Protein AF-A0A532TIC9-F1 (afdb_monomer_lite)

Secondary structure (DSSP, 8-state):
-HHHHHHHHHHHHHHHHTT-TTEEEEE-SSHHHHHHHHHHHTTT---EEEE--S---HHHHHHHHHHHHHHT--EEEE--SS-HHHHHHHH----TTT-HHHIIIIIHHHHHHHHHTT--EEE----GGG-GGGTT--SEEE-TTT--EEE-TTTT--HHHHHHHHHHTT----GGGGGT-SS---TT-TT--HHHHHHHHHH-HHHHHHHHHHHHHHHHT-TTS--S-HHHHHHTTGGGT-------PPPSEEEE-SS-EEEE-SSHHHHHHHHTTGGGT-S--EEETTEEEESS---HHHHHHHHHHHHT--S--TTGGG-TTEEEETTEEEE-TTT-----GGG-SSSTTTT-HHHHH-S-SS-TTTTTS----TTS------TTEEEEEEEES--HHHHHHHHTTTSEEEEETTEEEEEETTEEEEEEEETTEEEEEEEEETTTHHHHHHHHHHHH-

Structure (mmCIF, N/CA/C/O backbone):
data_AF-A0A532TIC9-F1
#
_entry.id   AF-A0A532TIC9-F1
#
loop_
_atom_site.group_PDB
_atom_site.id
_atom_site.type_symbol
_atom_site.label_atom_id
_atom_site.label_alt_id
_atom_site.label_comp_id
_atom_site.label_asym_id
_atom_site.label_entity_id
_atom_site.label_seq_id
_atom_site.pdbx_PDB_ins_code
_atom_site.Cartn_x
_atom_site.Cartn_y
_atom_site.Cartn_z
_atom_site.occupancy
_atom_site.B_iso_or_equiv
_atom_site.auth_seq_id
_atom_site.auth_comp_id
_atom_site.auth_asym_id
_atom_site.auth_atom_id
_atom_site.pdbx_PDB_model_num
ATOM 1 N N . MET A 1 1 ? -11.434 8.745 34.999 1.00 56.50 1 MET A N 1
ATOM 2 C CA . MET A 1 1 ? -11.435 7.677 33.967 1.00 56.50 1 MET A CA 1
ATOM 3 C C . MET A 1 1 ? -12.619 7.753 33.007 1.00 56.50 1 MET A C 1
ATOM 5 O O . MET A 1 1 ? -12.373 8.054 31.851 1.00 56.50 1 MET A O 1
ATOM 9 N N . LYS A 1 2 ? -13.882 7.508 33.410 1.00 62.19 2 LYS A N 1
ATOM 10 C CA . LYS A 1 2 ? -15.013 7.495 32.447 1.00 62.19 2 LYS A CA 1
ATOM 11 C C . LYS A 1 2 ? -15.279 8.866 31.791 1.00 62.19 2 LYS A C 1
ATOM 13 O O . LYS A 1 2 ? -15.348 8.946 30.572 1.00 62.19 2 LYS A O 1
ATOM 18 N N . LYS A 1 3 ? -15.293 9.948 32.586 1.00 63.81 3 LYS A N 1
ATOM 19 C CA . LYS A 1 3 ? -15.423 11.336 32.085 1.00 63.81 3 LYS A CA 1
ATOM 20 C C . LYS A 1 3 ? -14.276 11.761 31.156 1.00 63.81 3 LYS A C 1
ATOM 22 O O . LYS A 1 3 ? -14.517 12.416 30.150 1.00 63.81 3 LYS A O 1
ATOM 27 N N . ASP A 1 4 ? -13.041 11.358 31.462 1.00 73.81 4 ASP A N 1
ATOM 28 C CA . ASP A 1 4 ? -11.871 11.683 30.627 1.00 73.81 4 ASP A CA 1
ATOM 29 C C . ASP A 1 4 ? -11.946 10.994 29.258 1.00 73.81 4 ASP A C 1
ATOM 31 O O . ASP A 1 4 ? -11.515 11.543 28.245 1.00 73.81 4 ASP A O 1
ATOM 35 N N . PHE A 1 5 ? -12.528 9.794 29.225 1.00 78.75 5 PHE A N 1
ATOM 36 C CA . PHE A 1 5 ? -12.678 9.003 28.014 1.00 78.75 5 PHE A CA 1
ATOM 37 C C . PHE A 1 5 ? -13.752 9.564 27.072 1.00 78.75 5 PHE A C 1
ATOM 39 O O . PHE A 1 5 ? -13.493 9.739 25.882 1.00 78.75 5 PHE A O 1
ATOM 46 N N . GLU A 1 6 ? -14.916 9.931 27.614 1.00 83.50 6 GLU A N 1
ATOM 47 C CA . GLU A 1 6 ? -15.990 10.613 26.874 1.00 83.50 6 GLU A CA 1
ATOM 48 C C . GLU A 1 6 ? -15.508 11.959 26.304 1.00 83.50 6 GLU A C 1
ATOM 50 O O . GLU A 1 6 ? -15.757 12.282 25.141 1.00 83.50 6 GLU A O 1
ATOM 55 N N . LEU A 1 7 ? -14.723 12.717 27.080 1.00 88.00 7 LEU A N 1
ATOM 56 C CA . LEU A 1 7 ? -14.107 13.958 26.607 1.00 88.00 7 LEU A CA 1
ATOM 57 C C . LEU A 1 7 ? -13.137 13.715 25.438 1.00 88.00 7 LEU A C 1
ATOM 59 O O . LEU A 1 7 ? -13.090 14.506 24.488 1.00 88.00 7 LEU A O 1
ATOM 63 N N . LYS A 1 8 ? -12.360 12.628 25.484 1.00 89.88 8 LYS A N 1
ATOM 64 C CA . LYS A 1 8 ? -11.395 12.277 24.435 1.00 89.88 8 LYS A CA 1
ATOM 65 C C . LYS A 1 8 ? -12.089 11.856 23.140 1.00 89.88 8 LYS A C 1
ATOM 67 O O . LYS A 1 8 ? -11.712 12.337 22.070 1.00 89.88 8 LYS A O 1
ATOM 72 N N . GLU A 1 9 ? -13.143 11.048 23.238 1.00 94.19 9 GLU A N 1
ATOM 73 C CA . GLU A 1 9 ? -14.033 10.731 22.116 1.00 94.19 9 GLU A CA 1
ATOM 74 C C . GLU A 1 9 ? -14.623 12.006 21.501 1.00 94.19 9 GLU A C 1
ATOM 76 O O . GLU A 1 9 ? -14.458 12.248 20.301 1.00 94.19 9 GLU A O 1
ATOM 81 N N . GLN A 1 10 ? -15.223 12.872 22.323 1.00 94.56 10 GLN A N 1
ATOM 82 C CA . GLN A 1 10 ? -15.835 14.111 21.846 1.00 94.56 10 GLN A CA 1
ATOM 83 C C . GLN A 1 10 ? -14.809 15.038 21.182 1.00 94.56 10 GLN A C 1
ATOM 85 O O . GLN A 1 10 ? -15.103 15.684 20.173 1.00 94.56 10 GLN A O 1
ATOM 90 N N . THR A 1 11 ? -13.577 15.074 21.696 1.00 95.19 11 THR A N 1
ATOM 91 C CA . THR A 1 11 ? -12.466 15.825 21.097 1.00 95.19 11 THR A CA 1
ATOM 92 C C . THR A 1 11 ? -12.129 15.301 19.699 1.00 95.19 11 THR A C 1
ATOM 94 O O . THR A 1 11 ? -11.960 16.094 18.767 1.00 95.19 11 THR A O 1
ATOM 97 N N . SER A 1 12 ? -12.060 13.980 19.520 1.00 96.38 12 SER A N 1
ATOM 98 C CA . SER A 1 12 ? -11.814 13.353 18.218 1.00 96.38 12 SER A CA 1
ATOM 99 C C . SER A 1 12 ? -12.966 13.587 17.230 1.00 96.38 12 SER A C 1
ATOM 101 O O . SER A 1 12 ? -12.704 13.931 16.075 1.00 96.38 12 SER A O 1
ATOM 103 N N . ILE A 1 13 ? -14.222 13.505 17.681 1.00 96.56 13 ILE A N 1
ATOM 104 C CA . ILE A 1 13 ? -15.423 13.804 16.878 1.00 96.56 13 ILE A CA 1
ATOM 105 C C . ILE A 1 13 ? -15.432 15.273 16.435 1.00 96.56 13 ILE A C 1
ATOM 107 O O . ILE A 1 13 ? -15.568 15.576 15.248 1.00 96.56 13 ILE A O 1
ATOM 111 N N . ASN A 1 14 ? -15.226 16.208 17.367 1.00 96.56 14 ASN A N 1
ATOM 112 C CA . ASN A 1 14 ? -15.182 17.643 17.071 1.00 96.56 14 ASN A CA 1
ATOM 113 C C . ASN A 1 14 ? -14.042 17.993 16.108 1.00 96.56 14 ASN A C 1
ATOM 115 O O . ASN A 1 14 ? -14.177 18.887 15.270 1.00 96.56 14 ASN A O 1
ATOM 119 N N . PHE A 1 15 ? -12.915 17.287 16.205 1.00 96.81 15 PHE A N 1
ATOM 120 C CA . PHE A 1 15 ? -11.818 17.424 15.258 1.00 96.81 15 PHE A CA 1
ATOM 121 C C . PHE A 1 15 ? -12.206 16.931 13.856 1.00 96.81 15 PHE A C 1
ATOM 123 O O . PHE A 1 15 ? -11.962 17.649 12.887 1.00 96.81 15 PHE A O 1
ATOM 130 N N . LEU A 1 16 ? -12.843 15.761 13.736 1.00 97.12 16 LEU A N 1
ATOM 131 C CA . LEU A 1 16 ? -13.270 15.187 12.453 1.00 97.12 16 LEU A CA 1
ATOM 132 C C . LEU A 1 16 ? -14.335 16.024 11.739 1.00 97.12 16 LEU A C 1
ATOM 134 O O . LEU A 1 16 ? -14.236 16.199 10.525 1.00 97.12 16 LEU A O 1
ATOM 138 N N . LYS A 1 17 ? -15.280 16.630 12.472 1.00 96.25 17 LYS A N 1
ATOM 139 C CA . LYS A 1 17 ? -16.303 17.531 11.901 1.00 96.25 17 LYS A CA 1
ATOM 140 C C . LYS A 1 17 ? -15.707 18.675 11.071 1.00 96.25 17 LYS A C 1
ATOM 142 O O . LYS A 1 17 ? -16.318 19.111 10.103 1.00 96.25 17 LYS A O 1
ATOM 147 N N . LYS A 1 18 ? -14.487 19.129 11.389 1.00 95.56 18 LYS A N 1
ATOM 148 C CA . LYS A 1 18 ? -13.774 20.172 10.622 1.00 95.56 18 LYS A CA 1
ATOM 149 C C . LYS A 1 18 ? -13.298 19.699 9.240 1.00 95.56 18 LYS A C 1
ATOM 151 O O . LYS A 1 18 ? -12.918 20.528 8.416 1.00 95.56 18 LYS A O 1
ATOM 156 N N . TYR A 1 19 ? -13.277 18.388 8.992 1.00 94.31 19 TYR A N 1
ATOM 157 C CA . TYR A 1 19 ? -12.688 17.760 7.806 1.00 94.31 19 TYR A CA 1
ATOM 158 C C . TYR A 1 19 ? -13.605 16.728 7.135 1.00 94.31 19 TYR A C 1
ATOM 160 O O . TYR A 1 19 ? -13.096 15.920 6.366 1.00 94.31 19 TYR A O 1
ATOM 168 N N . ASN A 1 20 ? -14.913 16.731 7.406 1.00 89.81 20 ASN A N 1
ATOM 169 C CA . ASN A 1 20 ? -15.842 15.699 6.927 1.00 89.81 20 ASN A CA 1
ATOM 170 C C . ASN A 1 20 ? -16.163 15.769 5.421 1.00 89.81 20 ASN A C 1
ATOM 172 O O . ASN A 1 20 ? -16.455 14.749 4.803 1.00 89.81 20 ASN A O 1
ATOM 176 N N . LYS A 1 21 ? -16.068 16.948 4.796 1.00 93.25 21 LYS A N 1
ATOM 177 C CA . LYS A 1 21 ? -16.356 17.123 3.363 1.00 93.25 21 LYS A CA 1
ATOM 178 C C . LYS A 1 21 ? -15.367 16.352 2.482 1.00 93.25 21 LYS A C 1
ATOM 180 O O . LYS A 1 21 ? -14.166 16.616 2.536 1.00 93.25 21 LYS A O 1
ATOM 185 N N . ASN A 1 22 ? -15.887 15.476 1.614 1.00 94.81 22 ASN A N 1
ATOM 186 C CA . ASN A 1 22 ? -15.114 14.629 0.692 1.00 94.81 22 ASN A CA 1
ATOM 187 C C . ASN A 1 22 ? -13.985 13.848 1.394 1.00 94.81 22 ASN A C 1
ATOM 189 O O . ASN A 1 22 ? -12.891 13.680 0.841 1.00 94.81 22 ASN A O 1
ATOM 193 N N . ALA A 1 23 ? -14.237 13.426 2.633 1.00 97.31 23 ALA A N 1
ATOM 194 C CA . ALA A 1 23 ? -13.339 12.590 3.408 1.00 97.31 23 ALA A CA 1
ATOM 195 C C . ALA A 1 23 ? -13.624 11.112 3.159 1.00 97.31 23 ALA A C 1
ATOM 197 O O . ALA A 1 23 ? -14.756 10.723 2.895 1.00 97.31 23 ALA A O 1
ATOM 198 N N . CYS A 1 24 ? -12.592 10.284 3.285 1.00 98.12 24 CYS A N 1
ATOM 199 C CA . CYS A 1 24 ? -12.736 8.837 3.239 1.00 98.12 24 CYS A CA 1
ATOM 200 C C . CYS A 1 24 ? -11.915 8.183 4.350 1.00 98.12 24 CYS A C 1
ATOM 202 O O . CYS A 1 24 ? -10.797 8.612 4.645 1.00 98.12 24 CYS A O 1
ATOM 204 N N . VAL A 1 25 ? -12.449 7.140 4.975 1.00 98.38 25 VAL A N 1
ATOM 205 C CA . VAL A 1 25 ? -11.728 6.359 5.982 1.00 98.38 25 VAL A CA 1
ATOM 206 C C . VAL A 1 25 ? -10.863 5.304 5.298 1.00 98.38 25 VAL A C 1
ATOM 208 O O . VAL A 1 25 ? -11.363 4.452 4.571 1.00 98.38 25 VAL A O 1
ATOM 211 N N . CYS A 1 26 ? -9.558 5.317 5.574 1.00 97.50 26 CYS A N 1
ATOM 212 C CA . CYS A 1 26 ? -8.657 4.228 5.199 1.00 97.50 26 CYS A CA 1
ATOM 213 C C . CYS A 1 26 ? -8.771 3.092 6.220 1.00 97.50 26 CYS A C 1
ATOM 215 O O . CYS A 1 26 ? -8.044 3.073 7.223 1.00 97.50 26 CYS A O 1
ATOM 217 N N . PHE A 1 27 ? -9.661 2.139 5.964 1.00 97.88 27 PHE A N 1
ATOM 218 C CA . PHE A 1 27 ? -9.871 0.999 6.842 1.00 97.88 27 PHE A CA 1
ATOM 219 C C . PHE A 1 27 ? -8.917 -0.141 6.475 1.00 97.88 27 PHE A C 1
ATOM 221 O O . PHE A 1 27 ? -8.823 -0.540 5.320 1.00 97.88 27 PHE A O 1
ATOM 228 N N . SER A 1 28 ? -8.150 -0.653 7.445 1.00 95.50 28 SER A N 1
ATOM 229 C CA . SER A 1 28 ? -7.168 -1.725 7.202 1.00 95.50 28 SER A CA 1
ATOM 230 C C . SER A 1 28 ? -7.577 -3.070 7.795 1.00 95.50 28 SER A C 1
ATOM 232 O O . SER A 1 28 ? -6.773 -3.998 7.789 1.00 95.50 28 SER A O 1
ATOM 234 N N . GLY A 1 29 ? -8.758 -3.151 8.409 1.00 95.44 29 GLY A N 1
ATOM 235 C CA . GLY A 1 29 ? -9.183 -4.315 9.181 1.00 95.44 29 GLY A CA 1
ATOM 236 C C . GLY A 1 29 ? -8.503 -4.452 10.554 1.00 95.44 29 GLY A C 1
ATOM 237 O O . GLY A 1 29 ? -8.604 -5.504 11.179 1.00 95.44 29 GLY A O 1
ATOM 238 N N . GLY A 1 30 ? -7.788 -3.424 11.029 1.00 96.75 30 GLY A N 1
ATOM 239 C CA . GLY A 1 30 ? -7.145 -3.406 12.348 1.00 96.75 30 GLY A CA 1
ATOM 240 C C . GLY A 1 30 ? -7.944 -2.617 13.390 1.00 96.75 30 GLY A C 1
ATOM 241 O O . GLY A 1 30 ? -8.778 -1.782 13.038 1.00 96.75 30 GLY A O 1
ATOM 242 N N . LYS A 1 31 ? -7.634 -2.827 14.675 1.00 97.19 31 LYS A N 1
ATOM 243 C CA . LYS A 1 31 ? -8.287 -2.167 15.821 1.00 97.19 31 LYS A CA 1
ATOM 244 C C . LYS A 1 31 ? -8.231 -0.636 15.757 1.00 97.19 31 LYS A C 1
ATOM 246 O O . LYS A 1 31 ? -9.218 0.032 16.022 1.00 97.19 31 LYS A O 1
ATOM 251 N N . ASP A 1 32 ? -7.096 -0.070 15.348 1.00 96.94 32 ASP A N 1
ATOM 252 C CA . ASP A 1 32 ? -6.913 1.385 15.335 1.00 96.94 32 ASP A CA 1
ATOM 253 C C . ASP A 1 32 ? -7.714 2.021 14.190 1.00 96.94 32 ASP A C 1
ATOM 255 O O . ASP A 1 32 ? -8.340 3.065 14.354 1.00 96.94 32 ASP A O 1
ATOM 259 N N . SER A 1 33 ? -7.750 1.360 13.026 1.00 97.50 33 SER A N 1
ATOM 260 C CA . SER A 1 33 ? -8.594 1.791 11.910 1.00 97.50 33 SER A CA 1
ATOM 261 C C . SER A 1 33 ? -10.086 1.591 12.180 1.00 97.50 33 SER A C 1
ATOM 263 O O . SER A 1 33 ? -10.878 2.338 11.626 1.00 97.50 33 SER A O 1
ATOM 265 N N . LEU A 1 34 ? -10.461 0.622 13.024 1.00 98.38 34 LEU A N 1
ATOM 266 C CA . LEU A 1 34 ? -11.846 0.408 13.454 1.00 98.38 34 LEU A CA 1
ATOM 267 C C . LEU A 1 34 ? -12.334 1.561 14.333 1.00 98.38 34 LEU A C 1
ATOM 269 O O . LEU A 1 34 ? -13.390 2.114 14.066 1.00 98.38 34 LEU A O 1
ATOM 273 N N . VAL A 1 35 ? -11.546 1.984 15.327 1.00 98.00 35 VAL A N 1
ATOM 274 C CA . VAL A 1 35 ? -11.910 3.152 16.150 1.00 98.00 35 VAL A CA 1
ATOM 275 C C . VAL A 1 35 ? -11.985 4.421 15.299 1.00 98.00 35 VAL A C 1
ATOM 277 O O . VAL A 1 35 ? -12.907 5.215 15.444 1.00 98.00 35 VAL A O 1
ATOM 280 N N . ALA A 1 36 ? -11.043 4.612 14.370 1.00 98.12 36 ALA A N 1
ATOM 281 C CA . ALA A 1 36 ? -11.098 5.748 13.453 1.00 98.12 36 ALA A CA 1
ATOM 282 C C . ALA A 1 36 ? -12.335 5.717 12.536 1.00 98.12 36 ALA A C 1
ATOM 284 O O . ALA A 1 36 ? -12.859 6.782 12.223 1.00 98.12 36 ALA A O 1
ATOM 285 N N . LEU A 1 37 ? -12.781 4.527 12.121 1.00 98.44 37 LEU A N 1
ATOM 286 C CA . LEU A 1 37 ? -14.009 4.330 11.352 1.00 98.44 37 LEU A CA 1
ATOM 287 C C . LEU A 1 37 ? -15.245 4.696 12.178 1.00 98.44 37 LEU A C 1
ATOM 289 O O . LEU A 1 37 ? -16.029 5.528 11.735 1.00 98.44 37 LEU A O 1
ATOM 293 N N . ASP A 1 38 ? -15.370 4.153 13.388 1.00 98.38 38 ASP A N 1
ATOM 294 C CA . ASP A 1 38 ? -16.507 4.420 14.276 1.00 98.38 38 ASP A CA 1
ATOM 295 C C . ASP A 1 38 ? -16.687 5.923 14.547 1.00 98.38 38 ASP A C 1
ATOM 297 O O . ASP A 1 38 ? -17.761 6.495 14.350 1.00 98.38 38 ASP A O 1
ATOM 301 N N . LEU A 1 39 ? -15.585 6.599 14.893 1.00 97.88 39 LEU A N 1
ATOM 302 C CA . LEU A 1 39 ? -15.566 8.046 15.114 1.00 97.88 39 LEU A CA 1
ATOM 303 C C . LEU A 1 39 ? -15.926 8.838 13.849 1.00 97.88 39 LEU A C 1
ATOM 305 O O . LEU A 1 39 ? -16.524 9.907 13.947 1.00 97.88 39 LEU A O 1
ATOM 309 N N . ALA A 1 40 ? -15.540 8.353 12.668 1.00 98.00 40 ALA A N 1
ATOM 310 C CA . ALA A 1 40 ? -15.816 9.012 11.395 1.00 98.00 40 ALA A CA 1
ATOM 311 C C . ALA A 1 40 ? -17.293 8.885 10.995 1.00 98.00 40 ALA A C 1
ATOM 313 O O . ALA A 1 40 ? -17.903 9.895 10.629 1.00 98.00 40 ALA A O 1
ATOM 314 N N . ILE A 1 41 ? -17.891 7.703 11.167 1.00 97.19 41 ILE A N 1
ATOM 315 C CA . ILE A 1 41 ? -19.318 7.454 10.911 1.00 97.19 41 ILE A CA 1
ATOM 316 C C . ILE A 1 41 ? -20.185 8.371 11.779 1.00 97.19 41 ILE A C 1
ATOM 318 O O . ILE A 1 41 ? -21.076 9.043 11.263 1.00 97.19 41 ILE A O 1
ATOM 322 N N . LYS A 1 42 ? -19.834 8.542 13.063 1.00 95.88 42 LYS A N 1
ATOM 323 C CA . LYS A 1 42 ? -20.486 9.496 13.988 1.00 95.88 42 LYS A CA 1
ATOM 324 C C . LYS A 1 42 ? -20.438 10.965 13.526 1.00 95.88 42 LYS A C 1
ATOM 326 O O . LYS A 1 42 ? -21.113 11.819 14.099 1.00 95.88 42 LYS A O 1
ATOM 331 N N . THR A 1 43 ? -19.640 11.289 12.506 1.00 96.38 43 THR A N 1
ATOM 332 C CA . THR A 1 43 ? -19.549 12.631 11.899 1.00 96.38 43 THR A CA 1
ATOM 333 C C . THR A 1 43 ? -20.146 12.735 10.494 1.00 96.38 43 THR A C 1
ATOM 335 O O . THR A 1 43 ? -20.032 13.796 9.874 1.00 96.38 43 THR A O 1
ATOM 338 N N . GLY A 1 44 ? -20.776 11.663 10.002 1.00 94.62 44 GLY A N 1
ATOM 339 C CA . GLY A 1 44 ? -21.329 11.576 8.650 1.00 94.62 44 GLY A CA 1
ATOM 340 C C . GLY A 1 44 ? -20.291 11.256 7.570 1.00 94.62 44 GLY A C 1
ATOM 341 O O . GLY A 1 44 ? -20.504 11.591 6.412 1.00 94.62 44 GLY A O 1
ATOM 342 N N . ILE A 1 45 ? -19.144 10.672 7.937 1.00 95.94 45 ILE A N 1
ATOM 343 C CA . ILE A 1 45 ? -18.158 10.159 6.976 1.00 95.94 45 ILE A CA 1
ATOM 344 C C . ILE A 1 45 ? -18.381 8.649 6.846 1.00 95.94 45 ILE A C 1
ATOM 346 O O . ILE A 1 45 ? -17.901 7.876 7.674 1.00 95.94 45 ILE A O 1
ATOM 350 N N . ASP A 1 46 ? -19.088 8.243 5.799 1.00 92.31 46 ASP A N 1
ATOM 351 C CA . ASP A 1 46 ? -19.453 6.855 5.482 1.00 92.31 46 ASP A CA 1
ATOM 352 C C . ASP A 1 46 ? -18.648 6.265 4.307 1.00 92.31 46 ASP A C 1
ATOM 354 O O . ASP A 1 46 ? -18.621 5.054 4.106 1.00 92.31 46 ASP A O 1
ATOM 358 N N . SER A 1 47 ? -17.925 7.098 3.548 1.00 97.12 47 SER A N 1
ATOM 359 C CA . SER A 1 47 ? -17.016 6.635 2.498 1.00 97.12 47 SER A CA 1
ATOM 360 C C . SER A 1 47 ? -15.824 5.901 3.114 1.00 97.12 47 SER A C 1
ATOM 362 O O . SER A 1 47 ? -14.925 6.521 3.693 1.00 97.12 47 SER A O 1
ATOM 364 N N . VAL A 1 48 ? -15.732 4.591 2.897 1.00 98.38 48 VAL A N 1
ATOM 365 C CA . VAL A 1 48 ? -14.633 3.756 3.400 1.00 98.38 48 VAL A CA 1
ATOM 366 C C . VAL A 1 48 ? -13.895 3.081 2.255 1.00 98.38 48 VAL A C 1
ATOM 368 O O . VAL A 1 48 ? -14.504 2.595 1.307 1.00 98.38 48 VAL A O 1
ATOM 371 N N . VAL A 1 49 ? -12.566 3.044 2.351 1.00 98.44 49 VAL A N 1
ATOM 372 C CA . VAL A 1 49 ? -11.700 2.364 1.388 1.00 98.44 49 VAL A CA 1
ATOM 373 C C . VAL A 1 49 ? -10.825 1.328 2.084 1.00 98.44 49 VAL A C 1
ATOM 375 O O . VAL A 1 49 ? -10.198 1.606 3.112 1.00 98.44 49 VAL A O 1
ATOM 378 N N . PHE A 1 50 ? -10.740 0.143 1.484 1.00 97.94 50 PHE A N 1
ATOM 379 C CA . PHE A 1 50 ? -9.840 -0.934 1.877 1.00 97.94 50 PHE A CA 1
ATOM 380 C C . PHE A 1 50 ? -8.802 -1.173 0.779 1.00 97.94 50 PHE A C 1
ATOM 382 O O . PHE A 1 50 ? -9.131 -1.289 -0.396 1.00 97.94 50 PHE A O 1
ATOM 389 N N . CYS A 1 51 ? -7.521 -1.236 1.147 1.00 96.50 51 CYS A N 1
ATOM 390 C CA . CYS A 1 51 ? -6.461 -1.594 0.201 1.00 96.50 51 CYS A CA 1
ATOM 391 C C . CYS A 1 51 ? -6.254 -3.106 0.203 1.00 96.50 51 CYS A C 1
ATOM 393 O O . CYS A 1 51 ? -5.531 -3.609 1.067 1.00 96.50 51 CYS A O 1
ATOM 395 N N . ASP A 1 52 ? -6.815 -3.807 -0.777 1.00 94.62 52 ASP A N 1
ATOM 396 C CA . ASP A 1 52 ? -6.532 -5.223 -0.968 1.00 94.62 52 ASP A CA 1
ATOM 397 C C . ASP A 1 52 ? -5.135 -5.397 -1.573 1.00 94.62 52 ASP A C 1
ATOM 399 O O . ASP A 1 52 ? -4.869 -5.098 -2.743 1.00 94.62 52 ASP A O 1
ATOM 403 N N . THR A 1 53 ? -4.212 -5.881 -0.743 1.00 92.06 53 THR A N 1
ATOM 404 C CA . THR A 1 53 ? -2.824 -6.104 -1.142 1.00 92.06 53 THR A CA 1
ATOM 405 C C . THR A 1 53 ? -2.579 -7.446 -1.828 1.00 92.06 53 THR A C 1
ATOM 407 O O . THR A 1 53 ? -1.421 -7.774 -2.082 1.00 92.06 53 THR A O 1
ATOM 410 N N . THR A 1 54 ? -3.636 -8.225 -2.092 1.00 92.50 54 THR A N 1
ATOM 411 C CA . THR A 1 54 ? -3.606 -9.617 -2.575 1.00 92.50 54 THR A CA 1
ATOM 412 C C . THR A 1 54 ? -2.845 -10.568 -1.641 1.00 92.50 54 THR A C 1
ATOM 414 O O . THR A 1 54 ? -2.365 -11.626 -2.050 1.00 92.50 54 THR A O 1
ATOM 417 N N . MET A 1 55 ? -2.648 -10.157 -0.388 1.00 94.38 55 MET A N 1
ATOM 418 C CA . MET A 1 55 ? -1.884 -10.865 0.643 1.00 94.38 55 MET A CA 1
ATOM 419 C C . MET A 1 55 ? -2.555 -10.755 2.013 1.00 94.38 55 MET A C 1
ATOM 421 O O . MET A 1 55 ? -1.898 -10.865 3.054 1.00 94.38 55 MET A O 1
ATOM 425 N N . GLU A 1 56 ? -3.840 -10.448 2.040 1.00 93.19 56 GLU A N 1
ATOM 426 C CA . GLU A 1 56 ? -4.572 -10.365 3.290 1.00 93.19 56 GLU A CA 1
ATOM 427 C C . GLU A 1 56 ? -4.899 -11.775 3.790 1.00 93.19 56 GLU A C 1
ATOM 429 O O . GLU A 1 56 ? -4.859 -12.763 3.050 1.00 93.19 56 GLU A O 1
ATOM 434 N N . PHE A 1 57 ? -5.135 -11.887 5.090 1.00 93.56 57 PHE A N 1
ATOM 435 C CA . PHE A 1 57 ? -5.705 -13.100 5.662 1.00 93.56 57 PHE A CA 1
ATOM 436 C C . PHE A 1 57 ? -7.165 -13.218 5.224 1.00 93.56 57 PHE A C 1
ATOM 438 O O . PHE A 1 57 ? -7.846 -12.193 5.135 1.00 93.56 57 PHE A O 1
ATOM 445 N N . GLN A 1 58 ? -7.652 -14.439 4.992 1.00 92.12 58 GLN A N 1
ATOM 446 C CA . GLN A 1 58 ? -9.060 -14.642 4.632 1.00 92.12 58 GLN A CA 1
ATOM 447 C C . GLN A 1 58 ? -9.963 -14.151 5.768 1.00 92.12 58 GLN A C 1
ATOM 449 O O . GLN A 1 58 ? -10.929 -13.438 5.542 1.00 92.12 58 GLN A O 1
ATOM 454 N N . GLU A 1 59 ? -9.521 -14.382 7.000 1.00 94.50 59 GLU A N 1
ATOM 455 C CA . GLU A 1 59 ? -10.109 -13.892 8.240 1.00 94.50 59 GLU A CA 1
ATOM 456 C C . GLU A 1 59 ? -10.275 -12.368 8.257 1.00 94.50 59 GLU A C 1
ATOM 458 O O . GLU A 1 59 ? -11.238 -11.852 8.824 1.00 94.50 59 GLU A O 1
ATOM 463 N N . THR A 1 60 ? -9.335 -11.636 7.649 1.00 96.06 60 THR A N 1
ATOM 464 C CA . THR A 1 60 ? -9.436 -10.181 7.507 1.00 96.06 60 THR A CA 1
ATOM 465 C C . THR A 1 60 ? -10.465 -9.818 6.449 1.00 96.06 60 THR A C 1
ATOM 467 O O . THR A 1 60 ? -11.255 -8.921 6.707 1.00 96.06 60 THR A O 1
ATOM 470 N N . ILE A 1 61 ? -10.495 -10.503 5.303 1.00 93.69 61 ILE A N 1
ATOM 471 C CA . ILE A 1 61 ? -11.487 -10.256 4.245 1.00 93.69 61 ILE A CA 1
ATOM 472 C C . ILE A 1 61 ? -12.910 -10.508 4.760 1.00 93.69 61 ILE A C 1
ATOM 474 O O . ILE A 1 61 ? -13.778 -9.651 4.609 1.00 93.69 61 ILE A O 1
ATOM 478 N N . ASP A 1 62 ? -13.131 -11.621 5.456 1.00 94.19 62 ASP A N 1
ATOM 479 C CA . ASP A 1 62 ? -14.428 -11.951 6.056 1.00 94.19 62 ASP A CA 1
ATOM 480 C C . ASP A 1 62 ? -14.792 -10.972 7.182 1.00 94.19 62 ASP A C 1
ATOM 482 O O . ASP A 1 62 ? -15.954 -10.633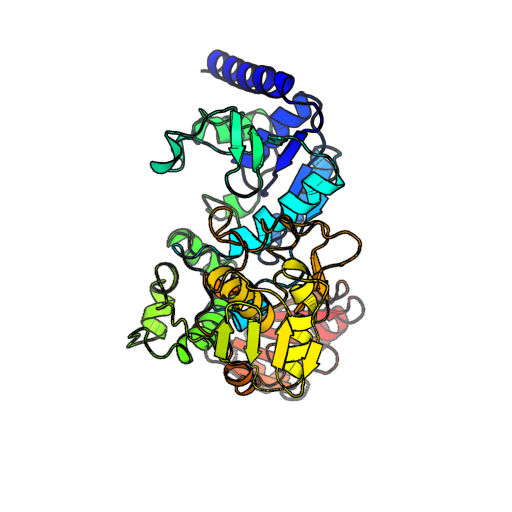 7.395 1.00 94.19 62 ASP A O 1
ATOM 486 N N . TYR A 1 63 ? -13.792 -10.469 7.910 1.00 97.50 63 TYR A N 1
ATOM 487 C CA . TYR A 1 63 ? -13.992 -9.408 8.890 1.00 97.50 63 TYR A CA 1
ATOM 488 C C . TYR A 1 63 ? -14.403 -8.073 8.255 1.00 97.50 63 TYR A C 1
ATOM 490 O O . TYR A 1 63 ? -15.255 -7.404 8.829 1.00 97.50 63 TYR A O 1
ATOM 498 N N . ILE A 1 64 ? -13.859 -7.692 7.091 1.00 96.81 64 ILE A N 1
ATOM 499 C CA . ILE A 1 64 ? -14.300 -6.477 6.385 1.00 96.81 64 ILE A CA 1
ATOM 500 C C . ILE A 1 64 ? -15.799 -6.556 6.069 1.00 96.81 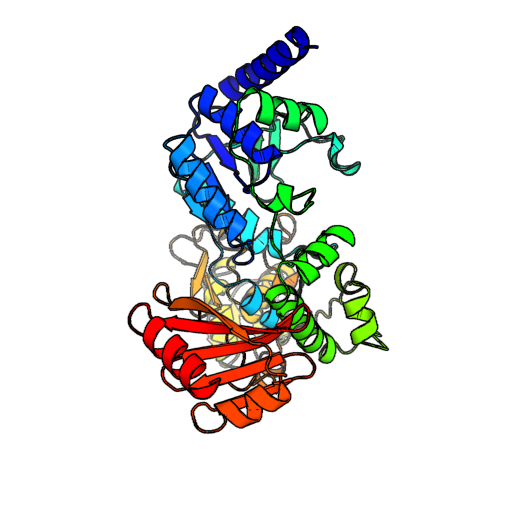64 ILE A C 1
ATOM 502 O O . ILE A 1 64 ? -16.512 -5.608 6.379 1.00 96.81 64 ILE A O 1
ATOM 506 N N . ARG A 1 65 ? -16.286 -7.698 5.564 1.00 95.81 65 ARG A N 1
ATOM 507 C CA . ARG A 1 65 ? -17.716 -7.901 5.257 1.00 95.81 65 ARG A CA 1
ATOM 508 C C . ARG A 1 65 ? -18.609 -7.742 6.486 1.00 95.81 65 ARG A C 1
ATOM 510 O O . ARG A 1 65 ? -19.613 -7.048 6.447 1.00 95.81 65 ARG A O 1
ATOM 517 N N . ARG A 1 66 ? -18.193 -8.301 7.625 1.00 96.94 66 ARG A N 1
ATOM 518 C CA . ARG A 1 66 ? -18.926 -8.123 8.891 1.00 96.94 66 ARG A CA 1
ATOM 519 C C . ARG A 1 66 ? -18.960 -6.672 9.367 1.00 96.94 66 ARG A C 1
ATOM 521 O O . ARG A 1 66 ? -19.884 -6.287 10.068 1.00 96.94 66 ARG A O 1
ATOM 528 N N . VAL A 1 67 ? -17.941 -5.877 9.041 1.00 97.88 67 VAL A N 1
ATOM 529 C CA . VAL A 1 67 ? -17.916 -4.444 9.364 1.00 97.88 67 VAL A CA 1
ATOM 530 C C . VAL A 1 67 ? -18.845 -3.660 8.433 1.00 97.88 67 VAL A C 1
ATOM 532 O O . VAL A 1 67 ? -19.502 -2.743 8.912 1.00 97.88 67 VAL A O 1
ATOM 535 N N . GLU A 1 68 ? -18.935 -4.033 7.151 1.00 97.00 68 GLU A N 1
ATOM 536 C CA . GLU A 1 68 ? -19.940 -3.492 6.219 1.00 97.00 68 GLU A CA 1
ATOM 537 C C . GLU A 1 68 ? -21.358 -3.721 6.751 1.00 97.00 68 GLU A C 1
ATOM 539 O O . GLU A 1 68 ? -22.116 -2.766 6.887 1.00 97.00 68 GLU A O 1
ATOM 544 N N . GLU A 1 69 ? -21.672 -4.957 7.152 1.00 97.31 69 GLU A N 1
ATOM 545 C CA . GLU A 1 69 ? -22.969 -5.327 7.736 1.00 97.31 69 GLU A CA 1
ATOM 546 C C . GLU A 1 69 ? -23.247 -4.602 9.061 1.00 97.31 69 GLU A C 1
ATOM 548 O O . GLU A 1 69 ? -24.353 -4.126 9.289 1.00 97.31 69 GLU A O 1
ATOM 553 N N . PHE A 1 70 ? -22.248 -4.500 9.945 1.00 97.69 70 PHE A N 1
ATOM 554 C CA . PHE A 1 70 ? -22.418 -3.884 11.265 1.00 97.69 70 PHE A CA 1
ATOM 555 C C . PHE A 1 70 ? -22.750 -2.388 11.190 1.00 97.69 70 PHE A C 1
ATOM 557 O O . PHE A 1 70 ? -23.507 -1.890 12.020 1.00 97.69 70 PHE A O 1
ATOM 564 N N . TYR A 1 71 ? -22.158 -1.670 10.234 1.00 97.06 71 TYR A N 1
ATOM 565 C CA . TYR A 1 71 ? -22.343 -0.225 10.085 1.00 97.06 71 TYR A CA 1
ATOM 566 C C . TYR A 1 71 ? -23.333 0.164 8.979 1.00 97.06 71 TYR A C 1
ATOM 568 O O . TYR A 1 71 ? -23.584 1.355 8.825 1.00 97.06 71 TYR A O 1
ATOM 576 N N . ASP A 1 72 ? -23.865 -0.804 8.227 1.00 96.94 72 ASP A N 1
ATOM 577 C CA . ASP A 1 72 ? -24.663 -0.584 7.012 1.00 96.94 72 ASP A CA 1
ATOM 578 C C . ASP A 1 72 ? -23.961 0.361 6.016 1.00 96.94 72 ASP A C 1
ATOM 580 O O . ASP A 1 72 ? -24.485 1.381 5.570 1.00 96.94 72 ASP A O 1
ATOM 584 N N . ILE A 1 73 ? -22.700 0.043 5.708 1.00 96.75 73 ILE A N 1
ATOM 585 C CA . ILE A 1 73 ? -21.856 0.814 4.786 1.00 96.75 73 ILE A CA 1
ATOM 586 C C . ILE A 1 73 ? -21.255 -0.082 3.711 1.00 96.75 73 ILE A C 1
ATOM 588 O O . ILE A 1 73 ? -21.069 -1.281 3.901 1.00 96.75 73 ILE A O 1
ATOM 592 N N . LYS A 1 74 ? -20.827 0.534 2.607 1.00 96.75 74 LYS A N 1
ATOM 593 C CA . LYS A 1 74 ? -20.000 -0.122 1.593 1.00 96.75 74 LYS A CA 1
ATOM 594 C C . LYS A 1 74 ? -18.524 0.227 1.783 1.00 96.75 74 LYS A C 1
ATOM 596 O O . LYS A 1 74 ? -18.147 1.400 1.777 1.00 96.75 74 LYS A O 1
ATOM 601 N N . VAL A 1 75 ? -17.670 -0.788 1.865 1.00 98.00 75 VAL A N 1
ATOM 602 C CA . VAL A 1 75 ? -16.213 -0.646 1.876 1.00 98.00 75 VAL A CA 1
ATOM 603 C C . VAL A 1 75 ? -15.683 -0.853 0.456 1.00 98.00 75 VAL A C 1
ATOM 605 O O . VAL A 1 75 ? -15.627 -1.961 -0.071 1.00 98.00 75 VAL A O 1
ATOM 608 N N . GLU A 1 76 ? -15.242 0.229 -0.186 1.00 98.19 76 GLU A N 1
ATOM 609 C CA . GLU A 1 76 ? -14.684 0.159 -1.538 1.00 98.19 76 GLU A CA 1
ATOM 610 C C . GLU A 1 76 ? -13.288 -0.486 -1.492 1.00 98.19 76 GLU A C 1
ATOM 612 O O . GLU A 1 76 ? -12.337 0.067 -0.930 1.00 98.19 76 GLU A O 1
ATOM 617 N N . SER A 1 77 ? -13.145 -1.665 -2.098 1.00 96.50 77 SER A N 1
ATOM 618 C CA . SER A 1 77 ? -11.854 -2.348 -2.206 1.00 96.50 77 SER A CA 1
ATOM 619 C C . SER A 1 77 ? -11.055 -1.832 -3.403 1.00 96.50 77 SER A C 1
ATOM 621 O O . SER A 1 77 ? -11.549 -1.785 -4.529 1.00 96.50 77 SER A O 1
ATOM 623 N N . VAL A 1 78 ? -9.796 -1.459 -3.169 1.00 95.44 78 VAL A N 1
ATOM 624 C CA . VAL A 1 78 ? -8.863 -0.998 -4.204 1.00 95.44 78 VAL A CA 1
ATOM 625 C C . VAL A 1 78 ? -7.613 -1.866 -4.208 1.00 95.44 78 VAL A C 1
ATOM 627 O O . VAL A 1 78 ? -7.041 -2.158 -3.158 1.00 95.44 78 VAL A O 1
ATOM 630 N N . THR A 1 79 ? -7.148 -2.251 -5.396 1.00 92.81 79 THR A N 1
ATOM 631 C CA . THR A 1 79 ? -5.985 -3.132 -5.553 1.00 92.81 79 THR A CA 1
ATOM 632 C C . THR A 1 79 ? -5.064 -2.682 -6.689 1.00 92.81 79 THR A C 1
ATOM 634 O O . THR A 1 79 ? -5.370 -1.756 -7.443 1.00 92.81 79 THR A O 1
ATOM 637 N N . ALA A 1 80 ? -3.885 -3.293 -6.772 1.00 89.25 80 ALA A N 1
ATOM 638 C CA . ALA A 1 80 ? -2.938 -3.076 -7.860 1.00 89.25 80 ALA A CA 1
ATOM 639 C C . ALA A 1 80 ? -3.257 -4.014 -9.043 1.00 89.25 80 ALA A C 1
ATOM 641 O O . ALA A 1 80 ? -3.814 -5.085 -8.829 1.00 89.25 80 ALA A O 1
ATOM 642 N N . PRO A 1 81 ? -2.853 -3.676 -10.282 1.00 84.75 81 PRO A N 1
ATOM 643 C CA . PRO A 1 81 ? -3.194 -4.473 -11.468 1.00 84.75 81 PRO A CA 1
ATOM 644 C C . PRO A 1 81 ? -2.518 -5.852 -11.529 1.00 84.75 81 PRO A C 1
ATOM 646 O O . PRO A 1 81 ? -2.893 -6.672 -12.356 1.00 84.75 81 PRO A O 1
ATOM 649 N N . VAL A 1 82 ? -1.503 -6.098 -10.695 1.00 85.62 82 VAL A N 1
ATOM 650 C CA . VAL A 1 82 ? -0.705 -7.331 -10.700 1.00 85.62 82 VAL A CA 1
ATOM 651 C C . VAL A 1 82 ? -0.668 -7.902 -9.283 1.00 85.62 82 VAL A C 1
ATOM 653 O O . VAL A 1 82 ? -0.298 -7.157 -8.365 1.00 85.62 82 VAL A O 1
ATOM 656 N N . PRO A 1 83 ? -0.981 -9.194 -9.069 1.00 89.12 83 PRO A N 1
ATOM 657 C CA . PRO A 1 83 ? -0.875 -9.836 -7.762 1.00 89.12 83 PRO A CA 1
ATOM 658 C C . PRO A 1 83 ? 0.529 -9.748 -7.157 1.00 89.12 83 PRO A C 1
ATOM 660 O O . PRO A 1 83 ? 1.545 -9.755 -7.856 1.00 89.12 83 PRO A O 1
ATOM 663 N N . PHE A 1 84 ? 0.604 -9.694 -5.827 1.00 91.00 84 PHE A N 1
ATOM 664 C CA . PHE A 1 84 ? 1.865 -9.532 -5.104 1.00 91.00 84 PHE A CA 1
ATOM 665 C C . PHE A 1 84 ? 2.920 -10.575 -5.459 1.00 91.00 84 PHE A C 1
ATOM 667 O O . PHE A 1 84 ? 4.063 -10.204 -5.732 1.00 91.00 84 PHE A O 1
ATOM 674 N N . PHE A 1 85 ? 2.559 -11.860 -5.452 1.00 86.44 85 PHE A N 1
ATOM 675 C CA . PHE A 1 85 ? 3.532 -12.927 -5.681 1.00 86.44 85 PHE A CA 1
ATOM 676 C C . PHE A 1 85 ? 4.054 -12.936 -7.118 1.00 86.44 85 PHE A C 1
ATOM 678 O O . PHE A 1 85 ? 5.249 -13.130 -7.320 1.00 86.44 85 PHE A O 1
ATOM 685 N N . GLU A 1 86 ? 3.222 -12.587 -8.101 1.00 85.31 86 GLU A N 1
ATOM 686 C CA . GLU A 1 86 ? 3.678 -12.395 -9.479 1.00 85.31 86 GLU A CA 1
ATOM 687 C C . GLU A 1 86 ? 4.729 -11.280 -9.567 1.00 85.31 86 GLU A C 1
ATOM 689 O O . GLU A 1 86 ? 5.796 -11.446 -10.161 1.00 85.31 86 GLU A O 1
ATOM 694 N N . LEU A 1 87 ? 4.482 -10.150 -8.901 1.00 84.81 87 LEU A N 1
ATOM 695 C CA . LEU A 1 87 ? 5.444 -9.057 -8.879 1.00 84.81 87 LEU A CA 1
ATOM 696 C C . LEU A 1 87 ? 6.724 -9.431 -8.118 1.00 84.81 87 LEU A C 1
ATOM 698 O O . LEU A 1 87 ? 7.820 -9.065 -8.538 1.00 84.81 87 LEU A O 1
ATOM 702 N N . VAL A 1 88 ? 6.611 -10.200 -7.036 1.00 85.56 88 VAL A N 1
ATOM 703 C CA . VAL A 1 88 ? 7.754 -10.759 -6.303 1.00 85.56 88 VAL A CA 1
ATOM 704 C C . VAL A 1 88 ? 8.640 -11.620 -7.208 1.00 85.56 88 VAL A C 1
ATOM 706 O O . VAL A 1 88 ? 9.862 -11.515 -7.101 1.00 85.56 88 VAL A O 1
ATOM 709 N N . HIS A 1 89 ? 8.072 -12.410 -8.123 1.00 79.06 89 HIS A N 1
ATOM 710 C CA . HIS A 1 89 ? 8.862 -13.154 -9.109 1.00 79.06 89 HIS A CA 1
ATOM 711 C C . HIS A 1 89 ? 9.611 -12.220 -10.071 1.00 79.06 89 HIS A C 1
ATOM 713 O O . HIS A 1 89 ? 10.755 -12.497 -10.419 1.00 79.06 89 HIS A O 1
ATOM 719 N N . LYS A 1 90 ? 9.018 -11.076 -10.438 1.00 78.44 90 LYS A N 1
ATOM 720 C CA . LYS A 1 90 ? 9.625 -10.103 -11.365 1.00 78.44 90 LYS A CA 1
ATOM 721 C C . LYS A 1 90 ? 10.714 -9.224 -10.718 1.00 78.44 90 LYS A C 1
ATOM 723 O O . LYS A 1 90 ? 11.671 -8.860 -11.394 1.00 78.44 90 LYS A O 1
ATOM 728 N N . ILE A 1 91 ? 10.584 -8.835 -9.440 1.00 79.12 91 ILE A N 1
ATOM 729 C CA . ILE A 1 91 ? 11.495 -7.848 -8.799 1.00 79.12 91 ILE A CA 1
ATOM 730 C C . ILE A 1 91 ? 12.098 -8.275 -7.452 1.00 79.12 91 ILE A C 1
ATOM 732 O O . ILE A 1 91 ? 12.878 -7.526 -6.859 1.00 79.12 91 ILE A O 1
ATOM 736 N N . GLY A 1 92 ? 11.769 -9.469 -6.963 1.00 82.12 92 GLY A N 1
ATOM 737 C CA . GLY A 1 92 ? 12.201 -9.987 -5.667 1.00 82.12 92 GLY A CA 1
ATOM 738 C C . GLY A 1 92 ? 11.337 -9.528 -4.488 1.00 82.12 92 GLY A C 1
ATOM 739 O O . GLY A 1 92 ? 10.572 -8.567 -4.561 1.00 82.12 92 GLY A O 1
ATOM 740 N N . PHE A 1 93 ? 11.487 -10.224 -3.360 1.00 86.94 93 PHE A N 1
ATOM 741 C CA . PHE A 1 93 ? 10.679 -10.014 -2.156 1.00 86.94 93 PHE A CA 1
ATOM 742 C C . PHE A 1 93 ? 10.910 -8.621 -1.513 1.00 86.94 93 PHE A C 1
ATOM 744 O O . PHE A 1 93 ? 12.020 -8.095 -1.536 1.00 86.94 93 PHE A O 1
ATOM 751 N N . PRO A 1 94 ? 9.914 -7.933 -0.928 1.00 89.19 94 PRO A N 1
ATOM 752 C CA . PRO A 1 94 ? 10.180 -6.697 -0.190 1.00 89.19 94 PRO A CA 1
ATOM 753 C C . PRO A 1 94 ? 10.868 -6.977 1.154 1.00 89.19 94 PRO A C 1
ATOM 755 O O . PRO A 1 94 ? 10.605 -7.969 1.816 1.00 89.19 94 PRO A O 1
ATOM 758 N N . SER A 1 95 ? 11.675 -6.034 1.635 1.00 88.06 95 SER A N 1
ATOM 759 C CA . SER A 1 95 ? 12.227 -6.052 2.996 1.00 88.06 95 SER A CA 1
ATOM 760 C C . SER A 1 95 ? 11.790 -4.820 3.785 1.00 88.06 95 SER A C 1
ATOM 762 O O . SER A 1 95 ? 11.179 -3.888 3.236 1.00 88.06 95 SER A O 1
ATOM 764 N N . ARG A 1 96 ? 12.148 -4.769 5.074 1.00 88.69 96 ARG A N 1
ATOM 765 C CA . ARG A 1 96 ? 11.900 -3.602 5.937 1.00 88.69 96 ARG A CA 1
ATOM 766 C C . ARG A 1 96 ? 12.501 -2.307 5.380 1.00 88.69 96 ARG A C 1
ATOM 768 O O . ARG A 1 96 ? 11.953 -1.235 5.640 1.00 88.69 96 ARG A O 1
ATOM 775 N N . SER A 1 97 ? 13.584 -2.395 4.603 1.00 81.56 97 SER A N 1
ATOM 776 C CA . SER A 1 97 ? 14.267 -1.239 4.008 1.00 81.56 97 SER A CA 1
ATOM 777 C C . SER A 1 97 ? 13.709 -0.848 2.633 1.00 81.56 97 SER A C 1
ATOM 779 O O . SER A 1 97 ? 13.618 0.342 2.328 1.00 81.56 97 SER A O 1
ATOM 781 N N . MET A 1 98 ? 13.286 -1.814 1.810 1.00 83.81 98 MET A N 1
ATOM 782 C CA . MET A 1 98 ? 12.801 -1.540 0.450 1.00 83.81 98 MET A CA 1
ATOM 783 C C . MET A 1 98 ? 11.346 -1.064 0.423 1.00 83.81 98 MET A C 1
ATOM 785 O O . MET A 1 98 ? 11.045 -0.039 -0.192 1.00 83.81 98 MET A O 1
ATOM 789 N N . ARG A 1 99 ? 10.448 -1.787 1.111 1.00 87.00 99 ARG A N 1
ATOM 790 C CA . ARG A 1 99 ? 9.011 -1.464 1.255 1.00 87.00 99 ARG A CA 1
ATOM 791 C C . ARG A 1 99 ? 8.301 -1.070 -0.049 1.00 87.00 99 ARG A C 1
ATOM 793 O O . ARG A 1 99 ? 7.383 -0.246 -0.035 1.00 87.00 99 ARG A O 1
ATOM 800 N N . TRP A 1 100 ? 8.717 -1.637 -1.181 1.00 88.62 100 TRP A N 1
ATOM 801 C CA . TRP A 1 100 ? 8.122 -1.319 -2.478 1.00 88.62 100 TRP A CA 1
ATOM 802 C C . TRP A 1 100 ? 6.641 -1.727 -2.532 1.00 88.62 100 TRP A C 1
ATOM 804 O O . TRP A 1 100 ? 5.846 -1.029 -3.157 1.00 88.62 100 TRP A O 1
ATOM 814 N N . CYS A 1 101 ? 6.244 -2.759 -1.781 1.00 92.38 101 CYS A N 1
ATOM 815 C CA . CYS A 1 101 ? 4.864 -3.234 -1.689 1.00 92.38 101 CYS A CA 1
ATOM 816 C C . CYS A 1 101 ? 3.885 -2.155 -1.203 1.00 92.38 101 CYS A C 1
ATOM 818 O O . CYS A 1 101 ? 2.801 -2.028 -1.757 1.00 92.38 101 CYS A O 1
ATOM 820 N N . CYS A 1 102 ? 4.269 -1.295 -0.249 1.00 91.38 102 CYS A N 1
ATOM 821 C CA . CYS A 1 102 ? 3.406 -0.192 0.190 1.00 91.38 102 CYS A CA 1
ATOM 822 C C . CYS A 1 102 ? 3.151 0.822 -0.935 1.00 91.38 102 CYS A C 1
ATOM 824 O O . CYS A 1 102 ? 2.082 1.421 -0.998 1.00 91.38 102 CYS A O 1
ATOM 826 N N . LYS A 1 103 ? 4.127 1.029 -1.829 1.00 89.25 103 LYS A N 1
ATOM 827 C CA . LYS A 1 103 ? 3.971 1.943 -2.966 1.00 89.25 103 LYS A CA 1
ATOM 828 C C . LYS A 1 103 ? 2.984 1.398 -3.993 1.00 89.25 103 LYS A C 1
ATOM 830 O O . LYS A 1 103 ? 2.174 2.163 -4.499 1.00 89.25 103 LYS A O 1
ATOM 835 N N . VAL A 1 104 ? 3.075 0.098 -4.266 1.00 91.62 104 VAL A N 1
ATOM 836 C CA . VAL A 1 104 ? 2.285 -0.596 -5.290 1.00 91.62 104 VAL A CA 1
ATOM 837 C C . VAL A 1 104 ? 0.871 -0.876 -4.813 1.00 91.62 104 VAL A C 1
ATOM 839 O O . VAL A 1 104 ? -0.063 -0.507 -5.499 1.00 91.62 104 VAL A O 1
ATOM 842 N N . TYR A 1 105 ? 0.717 -1.472 -3.632 1.00 93.75 105 TYR A N 1
ATOM 843 C CA . TYR A 1 105 ? -0.556 -2.042 -3.182 1.00 93.75 105 TYR A CA 1
ATOM 844 C C . TYR A 1 105 ? -1.330 -1.157 -2.206 1.00 93.75 105 TYR A C 1
ATOM 846 O O . TYR A 1 105 ? -2.447 -1.489 -1.842 1.00 93.75 105 TYR A O 1
ATOM 854 N N . LYS A 1 106 ? -0.746 -0.045 -1.738 1.00 92.50 106 LYS A N 1
ATOM 855 C CA . LYS A 1 106 ? -1.446 0.899 -0.849 1.00 92.50 106 LYS A CA 1
ATOM 856 C C . LYS A 1 106 ? -1.520 2.278 -1.472 1.00 92.50 106 LYS A C 1
ATOM 858 O O . LYS A 1 106 ? -2.583 2.747 -1.848 1.00 92.50 106 LYS A O 1
ATOM 863 N N . PHE A 1 107 ? -0.373 2.933 -1.626 1.00 91.88 107 PHE A N 1
ATOM 864 C CA . PHE A 1 107 ? -0.358 4.333 -2.041 1.00 91.88 107 PHE A CA 1
ATOM 865 C C . PHE A 1 107 ? -0.838 4.536 -3.477 1.00 91.88 107 PHE A C 1
ATOM 867 O O . PHE A 1 107 ? -1.562 5.491 -3.729 1.00 91.88 107 PHE A O 1
ATOM 874 N N . SER A 1 108 ? -0.461 3.663 -4.414 1.00 91.44 108 SER A N 1
ATOM 875 C CA . SER A 1 108 ? -0.895 3.830 -5.800 1.00 91.44 108 SER A CA 1
ATOM 876 C C . SER A 1 108 ? -2.418 3.670 -5.971 1.00 91.44 108 SER A C 1
ATOM 878 O O . SER A 1 108 ? -3.029 4.612 -6.473 1.00 91.44 108 SER A O 1
ATOM 880 N N . PRO A 1 109 ? -3.053 2.578 -5.494 1.00 93.81 109 PRO A N 1
ATOM 881 C CA . PRO A 1 109 ? -4.506 2.421 -5.526 1.00 93.81 109 PRO A CA 1
ATOM 882 C C . PRO A 1 109 ? -5.248 3.553 -4.808 1.00 93.81 109 PRO A C 1
ATOM 884 O O . PRO A 1 109 ? -6.159 4.139 -5.383 1.00 93.81 109 PRO A O 1
ATOM 887 N N . LEU A 1 110 ? -4.800 3.962 -3.613 1.00 95.00 110 LEU A N 1
ATOM 888 C CA . LEU A 1 110 ? -5.417 5.079 -2.882 1.00 95.00 110 LEU A CA 1
ATOM 889 C C . LEU A 1 110 ? -5.329 6.414 -3.628 1.00 95.00 110 LEU A C 1
ATOM 891 O O . LEU A 1 110 ? -6.244 7.229 -3.550 1.00 95.00 110 LEU A O 1
ATOM 895 N N . ALA A 1 111 ? -4.228 6.682 -4.330 1.00 92.56 111 ALA A N 1
ATOM 896 C CA . ALA A 1 111 ? -4.103 7.907 -5.116 1.00 92.56 111 ALA A CA 1
ATOM 897 C C . ALA A 1 111 ? -5.057 7.918 -6.317 1.00 92.56 111 ALA A C 1
ATOM 899 O O . ALA A 1 111 ? -5.603 8.967 -6.656 1.00 92.56 111 ALA A O 1
ATOM 900 N N . ILE A 1 112 ? -5.240 6.762 -6.962 1.00 92.12 112 ILE A N 1
ATOM 901 C CA . ILE A 1 112 ? -6.169 6.591 -8.084 1.00 92.12 112 ILE A CA 1
ATOM 902 C C . ILE A 1 112 ? -7.604 6.780 -7.585 1.00 92.12 112 ILE A C 1
ATOM 904 O O . ILE A 1 112 ? -8.298 7.666 -8.081 1.00 92.12 112 ILE A O 1
ATOM 908 N N . PHE A 1 113 ? -7.978 6.064 -6.523 1.00 95.44 113 PHE A N 1
ATOM 909 C CA . PHE A 1 113 ? -9.295 6.149 -5.896 1.00 95.44 113 PHE A CA 1
ATOM 910 C C . PHE A 1 113 ? -9.654 7.573 -5.477 1.00 95.44 113 PHE A C 1
ATOM 912 O O . PHE A 1 113 ? -10.704 8.089 -5.852 1.00 95.44 113 PHE A O 1
ATOM 919 N N . ALA A 1 114 ? -8.753 8.262 -4.769 1.00 94.69 114 ALA A N 1
ATOM 920 C CA . ALA A 1 114 ? -9.011 9.633 -4.342 1.00 94.69 114 ALA A CA 1
ATOM 921 C C . ALA A 1 114 ? -9.251 10.583 -5.514 1.00 94.69 114 ALA A C 1
ATOM 923 O O . ALA A 1 114 ? -10.079 11.484 -5.436 1.00 94.69 114 ALA A O 1
ATOM 924 N N . ARG A 1 115 ? -8.524 10.391 -6.613 1.00 92.38 115 ARG A N 1
ATOM 925 C CA . ARG A 1 115 ? -8.655 11.219 -7.807 1.00 92.38 115 ARG A CA 1
ATOM 926 C C . ARG A 1 115 ? -9.975 10.972 -8.534 1.00 92.38 115 ARG A C 1
ATOM 928 O O . ARG A 1 115 ? -10.548 11.928 -9.046 1.00 92.38 115 ARG A O 1
ATOM 935 N N . GLU A 1 116 ? -10.430 9.726 -8.591 1.00 93.44 116 GLU A N 1
ATOM 936 C CA . GLU A 1 116 ? -11.683 9.323 -9.243 1.00 93.44 116 GLU A CA 1
ATOM 937 C C . GLU A 1 116 ? -12.905 9.739 -8.423 1.00 93.44 116 GLU A C 1
ATOM 939 O O . GLU A 1 116 ? -13.833 10.344 -8.954 1.00 93.44 116 GLU A O 1
ATOM 944 N N . LYS A 1 117 ? -12.862 9.508 -7.109 1.00 95.38 117 LYS A N 1
ATOM 945 C CA . LYS A 1 117 ? -13.943 9.832 -6.167 1.00 95.38 117 LYS A CA 1
ATOM 946 C C . LYS A 1 117 ? -13.859 11.256 -5.598 1.00 95.38 117 LYS A C 1
ATOM 948 O O . LYS A 1 117 ? -14.662 11.625 -4.752 1.00 95.38 117 LYS A O 1
ATOM 953 N N . LYS A 1 118 ? -12.892 12.066 -6.053 1.00 95.12 118 LYS A N 1
ATOM 954 C CA . LYS A 1 118 ? -12.639 13.451 -5.596 1.00 95.12 118 LYS A CA 1
ATOM 955 C C . LYS A 1 118 ? -12.420 13.575 -4.074 1.00 95.12 118 LYS A C 1
ATOM 957 O O . LYS A 1 118 ? -12.761 14.595 -3.477 1.00 95.12 118 LYS A O 1
ATOM 962 N N . ILE A 1 119 ? -11.808 12.563 -3.456 1.00 96.31 119 ILE A N 1
ATOM 963 C CA . ILE A 1 119 ? -11.453 12.564 -2.030 1.00 96.31 119 ILE A CA 1
ATOM 964 C C . ILE A 1 119 ? -10.346 13.586 -1.765 1.00 96.31 119 ILE A C 1
ATOM 966 O O . ILE A 1 119 ? -9.303 13.586 -2.426 1.00 96.31 119 ILE A O 1
ATOM 970 N N . VAL A 1 120 ? -10.550 14.436 -0.757 1.00 95.81 120 VAL A N 1
ATOM 971 C CA . VAL A 1 120 ? -9.606 15.504 -0.376 1.00 95.81 120 VAL A CA 1
ATOM 972 C C . VAL A 1 120 ? -8.831 15.190 0.905 1.00 95.81 120 VAL A C 1
ATOM 974 O O . VAL A 1 120 ? -7.768 15.776 1.148 1.00 95.81 120 VAL A O 1
ATOM 977 N N . SER A 1 121 ? -9.337 14.262 1.717 1.00 96.94 121 SER A N 1
ATOM 978 C CA . SER A 1 121 ? -8.737 13.843 2.981 1.00 96.94 121 SER A CA 1
ATOM 979 C C . SER A 1 121 ? -8.970 12.358 3.253 1.00 96.94 121 SER A C 1
ATOM 981 O O . SER A 1 121 ? -10.040 11.812 2.998 1.00 96.94 121 SER A O 1
ATOM 983 N N . TYR A 1 122 ? -7.954 11.714 3.818 1.00 97.75 122 TYR A N 1
ATOM 984 C CA . TYR A 1 122 ? -8.051 10.364 4.350 1.00 97.75 122 TYR A CA 1
ATOM 985 C C . TYR A 1 122 ? -8.024 10.390 5.872 1.00 97.75 122 TYR A C 1
ATOM 987 O O . TYR A 1 122 ? -7.062 10.884 6.465 1.00 97.75 122 TYR A O 1
ATOM 995 N N . VAL A 1 123 ? -9.049 9.821 6.500 1.00 98.00 123 VAL A N 1
ATOM 996 C CA . VAL A 1 123 ? -9.069 9.530 7.934 1.00 98.00 123 VAL A CA 1
ATOM 997 C C . VAL A 1 123 ? -8.297 8.234 8.170 1.00 98.00 123 VAL A C 1
ATOM 999 O O . VAL A 1 123 ? -8.536 7.232 7.496 1.00 98.00 123 VAL A O 1
ATOM 1002 N N . THR A 1 124 ? -7.335 8.239 9.094 1.00 96.56 124 THR A N 1
ATOM 1003 C CA . THR A 1 124 ? -6.499 7.061 9.369 1.00 96.56 124 THR A CA 1
ATOM 1004 C C . THR A 1 124 ? -6.395 6.764 10.859 1.00 96.56 124 THR A C 1
ATOM 1006 O O . THR A 1 124 ? -6.344 7.675 11.683 1.00 96.56 124 THR A O 1
ATOM 1009 N N . GLY A 1 125 ? -6.272 5.481 11.203 1.00 94.38 125 GLY A N 1
ATOM 1010 C CA . GLY A 1 125 ? -6.027 5.016 12.573 1.00 94.38 125 GLY A CA 1
ATOM 1011 C C . GLY A 1 125 ? -4.583 5.199 13.057 1.00 94.38 125 GLY A C 1
ATOM 1012 O O . GLY A 1 125 ? -4.072 4.365 13.797 1.00 94.38 125 GLY A O 1
ATOM 1013 N N . LEU A 1 126 ? -3.861 6.223 12.590 1.00 91.81 126 LEU A N 1
ATOM 1014 C CA . LEU A 1 126 ? -2.476 6.446 13.002 1.00 91.81 126 LEU A CA 1
ATOM 1015 C C . LEU A 1 126 ? -2.418 6.909 14.464 1.00 91.81 126 LEU A C 1
ATOM 1017 O O . LEU A 1 126 ? -2.986 7.946 14.794 1.00 91.81 126 LEU A O 1
ATOM 1021 N N . ARG A 1 127 ? -1.637 6.208 15.296 1.00 90.69 127 ARG A N 1
ATOM 1022 C CA . ARG A 1 127 ? -1.302 6.626 16.669 1.00 90.69 127 ARG A CA 1
ATOM 1023 C C . ARG A 1 127 ? 0.172 7.002 16.827 1.00 90.69 127 ARG A C 1
ATOM 1025 O O . ARG A 1 127 ? 1.044 6.428 16.157 1.00 90.69 127 ARG A O 1
ATOM 1032 N N . GLY A 1 128 ? 0.444 7.957 17.715 1.00 77.12 128 GLY A N 1
ATOM 1033 C CA . GLY A 1 128 ? 1.767 8.512 18.007 1.00 77.12 128 GLY A CA 1
ATOM 1034 C C . GLY A 1 128 ? 2.672 7.546 18.775 1.00 77.12 128 GLY A C 1
ATOM 1035 O O . GLY A 1 128 ? 3.855 7.436 18.457 1.00 77.12 128 GLY A O 1
ATOM 1036 N N . GLU A 1 129 ? 2.106 6.765 19.699 1.00 70.94 129 GLU A N 1
ATOM 1037 C CA . GLU A 1 129 ? 2.841 5.794 20.529 1.00 70.94 129 GLU A CA 1
ATOM 1038 C C . GLU A 1 129 ? 3.392 4.583 19.753 1.00 70.94 129 GLU A C 1
ATOM 1040 O O . GLU A 1 129 ? 4.242 3.854 20.253 1.00 70.94 129 GLU A O 1
ATOM 1045 N N . GLU A 1 130 ? 2.951 4.338 18.514 1.00 60.31 130 GLU A N 1
ATOM 1046 C CA . GLU A 1 130 ? 3.309 3.105 17.793 1.00 60.31 130 GLU A CA 1
ATOM 1047 C C . GLU A 1 130 ? 4.773 3.019 17.351 1.00 60.31 130 GLU A C 1
ATOM 1049 O O . GLU A 1 130 ? 5.255 1.931 17.033 1.00 60.31 130 GLU A O 1
ATOM 1054 N N . HIS A 1 131 ? 5.483 4.145 17.239 1.00 61.09 131 HIS A N 1
ATOM 1055 C CA . HIS A 1 131 ? 6.895 4.138 16.856 1.00 61.09 131 HIS A CA 1
ATOM 1056 C C . HIS A 1 131 ? 7.562 5.470 17.202 1.00 61.09 131 HIS A C 1
ATOM 1058 O O . HIS A 1 131 ? 7.030 6.520 16.867 1.00 61.09 131 HIS A O 1
ATOM 1064 N N . ALA A 1 132 ? 8.804 5.449 17.700 1.00 60.88 132 ALA A N 1
ATOM 1065 C CA . ALA A 1 132 ? 9.591 6.662 17.979 1.00 60.88 132 ALA A CA 1
ATOM 1066 C C . ALA A 1 132 ? 9.653 7.684 16.816 1.00 60.88 132 ALA A C 1
ATOM 1068 O O . ALA A 1 132 ? 9.673 8.890 17.041 1.00 60.88 132 ALA A O 1
ATOM 1069 N N . ARG A 1 133 ? 9.604 7.222 15.555 1.00 59.66 133 ARG A N 1
ATOM 1070 C CA . ARG A 1 133 ? 9.572 8.077 14.351 1.00 59.66 133 ARG A CA 1
ATOM 1071 C C . ARG A 1 133 ? 8.249 8.827 14.155 1.00 59.66 133 ARG A C 1
ATOM 1073 O O . ARG A 1 133 ? 8.138 9.601 13.207 1.00 59.66 133 ARG A O 1
ATOM 1080 N N . ARG A 1 134 ? 7.239 8.559 14.988 1.00 69.00 134 ARG A N 1
ATOM 1081 C CA . ARG A 1 134 ? 5.908 9.155 14.889 1.00 69.00 134 ARG A CA 1
ATOM 1082 C C . ARG A 1 134 ? 5.680 10.365 15.794 1.00 69.00 134 ARG A C 1
ATOM 1084 O O . ARG A 1 134 ? 4.649 11.008 15.649 1.00 69.00 134 ARG A O 1
ATOM 1091 N N . LYS A 1 135 ? 6.665 10.739 16.620 1.00 67.62 135 LYS A N 1
ATOM 1092 C CA . LYS A 1 135 ? 6.609 11.925 17.496 1.00 67.62 135 LYS A CA 1
ATOM 1093 C C . LYS A 1 135 ? 6.287 13.234 16.757 1.00 67.62 135 LYS A C 1
ATOM 1095 O O . LYS A 1 135 ? 5.687 14.122 17.339 1.00 67.62 135 LYS A O 1
ATOM 1100 N N . ASN A 1 136 ? 6.637 13.327 15.471 1.00 77.19 136 ASN A N 1
ATOM 1101 C CA . ASN A 1 136 ? 6.452 14.540 14.667 1.00 77.19 136 ASN A CA 1
ATOM 1102 C C . ASN A 1 136 ? 5.183 14.530 13.796 1.00 77.19 136 ASN A C 1
ATOM 1104 O O . ASN A 1 136 ? 4.991 15.461 13.013 1.00 77.19 136 ASN A O 1
ATOM 1108 N N . TYR A 1 137 ? 4.353 13.479 13.853 1.00 83.44 137 TYR A N 1
ATOM 1109 C CA . TYR A 1 137 ? 3.088 13.487 13.110 1.00 83.44 137 TYR A CA 1
ATOM 1110 C C . TYR A 1 137 ? 2.114 14.460 13.762 1.00 83.44 137 TYR A C 1
ATOM 1112 O O . TYR A 1 137 ? 2.108 14.641 14.977 1.00 83.44 137 TYR A O 1
ATOM 1120 N N . LYS A 1 138 ? 1.271 15.070 12.934 1.00 90.62 138 LYS A N 1
ATOM 1121 C CA . LYS A 1 138 ? 0.223 15.993 13.367 1.00 90.62 138 LYS A CA 1
ATOM 1122 C C . LYS A 1 138 ? -1.148 15.357 13.156 1.00 90.62 138 LYS A C 1
ATOM 1124 O O . LYS A 1 138 ? -1.309 14.485 12.299 1.00 90.62 138 LYS A O 1
ATOM 1129 N N . LYS A 1 139 ? -2.157 15.798 13.919 1.00 92.44 139 LYS A N 1
ATOM 1130 C CA . LYS A 1 139 ? -3.548 15.340 13.730 1.00 92.44 139 LYS A CA 1
ATOM 1131 C C . LYS A 1 139 ? -4.063 15.667 12.320 1.00 92.44 139 LYS A C 1
ATOM 1133 O O . LYS A 1 139 ? -4.814 14.884 11.757 1.00 92.44 139 LYS A O 1
ATOM 1138 N N . ASN A 1 140 ? -3.612 16.778 11.737 1.00 94.94 140 ASN A N 1
ATOM 1139 C CA . ASN A 1 140 ? -3.774 17.114 10.323 1.00 94.94 140 ASN A CA 1
ATOM 1140 C C . ASN A 1 140 ? -2.380 17.187 9.680 1.00 94.94 140 ASN A C 1
ATOM 1142 O O . ASN A 1 140 ? -1.583 18.057 10.033 1.00 94.94 140 ASN A O 1
ATOM 1146 N N . ASP A 1 141 ? -2.086 16.256 8.778 1.00 92.56 141 ASP A N 1
ATOM 1147 C CA . ASP A 1 141 ? -0.808 16.152 8.070 1.00 92.56 141 ASP A CA 1
ATOM 1148 C C . ASP A 1 141 ? -1.044 16.011 6.554 1.00 92.56 141 ASP A C 1
ATOM 1150 O O . ASP A 1 141 ? -2.166 15.808 6.094 1.00 92.56 141 ASP A O 1
ATOM 1154 N N . MET A 1 142 ? 0.010 16.103 5.749 1.00 91.06 142 MET A N 1
ATOM 1155 C CA . MET A 1 142 ? -0.035 15.829 4.315 1.00 91.06 142 MET A CA 1
ATOM 1156 C C . MET A 1 142 ? 0.649 14.495 4.027 1.00 91.06 142 MET A C 1
ATOM 1158 O O . MET A 1 142 ? 1.831 14.304 4.330 1.00 91.06 142 MET A O 1
ATOM 1162 N N . ASN A 1 143 ? -0.053 13.566 3.374 1.00 86.38 143 ASN A N 1
ATOM 1163 C CA . ASN A 1 143 ? 0.554 12.297 3.002 1.00 86.38 143 ASN A CA 1
ATOM 1164 C C . ASN A 1 143 ? 1.695 12.525 1.994 1.00 86.38 143 ASN A C 1
ATOM 1166 O O . ASN A 1 143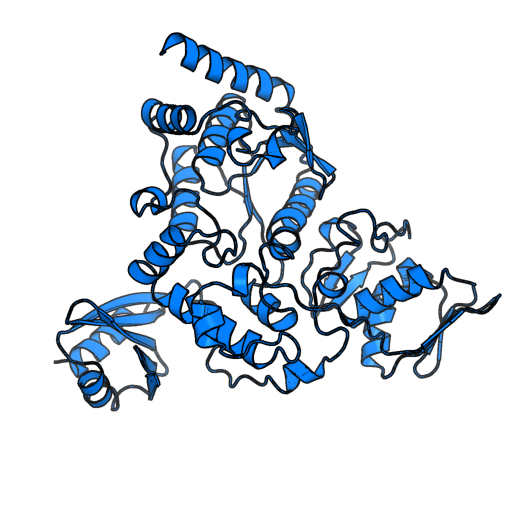 ? 1.484 12.945 0.853 1.00 86.38 143 ASN A O 1
ATOM 1170 N N . LYS A 1 144 ? 2.919 12.186 2.405 1.00 78.31 144 LYS A N 1
ATOM 1171 C CA . LYS A 1 144 ? 4.156 12.411 1.636 1.00 78.31 144 LYS A CA 1
ATOM 1172 C C . LYS A 1 144 ? 4.210 11.658 0.301 1.00 78.31 144 LYS A C 1
ATOM 1174 O O . LYS A 1 144 ? 5.018 12.004 -0.560 1.00 78.31 144 LYS A O 1
ATOM 1179 N N . HIS A 1 145 ? 3.397 10.616 0.132 1.00 78.31 145 HIS A N 1
ATOM 1180 C CA . HIS A 1 145 ? 3.413 9.748 -1.043 1.00 78.31 145 HIS A CA 1
ATOM 1181 C C . HIS A 1 145 ? 2.373 10.145 -2.091 1.00 78.31 145 HIS A C 1
ATOM 1183 O O . HIS A 1 145 ? 2.700 10.122 -3.276 1.00 78.31 145 HIS A O 1
ATOM 1189 N N . ILE A 1 146 ? 1.166 10.526 -1.660 1.00 81.19 146 ILE A N 1
ATOM 1190 C CA . ILE A 1 146 ? 0.015 10.766 -2.553 1.00 81.19 146 ILE A CA 1
ATOM 1191 C C . ILE A 1 146 ? -0.516 12.209 -2.521 1.00 81.19 146 ILE A C 1
ATOM 1193 O O . ILE A 1 146 ? -1.413 12.528 -3.289 1.00 81.19 146 ILE A O 1
ATOM 1197 N N . LYS A 1 147 ? 0.068 13.097 -1.696 1.00 83.38 147 LYS A N 1
ATOM 1198 C CA . LYS A 1 147 ? -0.304 14.524 -1.558 1.00 83.38 147 LYS A CA 1
ATOM 1199 C C . LYS A 1 147 ? -1.792 14.762 -1.254 1.00 83.38 147 LYS A C 1
ATOM 1201 O O . LYS A 1 147 ? -2.398 15.692 -1.778 1.00 83.38 147 LYS A O 1
ATOM 1206 N N . ILE A 1 148 ? -2.355 13.926 -0.391 1.00 90.75 148 ILE A N 1
ATOM 1207 C CA . ILE A 1 148 ? -3.719 14.056 0.135 1.00 90.75 148 ILE A CA 1
ATOM 1208 C C . ILE A 1 148 ? -3.623 14.313 1.638 1.00 90.75 148 ILE A C 1
ATOM 1210 O O . ILE A 1 148 ? -2.700 13.802 2.286 1.00 90.75 148 ILE A O 1
ATOM 1214 N N . LYS A 1 149 ? -4.541 15.118 2.190 1.00 95.62 149 LYS A N 1
ATOM 1215 C CA . LYS A 1 149 ? -4.580 15.391 3.633 1.00 95.62 149 LYS A CA 1
ATOM 1216 C C . LYS A 1 149 ? -4.787 14.084 4.396 1.00 95.62 149 LYS A C 1
ATOM 1218 O O . LYS A 1 149 ? -5.612 13.262 4.015 1.00 95.62 149 LYS A O 1
ATOM 1223 N N . GLN A 1 150 ? -4.038 13.897 5.469 1.00 95.69 150 GLN A N 1
ATOM 1224 C CA . GLN A 1 150 ? -4.131 12.757 6.365 1.00 95.69 150 GLN A CA 1
ATOM 1225 C C . GLN A 1 150 ? -4.633 13.250 7.722 1.00 95.69 150 GLN A C 1
ATOM 1227 O O . GLN A 1 150 ? -3.968 14.047 8.384 1.00 95.69 150 GLN A O 1
ATOM 1232 N N . ILE A 1 151 ? -5.808 12.774 8.116 1.00 97.31 151 ILE A N 1
ATOM 1233 C CA . ILE A 1 151 ? -6.517 13.177 9.326 1.00 97.31 151 ILE A CA 1
ATOM 1234 C C . ILE A 1 151 ? -6.426 12.025 10.329 1.00 97.31 151 ILE A C 1
ATOM 1236 O O . ILE A 1 151 ? -6.867 10.911 10.057 1.00 97.31 151 ILE A O 1
ATOM 1240 N N . ASN A 1 152 ? -5.796 12.276 11.473 1.00 96.44 152 ASN A N 1
ATOM 1241 C CA . ASN A 1 152 ? -5.446 11.272 12.478 1.00 96.44 152 ASN A CA 1
ATOM 1242 C C . ASN A 1 152 ? -6.219 11.567 13.779 1.00 96.44 152 ASN A C 1
ATOM 1244 O O . ASN A 1 152 ? -5.662 12.195 14.684 1.00 96.44 152 ASN A O 1
ATOM 1248 N N . PRO A 1 153 ? -7.506 11.180 13.876 1.00 96.62 153 PRO A N 1
ATOM 1249 C CA . PRO A 1 153 ? -8.365 11.538 15.009 1.00 96.62 153 PRO A CA 1
ATOM 1250 C C . PRO A 1 153 ? -7.926 10.912 16.332 1.00 96.62 153 PRO A C 1
ATOM 1252 O O . PRO A 1 153 ? -8.221 11.468 17.385 1.00 96.62 153 PRO A O 1
ATOM 1255 N N . ILE A 1 154 ? -7.203 9.792 16.271 1.00 95.44 154 ILE A N 1
ATOM 1256 C CA . ILE A 1 154 ? -6.757 9.025 17.437 1.00 95.44 154 ILE A CA 1
ATOM 1257 C C . ILE A 1 154 ? -5.243 9.114 17.671 1.00 95.44 154 ILE A C 1
ATOM 1259 O O . ILE A 1 154 ? -4.642 8.230 18.275 1.00 95.44 154 ILE A O 1
ATOM 1263 N N . LEU A 1 155 ? -4.588 10.160 17.157 1.00 93.88 155 LEU A N 1
ATOM 1264 C CA . LEU A 1 155 ? -3.125 10.271 17.191 1.00 93.88 155 LEU A CA 1
ATOM 1265 C C . LEU A 1 155 ? -2.540 10.192 18.610 1.00 93.88 155 LEU A C 1
ATOM 1267 O O . LEU A 1 155 ? -1.479 9.610 18.811 1.00 93.88 155 LEU A O 1
ATOM 1271 N N . ASP A 1 156 ? -3.237 10.777 19.570 1.00 91.50 156 ASP A N 1
ATOM 1272 C CA . ASP A 1 156 ? -2.915 10.872 20.994 1.00 91.50 156 ASP A CA 1
ATOM 1273 C C . ASP A 1 156 ? -3.547 9.752 21.836 1.00 91.50 156 ASP A C 1
ATOM 1275 O O . ASP A 1 156 ? -3.536 9.825 23.063 1.00 91.50 156 ASP A O 1
ATOM 1279 N N . TRP A 1 157 ? -4.121 8.728 21.197 1.00 93.56 157 TRP A N 1
ATOM 1280 C CA . TRP A 1 157 ? -4.730 7.603 21.898 1.00 93.56 157 TRP A CA 1
ATOM 1281 C C . TRP A 1 157 ? -3.697 6.513 22.201 1.00 93.56 157 TRP A C 1
ATOM 1283 O O . TRP A 1 157 ? -2.894 6.111 21.344 1.00 93.56 157 TRP A O 1
ATOM 1293 N N . SER A 1 158 ? -3.758 5.986 23.417 1.00 92.19 158 SER A N 1
ATOM 1294 C CA . SER A 1 158 ? -2.968 4.850 23.857 1.00 92.19 158 SER A CA 1
ATOM 1295 C C . SER A 1 158 ? -3.562 3.535 23.359 1.00 92.19 158 SER A C 1
ATOM 1297 O O . SER A 1 158 ? -4.710 3.452 22.914 1.00 92.19 158 SER A O 1
ATOM 1299 N N . ASN A 1 159 ? -2.775 2.461 23.416 1.00 92.50 159 ASN A N 1
ATOM 1300 C CA . ASN A 1 159 ? -3.284 1.140 23.038 1.00 92.50 159 ASN A CA 1
ATOM 1301 C C . ASN A 1 159 ? -4.415 0.664 23.970 1.00 92.50 159 ASN A C 1
ATOM 1303 O O . ASN A 1 159 ? -5.322 -0.027 23.513 1.00 92.50 159 ASN A O 1
ATOM 1307 N N . GLN A 1 160 ? -4.353 1.024 25.255 1.00 92.81 160 GLN A N 1
ATOM 1308 C CA . GLN A 1 160 ? -5.376 0.675 26.244 1.00 92.81 160 GLN A CA 1
ATOM 1309 C C . GLN A 1 160 ? -6.683 1.415 25.960 1.00 92.81 160 GLN A C 1
ATOM 1311 O O . GLN A 1 160 ? -7.740 0.796 25.972 1.00 92.81 160 GLN A O 1
ATOM 1316 N N . GLU A 1 161 ? -6.608 2.703 25.618 1.00 94.06 161 GLU A N 1
ATOM 1317 C CA . GLU A 1 161 ? -7.782 3.511 25.274 1.00 94.06 161 GLU A CA 1
ATOM 1318 C C . GLU A 1 161 ? -8.492 2.988 24.022 1.00 94.06 161 GLU A C 1
ATOM 1320 O O . GLU A 1 161 ? -9.715 2.902 24.005 1.00 94.06 161 GLU A O 1
ATOM 1325 N N . VAL A 1 162 ? -7.742 2.567 22.998 1.00 95.50 162 VAL A N 1
ATOM 1326 C CA . VAL A 1 162 ? -8.320 1.945 21.792 1.00 95.50 162 VAL A CA 1
ATOM 1327 C C . VAL A 1 162 ? -9.109 0.684 22.136 1.00 95.50 162 VAL A C 1
ATOM 1329 O O . VAL A 1 162 ? -10.238 0.523 21.682 1.00 95.50 162 VAL A O 1
ATOM 1332 N N . TRP A 1 163 ? -8.540 -0.215 22.940 1.00 95.81 163 TRP A N 1
ATOM 1333 C CA . TRP A 1 163 ? -9.247 -1.434 23.336 1.00 95.81 163 TRP A CA 1
ATOM 1334 C C . TRP A 1 163 ? -10.437 -1.137 24.249 1.00 95.81 163 TRP A C 1
ATOM 1336 O O . TRP A 1 163 ? -11.514 -1.684 24.026 1.00 95.81 163 TRP A O 1
ATOM 1346 N N . ALA A 1 164 ? -10.285 -0.225 25.213 1.00 95.00 164 ALA A N 1
ATOM 1347 C CA . ALA A 1 164 ? -11.386 0.225 26.061 1.00 95.00 164 ALA A CA 1
ATOM 1348 C C . ALA A 1 164 ? -12.547 0.783 25.223 1.00 95.00 164 ALA A C 1
ATOM 1350 O O . ALA A 1 164 ? -13.701 0.452 25.493 1.00 95.00 164 ALA A O 1
ATOM 1351 N N . TYR A 1 165 ? -12.247 1.541 24.162 1.00 96.12 165 TYR A N 1
ATOM 1352 C CA . TYR A 1 165 ? -13.247 2.059 23.226 1.00 96.12 165 TYR A CA 1
ATOM 1353 C C . TYR A 1 165 ? -14.029 0.945 22.552 1.00 96.12 165 TYR A C 1
ATOM 1355 O O . TYR A 1 165 ? -15.258 0.947 22.561 1.00 96.12 165 TYR A O 1
ATOM 1363 N N . ILE A 1 166 ? -13.296 -0.011 21.983 1.00 97.00 166 ILE A N 1
ATOM 1364 C CA . ILE A 1 166 ? -13.842 -1.146 21.245 1.00 97.00 166 ILE A CA 1
ATOM 1365 C C . ILE A 1 166 ? -14.768 -1.965 22.141 1.00 97.00 166 ILE A C 1
ATOM 1367 O O . ILE A 1 166 ? -15.876 -2.294 21.731 1.00 97.00 166 ILE A O 1
ATOM 1371 N N . HIS A 1 167 ? -14.339 -2.265 23.369 1.00 95.94 167 HIS A N 1
ATOM 1372 C CA . HIS A 1 167 ? -15.139 -3.042 24.313 1.00 95.94 167 HIS A CA 1
ATOM 1373 C C . HIS A 1 167 ? -16.373 -2.275 24.798 1.00 95.94 167 HIS A C 1
ATOM 1375 O O . HIS A 1 167 ? -17.464 -2.840 24.820 1.00 95.94 167 HIS A O 1
ATOM 1381 N N . THR A 1 168 ? -16.222 -0.989 25.128 1.00 95.00 168 THR A N 1
ATOM 1382 C CA . THR A 1 168 ? -17.327 -0.144 25.614 1.00 95.00 168 THR A CA 1
ATOM 1383 C C . THR A 1 168 ? -18.408 0.033 24.551 1.00 95.00 168 THR A C 1
ATOM 1385 O O . THR A 1 168 ? -19.591 -0.091 24.853 1.00 95.00 168 THR A O 1
ATOM 1388 N N . ASN A 1 169 ? -18.007 0.253 23.296 1.00 95.31 169 ASN A N 1
ATOM 1389 C CA . ASN A 1 169 ? -18.923 0.433 22.168 1.00 95.31 169 ASN A CA 1
ATOM 1390 C C . ASN A 1 169 ? -19.323 -0.893 21.493 1.00 95.31 169 ASN A C 1
ATOM 1392 O O . ASN A 1 169 ? -20.045 -0.876 20.503 1.00 95.31 169 ASN A O 1
ATOM 1396 N N . LYS A 1 170 ? -18.872 -2.046 22.015 1.00 97.06 170 LYS A N 1
ATOM 1397 C CA . LYS A 1 170 ? -19.157 -3.391 21.476 1.00 97.06 170 LYS A CA 1
ATOM 1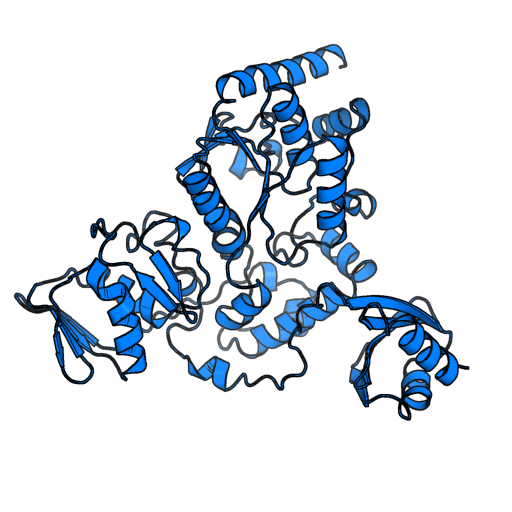398 C C . LYS A 1 170 ? -18.821 -3.537 19.982 1.00 97.06 170 LYS A C 1
ATOM 1400 O O . LYS A 1 170 ? -19.542 -4.199 19.239 1.00 97.06 170 LYS A O 1
ATOM 1405 N N . LEU A 1 171 ? -17.716 -2.934 19.545 1.00 97.69 171 LEU A N 1
ATOM 1406 C CA . LEU A 1 171 ? -17.332 -2.930 18.132 1.00 97.69 171 LEU A CA 1
ATOM 1407 C C . LEU A 1 171 ? -16.844 -4.318 17.678 1.00 97.69 171 LEU A C 1
ATOM 1409 O O . LEU A 1 171 ? -16.126 -4.992 18.432 1.00 97.69 171 LEU A O 1
ATOM 1413 N N . PRO A 1 172 ? -17.163 -4.751 16.443 1.00 97.19 172 PRO A N 1
ATOM 1414 C CA . PRO A 1 172 ? -16.700 -6.030 15.922 1.00 97.19 172 PRO A CA 1
ATOM 1415 C C . PRO A 1 172 ? -15.182 -5.993 15.756 1.00 97.19 172 PRO A C 1
ATOM 1417 O O . PRO A 1 172 ? -14.636 -5.063 15.179 1.00 97.19 172 PRO A O 1
ATOM 1420 N N . THR A 1 173 ? -14.475 -7.016 16.236 1.00 97.50 173 THR A N 1
ATOM 1421 C CA . THR A 1 173 ? -13.005 -7.070 16.169 1.00 97.50 173 THR A CA 1
ATOM 1422 C C . THR A 1 173 ? -12.517 -8.123 15.189 1.00 97.50 173 THR A C 1
ATOM 1424 O O . THR A 1 173 ? -13.135 -9.176 15.003 1.00 97.50 173 THR A O 1
ATOM 1427 N N . ASN A 1 174 ? -11.366 -7.849 14.570 1.00 98.19 174 ASN A N 1
ATOM 1428 C CA . ASN A 1 174 ? -10.730 -8.806 13.675 1.00 98.19 174 ASN A CA 1
ATOM 1429 C C . ASN A 1 174 ? -10.353 -10.082 14.457 1.00 98.19 174 ASN A C 1
ATOM 1431 O O . ASN A 1 174 ? -9.672 -9.987 15.483 1.00 98.19 174 ASN A O 1
ATOM 1435 N N . PRO A 1 175 ? -10.758 -11.277 13.995 1.00 97.31 175 PRO A N 1
ATOM 1436 C CA . PRO A 1 175 ? -10.578 -12.519 14.744 1.00 97.31 175 PRO A CA 1
ATOM 1437 C C . PRO A 1 175 ? -9.101 -12.891 14.920 1.00 97.31 175 PRO A C 1
ATOM 1439 O O . PRO A 1 175 ? -8.769 -13.583 15.877 1.00 97.31 175 PRO A O 1
ATOM 1442 N N . LEU A 1 176 ? -8.196 -12.363 14.091 1.00 97.38 176 LEU A N 1
ATOM 1443 C CA . LEU A 1 176 ? -6.754 -12.554 14.254 1.00 97.38 176 LEU A CA 1
ATOM 1444 C C . LEU A 1 176 ? -6.232 -12.024 15.599 1.00 97.38 176 LEU A C 1
ATOM 1446 O O . LEU A 1 176 ? -5.252 -12.547 16.121 1.00 97.38 176 LEU A O 1
ATOM 1450 N N . TYR A 1 177 ? -6.891 -11.035 16.214 1.00 97.44 177 TYR A N 1
ATOM 1451 C CA . TYR A 1 177 ? -6.520 -10.594 17.564 1.00 97.44 177 TYR A CA 1
ATOM 1452 C C . TYR A 1 177 ? -6.705 -11.704 18.610 1.00 97.44 177 TYR A C 1
ATOM 1454 O O . TYR A 1 177 ? -5.919 -11.776 19.552 1.00 97.44 177 TYR A O 1
ATOM 1462 N N . LYS A 1 178 ? -7.679 -12.609 18.422 1.00 95.25 178 LYS A N 1
ATOM 1463 C CA . LYS A 1 178 ? -7.897 -13.767 19.307 1.00 95.25 178 LYS A CA 1
ATOM 14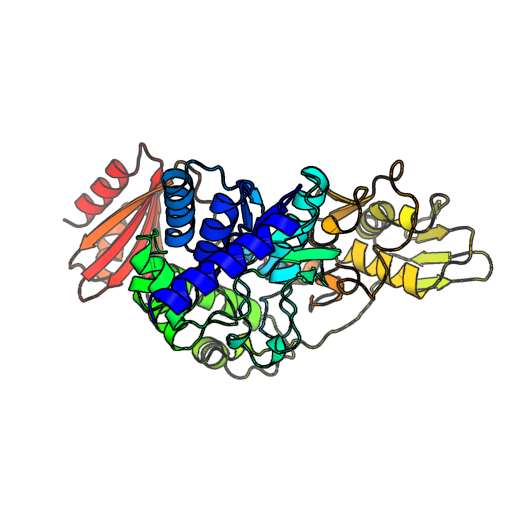64 C C . LYS A 1 178 ? -6.802 -14.827 19.171 1.00 95.25 178 LYS A C 1
ATOM 1466 O O . LYS A 1 178 ? -6.551 -15.547 20.125 1.00 95.25 178 LYS A O 1
ATOM 1471 N N . LEU A 1 179 ? -6.122 -14.876 18.023 1.00 93.94 179 LEU A N 1
ATOM 1472 C CA . LEU A 1 179 ? -4.956 -15.738 17.790 1.00 93.94 179 LEU A CA 1
ATOM 1473 C C . LEU A 1 179 ? -3.650 -15.138 18.344 1.00 93.94 179 LEU A C 1
ATOM 1475 O O . LEU A 1 179 ? -2.584 -15.714 18.173 1.00 93.94 179 LEU A O 1
ATOM 1479 N N . GLY A 1 180 ? -3.702 -13.955 18.969 1.00 94.62 180 GLY A N 1
ATOM 1480 C CA . GLY A 1 180 ? -2.540 -13.316 19.593 1.00 94.62 180 GLY A CA 1
ATOM 1481 C C . GLY A 1 180 ? -1.799 -12.297 18.720 1.00 94.62 180 GLY A C 1
ATOM 1482 O O . GLY A 1 180 ? -0.807 -11.716 19.174 1.00 94.62 180 GLY A O 1
ATOM 1483 N N . PHE A 1 181 ? -2.268 -12.003 17.499 1.00 95.50 181 PHE A N 1
ATOM 1484 C CA . PHE A 1 181 ? -1.675 -10.930 16.693 1.00 95.50 181 PHE A CA 1
ATOM 1485 C C . PHE A 1 181 ? -1.857 -9.574 17.380 1.00 95.50 181 PHE A C 1
ATOM 1487 O O . PHE A 1 181 ? -2.973 -9.133 17.634 1.00 95.50 181 PHE A O 1
ATOM 1494 N N . LYS A 1 182 ? -0.765 -8.832 17.597 1.00 91.38 182 LYS A N 1
ATOM 1495 C CA . LYS A 1 182 ? -0.840 -7.452 18.128 1.00 91.38 182 LYS A CA 1
ATOM 1496 C C . LYS A 1 182 ? -1.157 -6.419 17.047 1.00 91.38 182 LYS A C 1
ATOM 1498 O O . LYS A 1 182 ? -1.671 -5.338 17.338 1.00 91.38 182 LYS A O 1
ATOM 1503 N N . ARG A 1 183 ? -0.822 -6.730 15.792 1.00 90.25 183 ARG A N 1
ATOM 1504 C CA . ARG A 1 183 ? -1.099 -5.898 14.616 1.00 90.25 183 ARG A CA 1
ATOM 1505 C C . ARG A 1 183 ? -1.554 -6.771 13.459 1.00 90.25 183 ARG A C 1
ATOM 1507 O O . ARG A 1 183 ? -0.857 -7.710 13.082 1.00 90.25 183 ARG A O 1
ATOM 1514 N N . VAL A 1 184 ? -2.671 -6.388 12.857 1.00 93.31 184 VAL A N 1
ATOM 1515 C CA . VAL A 1 184 ? -3.215 -7.044 11.670 1.00 93.31 184 VAL A CA 1
ATOM 1516 C C . VAL A 1 184 ? -2.729 -6.340 10.404 1.00 93.31 184 VAL A C 1
ATOM 1518 O O . VAL A 1 184 ? -2.599 -5.117 10.349 1.00 93.31 184 VAL A O 1
ATOM 1521 N N . GLY A 1 185 ? -2.429 -7.135 9.386 1.00 91.06 185 GLY A N 1
ATOM 1522 C CA . GLY A 1 185 ? -2.064 -6.704 8.044 1.00 91.06 185 GLY A CA 1
ATOM 1523 C C . GLY A 1 185 ? -1.623 -7.909 7.221 1.00 91.06 185 GLY A C 1
ATOM 1524 O O . GLY A 1 185 ? -1.738 -9.043 7.691 1.00 91.06 185 GLY A O 1
ATOM 1525 N N . CYS A 1 186 ? -1.051 -7.657 6.044 1.00 95.12 186 CYS A N 1
ATOM 1526 C CA . CYS A 1 186 ? -0.691 -8.721 5.116 1.00 95.12 186 CYS A CA 1
ATOM 1527 C C . CYS A 1 186 ? 0.176 -9.832 5.737 1.00 95.12 186 CYS A C 1
ATOM 1529 O O . CYS A 1 186 ? 1.093 -9.588 6.538 1.00 95.12 186 CYS A O 1
ATOM 1531 N N . TRP A 1 187 ? -0.121 -11.072 5.354 1.00 95.50 187 TRP A N 1
ATOM 1532 C CA . TRP A 1 187 ? 0.448 -12.268 5.964 1.00 95.50 187 TRP A CA 1
ATOM 1533 C C . TRP A 1 187 ? 1.962 -12.462 5.710 1.00 95.50 187 TRP A C 1
ATOM 1535 O O . TRP A 1 187 ? 2.628 -12.945 6.622 1.00 95.50 187 TRP A O 1
ATOM 1545 N N . PRO A 1 188 ? 2.588 -12.007 4.602 1.00 95.38 188 PRO A N 1
ATOM 1546 C CA . PRO A 1 188 ? 4.022 -12.196 4.397 1.00 95.38 188 PRO A CA 1
ATOM 1547 C C . PRO A 1 188 ? 4.825 -10.912 4.706 1.00 95.38 188 PRO A C 1
ATOM 1549 O O . PRO A 1 188 ? 5.873 -10.639 4.116 1.00 95.38 188 PRO A O 1
ATOM 1552 N N . CYS A 1 189 ? 4.310 -10.055 5.595 1.00 95.06 189 CYS A N 1
ATOM 1553 C CA . CYS A 1 189 ? 4.897 -8.746 5.873 1.00 95.06 189 CYS A CA 1
ATOM 1554 C C . CYS A 1 189 ? 6.270 -8.852 6.576 1.00 95.06 189 CYS A C 1
ATOM 1556 O O . CYS A 1 189 ? 6.345 -9.398 7.677 1.00 95.06 189 CYS A O 1
ATOM 1558 N N . PRO A 1 190 ? 7.336 -8.195 6.069 1.00 93.19 190 PRO A N 1
ATOM 1559 C CA . PRO A 1 190 ? 8.662 -8.195 6.707 1.00 93.19 190 PRO A CA 1
ATOM 1560 C C . PRO A 1 190 ? 8.724 -7.534 8.096 1.00 93.19 190 PRO A C 1
ATOM 1562 O O . PRO A 1 190 ? 9.781 -7.505 8.720 1.00 93.19 190 PRO A O 1
ATOM 1565 N N . PHE A 1 191 ? 7.631 -6.910 8.548 1.00 92.38 191 PHE A N 1
ATOM 1566 C CA . PHE A 1 191 ? 7.515 -6.266 9.861 1.00 92.38 191 PHE A CA 1
ATOM 1567 C C . PHE A 1 191 ? 6.823 -7.141 10.910 1.00 92.38 191 PHE A C 1
ATOM 1569 O O . PHE A 1 191 ? 6.587 -6.653 12.020 1.00 92.38 191 PHE A O 1
ATOM 1576 N N . LYS A 1 192 ? 6.467 -8.382 10.568 1.00 94.00 192 LYS A N 1
ATOM 1577 C CA . LYS A 1 192 ? 5.988 -9.364 11.537 1.00 94.00 192 LYS A CA 1
ATOM 1578 C C . LYS A 1 192 ? 7.087 -9.705 12.538 1.00 94.00 192 LYS A C 1
ATOM 1580 O O . LYS A 1 192 ? 8.264 -9.803 12.188 1.00 94.00 192 LYS A O 1
ATOM 1585 N N . THR A 1 193 ? 6.686 -9.793 13.797 1.00 93.06 193 THR A N 1
ATOM 1586 C CA . THR A 1 193 ? 7.534 -10.191 14.921 1.00 93.06 193 THR A CA 1
ATOM 1587 C C . THR A 1 193 ? 7.733 -11.704 14.928 1.00 93.06 193 THR A C 1
ATOM 1589 O O . THR A 1 193 ? 7.027 -12.424 14.229 1.00 93.06 193 THR A O 1
ATOM 1592 N N . LYS A 1 194 ? 8.672 -12.204 15.740 1.00 92.12 194 LYS A N 1
ATOM 1593 C CA . LYS A 1 194 ? 8.855 -13.652 15.927 1.00 92.12 194 LYS A CA 1
ATOM 1594 C C . LYS A 1 194 ? 7.549 -14.329 16.366 1.00 92.12 194 LYS A C 1
ATOM 1596 O O . LYS A 1 194 ? 7.181 -15.345 15.801 1.00 92.12 194 LYS A O 1
ATOM 1601 N N . THR A 1 195 ? 6.816 -13.715 17.295 1.00 94.56 195 THR A N 1
ATOM 1602 C CA . THR A 1 195 ? 5.507 -14.210 17.746 1.00 94.56 195 THR A CA 1
ATOM 1603 C C . THR A 1 195 ? 4.492 -14.264 16.608 1.00 94.56 195 THR A C 1
ATOM 1605 O O . THR A 1 195 ? 3.808 -15.267 16.464 1.00 94.56 195 THR A O 1
ATOM 1608 N N . ASP A 1 196 ? 4.431 -13.230 15.760 1.00 95.88 196 ASP A N 1
ATOM 1609 C CA . ASP A 1 196 ? 3.527 -13.236 14.602 1.00 95.88 196 ASP A CA 1
ATOM 1610 C C . ASP A 1 196 ? 3.858 -14.382 13.628 1.00 95.88 196 ASP A C 1
ATOM 1612 O O . ASP A 1 196 ? 2.951 -14.930 13.013 1.00 95.88 196 ASP A O 1
ATOM 1616 N N . TRP A 1 197 ? 5.139 -14.734 13.461 1.00 94.69 197 TRP A N 1
ATOM 1617 C CA . TRP A 1 197 ? 5.548 -15.857 12.613 1.00 94.69 197 TRP A CA 1
ATOM 1618 C C . TRP A 1 197 ? 5.205 -17.211 13.223 1.00 94.69 197 TRP A C 1
ATOM 1620 O O . TRP A 1 197 ? 4.695 -18.052 12.495 1.00 94.69 197 TRP A O 1
ATOM 1630 N N . ASN A 1 198 ? 5.388 -17.387 14.535 1.00 93.94 198 ASN A N 1
ATOM 1631 C CA . ASN A 1 198 ? 4.972 -18.609 15.227 1.00 93.94 198 ASN A CA 1
ATOM 1632 C C . ASN A 1 198 ? 3.461 -18.852 15.066 1.00 93.94 198 ASN A C 1
ATOM 1634 O O . ASN A 1 198 ? 3.055 -19.949 14.710 1.00 93.94 198 ASN A O 1
ATOM 1638 N N . ILE A 1 199 ? 2.636 -17.808 15.231 1.00 94.44 199 ILE A N 1
ATOM 1639 C CA . ILE A 1 199 ? 1.179 -17.896 15.018 1.00 94.44 199 ILE A CA 1
ATOM 1640 C C . ILE A 1 199 ? 0.864 -18.299 13.567 1.00 94.44 199 ILE A C 1
ATOM 1642 O O . ILE A 1 199 ? -0.070 -19.055 13.319 1.00 94.44 199 ILE A O 1
ATOM 1646 N N . ILE A 1 200 ? 1.625 -17.796 12.587 1.00 94.00 200 ILE A N 1
ATOM 1647 C CA . ILE A 1 200 ? 1.434 -18.152 11.171 1.00 94.00 200 ILE A CA 1
ATOM 1648 C C . ILE A 1 200 ? 1.844 -19.592 10.886 1.00 94.00 200 ILE A C 1
ATOM 1650 O O . ILE A 1 200 ? 1.149 -20.266 10.138 1.00 94.00 200 ILE A O 1
ATOM 1654 N N . GLU A 1 201 ? 2.947 -20.057 11.454 1.00 91.56 201 GLU A N 1
ATOM 1655 C CA . GLU A 1 201 ? 3.400 -21.439 11.314 1.00 91.56 201 GLU A CA 1
ATOM 1656 C C . GLU A 1 201 ? 2.388 -22.421 11.922 1.00 91.56 201 GLU A C 1
ATOM 1658 O O . GLU A 1 201 ? 2.045 -23.410 11.281 1.00 91.56 201 GLU A O 1
ATOM 1663 N N . GLU A 1 202 ? 1.846 -22.098 13.098 1.00 92.06 202 GLU A N 1
ATOM 1664 C CA . GLU A 1 202 ? 0.886 -22.934 13.823 1.00 92.06 202 GLU A CA 1
ATOM 1665 C C . GLU A 1 202 ? -0.515 -22.927 13.192 1.00 92.06 202 GLU A C 1
ATOM 1667 O O . GLU A 1 202 ? -1.083 -23.980 12.910 1.00 92.06 202 GLU A O 1
ATOM 1672 N N . HIS A 1 203 ? -1.085 -21.745 12.939 1.00 89.69 203 HIS A N 1
ATOM 1673 C CA . HIS A 1 203 ? -2.481 -21.620 12.502 1.00 89.69 203 HIS A CA 1
ATOM 1674 C C . HIS A 1 203 ? -2.648 -21.508 10.982 1.00 89.69 203 HIS A C 1
ATOM 1676 O O . HIS A 1 203 ? -3.744 -21.720 10.464 1.00 89.69 203 HIS A O 1
ATOM 1682 N N . PHE A 1 204 ? -1.584 -21.173 10.246 1.00 89.38 204 PHE A N 1
ATOM 1683 C CA . PHE A 1 204 ? -1.615 -20.962 8.794 1.00 89.38 204 PHE A CA 1
ATOM 1684 C C . PHE A 1 204 ? -0.446 -21.663 8.068 1.00 89.38 204 PHE A C 1
ATOM 1686 O O . PHE A 1 204 ? 0.236 -21.018 7.254 1.00 89.38 204 PHE A O 1
ATOM 1693 N N . PRO A 1 205 ? -0.220 -22.973 8.301 1.00 85.38 205 PRO A N 1
ATOM 1694 C CA . PRO A 1 205 ? 0.967 -23.685 7.822 1.00 85.38 205 PRO A CA 1
ATOM 1695 C C . PRO A 1 205 ? 1.132 -23.608 6.301 1.00 85.38 205 PRO A C 1
ATOM 1697 O O . PRO A 1 205 ? 2.239 -23.381 5.819 1.00 85.38 205 PRO A O 1
ATOM 1700 N N . ASP A 1 206 ? 0.040 -23.661 5.530 1.00 81.56 206 ASP A N 1
ATOM 1701 C CA . ASP A 1 206 ? 0.088 -23.544 4.065 1.00 81.56 206 ASP A CA 1
ATOM 1702 C C . ASP A 1 206 ? 0.721 -22.219 3.612 1.00 81.56 206 ASP A C 1
ATOM 1704 O O . ASP A 1 206 ? 1.533 -22.185 2.687 1.00 81.56 206 ASP A O 1
ATOM 1708 N N . LYS A 1 207 ? 0.375 -21.106 4.279 1.00 88.88 207 LYS A N 1
ATOM 1709 C CA . LYS A 1 207 ? 0.930 -19.780 3.965 1.00 88.88 207 LYS A CA 1
ATOM 1710 C C . LYS A 1 207 ? 2.400 -19.709 4.362 1.00 88.88 207 LYS A C 1
ATOM 1712 O O . LYS A 1 207 ? 3.206 -19.146 3.619 1.00 88.88 207 LYS A O 1
ATOM 1717 N N . TYR A 1 208 ? 2.744 -20.282 5.515 1.00 87.12 208 TYR A N 1
ATOM 1718 C CA . TYR A 1 208 ? 4.119 -20.349 5.993 1.00 87.12 208 TYR A CA 1
ATOM 1719 C C . TYR A 1 208 ? 5.007 -21.138 5.024 1.00 87.12 208 TYR A C 1
ATOM 1721 O O . TYR A 1 208 ? 5.985 -20.592 4.514 1.00 87.12 208 TYR A O 1
ATOM 1729 N N . ILE A 1 209 ? 4.619 -22.370 4.682 1.00 83.94 209 ILE A N 1
ATOM 1730 C CA . ILE A 1 209 ? 5.331 -23.246 3.740 1.00 83.94 209 ILE A CA 1
ATOM 1731 C C . ILE A 1 209 ? 5.451 -22.575 2.369 1.00 83.94 209 ILE A C 1
ATOM 1733 O O . ILE A 1 209 ? 6.540 -22.523 1.792 1.00 83.94 209 ILE A O 1
ATOM 1737 N N . PHE A 1 210 ? 4.361 -21.993 1.861 1.00 85.06 210 PHE A N 1
ATOM 1738 C CA . PHE A 1 210 ? 4.374 -21.285 0.583 1.00 85.06 210 PHE A CA 1
ATOM 1739 C C . PHE A 1 210 ? 5.384 -20.127 0.570 1.00 85.06 210 PHE A C 1
ATOM 1741 O O . PHE A 1 210 ? 6.140 -19.969 -0.393 1.00 85.06 210 PHE A O 1
ATOM 1748 N N . LEU A 1 211 ? 5.455 -19.337 1.645 1.00 90.69 211 LEU A N 1
ATOM 1749 C CA . LEU A 1 211 ? 6.444 -18.268 1.768 1.00 90.69 211 LEU A CA 1
ATOM 1750 C C . LEU A 1 211 ? 7.868 -18.806 1.851 1.00 90.69 211 LEU A C 1
ATOM 1752 O O . LEU A 1 211 ? 8.733 -18.283 1.154 1.00 90.69 211 LEU A O 1
ATOM 1756 N N . GLN A 1 212 ? 8.116 -19.844 2.649 1.00 87.88 212 GLN A N 1
ATOM 1757 C CA . GLN A 1 212 ? 9.431 -20.482 2.755 1.00 87.88 212 GLN A CA 1
ATOM 1758 C C . GLN A 1 212 ? 9.923 -20.936 1.372 1.00 87.88 212 GLN A C 1
ATOM 1760 O O . GLN A 1 212 ? 11.020 -20.567 0.952 1.00 87.88 212 GLN A O 1
ATOM 1765 N N . ASN A 1 213 ? 9.077 -21.632 0.609 1.00 86.19 213 ASN A N 1
ATOM 1766 C CA . ASN A 1 213 ? 9.399 -22.101 -0.741 1.00 86.19 213 ASN A CA 1
ATOM 1767 C C . ASN A 1 213 ? 9.634 -20.944 -1.718 1.00 86.19 213 ASN A C 1
ATOM 1769 O O . ASN A 1 213 ? 10.623 -20.934 -2.454 1.00 86.19 213 ASN A O 1
ATOM 1773 N N . THR A 1 214 ? 8.779 -19.922 -1.669 1.00 84.12 214 THR A N 1
ATOM 1774 C CA . THR A 1 214 ? 8.930 -18.706 -2.478 1.00 84.12 214 THR A CA 1
ATOM 1775 C C . THR A 1 214 ? 10.259 -18.006 -2.185 1.00 84.12 214 THR A C 1
ATOM 1777 O O . THR A 1 214 ? 10.981 -17.617 -3.103 1.00 84.12 214 THR A O 1
ATOM 1780 N N . LEU A 1 215 ? 10.626 -17.867 -0.908 1.00 88.50 215 LEU A N 1
ATOM 1781 C CA . LEU A 1 215 ? 11.885 -17.251 -0.498 1.00 88.50 215 LEU A CA 1
ATOM 1782 C C . LEU A 1 215 ? 13.085 -18.102 -0.931 1.00 88.50 215 LEU A C 1
ATOM 1784 O O . LEU A 1 215 ? 14.040 -17.534 -1.458 1.00 88.50 215 LEU A O 1
ATOM 1788 N N . ARG A 1 216 ? 13.034 -19.435 -0.786 1.00 85.31 216 ARG A N 1
ATOM 1789 C CA . ARG A 1 216 ? 14.096 -20.344 -1.259 1.00 85.31 216 ARG A CA 1
ATOM 1790 C C . ARG A 1 216 ? 14.354 -20.160 -2.741 1.00 85.31 216 ARG A C 1
ATOM 1792 O O . ARG A 1 216 ? 15.494 -19.927 -3.132 1.00 85.31 216 ARG A O 1
ATOM 1799 N N . ILE A 1 217 ? 13.290 -20.180 -3.540 1.00 81.38 217 ILE A N 1
ATOM 1800 C CA . ILE A 1 217 ? 13.352 -19.922 -4.977 1.00 81.38 217 ILE A CA 1
ATOM 1801 C C . ILE A 1 217 ? 14.024 -18.575 -5.231 1.00 81.38 217 ILE A C 1
ATOM 1803 O O . ILE A 1 217 ? 15.047 -18.510 -5.902 1.00 81.38 217 ILE A O 1
ATOM 1807 N N . ILE A 1 218 ? 13.496 -17.498 -4.654 1.00 79.69 218 ILE A N 1
ATOM 1808 C CA . ILE A 1 218 ? 13.984 -16.147 -4.931 1.00 79.69 218 ILE A CA 1
ATOM 1809 C C . ILE A 1 218 ? 15.454 -16.001 -4.547 1.00 79.69 218 ILE A C 1
ATOM 1811 O O . ILE A 1 218 ? 16.223 -15.434 -5.320 1.00 79.69 218 ILE A O 1
ATOM 1815 N N . PHE A 1 219 ? 15.852 -16.474 -3.365 1.00 78.75 219 PHE A N 1
ATOM 1816 C CA . PHE A 1 219 ? 17.201 -16.272 -2.841 1.00 78.75 219 PHE A CA 1
ATOM 1817 C C . PHE A 1 219 ? 18.236 -17.245 -3.408 1.00 78.75 219 PHE A C 1
ATOM 1819 O O . PHE A 1 219 ? 19.399 -16.854 -3.488 1.00 78.75 219 PHE A O 1
ATOM 1826 N N . LYS A 1 220 ? 17.838 -18.422 -3.914 1.00 74.69 220 LYS A N 1
ATOM 1827 C CA . LYS A 1 220 ? 18.726 -19.333 -4.661 1.00 74.69 220 LYS A CA 1
ATOM 1828 C C . LYS A 1 220 ? 19.368 -18.650 -5.871 1.00 74.69 220 LYS A C 1
ATOM 1830 O O . LYS A 1 220 ? 20.543 -18.864 -6.149 1.00 74.69 220 LYS A O 1
ATOM 1835 N N . TYR A 1 221 ? 18.631 -17.772 -6.552 1.00 66.19 221 TYR A N 1
ATOM 1836 C CA . TYR A 1 221 ? 19.123 -17.051 -7.733 1.00 66.19 221 TYR A CA 1
ATOM 1837 C C . TYR A 1 221 ? 19.750 -15.684 -7.413 1.00 66.19 221 TYR A C 1
ATOM 1839 O O . TYR A 1 221 ? 20.156 -14.950 -8.312 1.00 66.19 221 TYR A O 1
ATOM 1847 N N . CYS A 1 222 ? 19.877 -15.323 -6.133 1.00 65.12 222 CYS A N 1
ATOM 1848 C CA . CYS A 1 222 ? 20.463 -14.048 -5.712 1.00 65.12 222 CYS A CA 1
ATOM 1849 C C . CYS A 1 222 ? 21.969 -14.137 -5.519 1.00 65.12 222 CYS A C 1
ATOM 1851 O O . CYS A 1 222 ? 22.475 -14.008 -4.399 1.00 65.12 222 CYS A O 1
ATOM 1853 N N . LYS A 1 223 ? 22.686 -14.319 -6.630 1.00 54.34 223 LYS A N 1
ATOM 1854 C CA . LYS A 1 223 ? 24.147 -14.223 -6.648 1.00 54.34 223 LYS A CA 1
ATOM 1855 C C . LYS A 1 223 ? 24.573 -12.848 -6.096 1.00 54.34 223 LYS A C 1
ATOM 1857 O O . LYS A 1 223 ? 23.960 -11.831 -6.412 1.00 54.34 223 LYS A O 1
ATOM 1862 N N . GLY A 1 224 ? 25.583 -12.822 -5.223 1.00 58.94 224 GLY A N 1
ATOM 1863 C CA . GLY A 1 224 ? 26.148 -11.579 -4.671 1.00 58.94 224 GLY A CA 1
ATOM 1864 C C . GLY A 1 224 ? 25.575 -11.077 -3.336 1.00 58.94 224 GLY A C 1
ATOM 1865 O O . GLY A 1 224 ? 26.018 -10.041 -2.855 1.00 58.94 224 GLY A O 1
ATOM 1866 N N . LEU A 1 225 ? 24.636 -11.789 -2.693 1.00 66.94 225 LEU A N 1
ATOM 1867 C CA . LEU A 1 225 ? 24.191 -11.458 -1.322 1.00 66.94 225 LEU A CA 1
ATOM 1868 C C . LEU A 1 225 ? 25.061 -12.069 -0.209 1.00 66.94 225 LEU A C 1
ATOM 1870 O O . LEU A 1 225 ? 24.818 -11.790 0.963 1.00 66.94 225 LEU A O 1
ATOM 1874 N N . GLY A 1 226 ? 26.034 -12.922 -0.550 1.00 71.19 226 GLY A N 1
ATOM 1875 C CA . GLY A 1 226 ? 26.891 -13.598 0.433 1.00 71.19 226 GLY A CA 1
ATOM 1876 C C . GLY A 1 226 ? 26.139 -14.555 1.370 1.00 71.19 226 GLY A C 1
ATOM 1877 O O . GLY A 1 226 ? 26.601 -14.822 2.477 1.00 71.19 226 GLY A O 1
ATOM 1878 N N . ILE A 1 227 ? 24.967 -15.054 0.959 1.00 79.31 227 ILE A N 1
ATOM 1879 C CA . ILE A 1 227 ? 24.173 -16.002 1.750 1.00 79.31 227 ILE A CA 1
ATOM 1880 C C . ILE A 1 227 ? 24.860 -17.370 1.689 1.00 79.31 227 ILE A C 1
ATOM 1882 O O . ILE A 1 227 ? 24.794 -18.042 0.666 1.00 79.31 227 ILE A O 1
ATOM 1886 N N . LYS A 1 228 ? 25.520 -17.772 2.783 1.00 81.56 228 LYS A N 1
ATOM 1887 C CA . LYS A 1 228 ? 26.203 -19.075 2.887 1.00 81.56 228 LYS A CA 1
ATOM 1888 C C . LYS A 1 228 ? 25.227 -20.244 3.038 1.00 81.56 228 LYS A C 1
ATOM 1890 O O . LYS A 1 228 ? 25.440 -21.294 2.450 1.00 81.56 228 LYS A O 1
ATOM 1895 N N . ASN A 1 229 ? 24.162 -20.055 3.819 1.00 87.88 229 ASN A N 1
ATOM 1896 C CA . ASN A 1 229 ? 23.132 -21.061 4.070 1.00 87.88 229 ASN A CA 1
ATOM 1897 C C . ASN A 1 229 ? 21.745 -20.416 3.914 1.00 87.88 229 ASN A C 1
ATOM 1899 O O . ASN A 1 229 ? 21.384 -19.508 4.667 1.00 87.88 229 ASN A O 1
ATOM 1903 N N . ILE A 1 230 ? 20.996 -20.852 2.897 1.00 86.44 230 ILE A N 1
ATOM 1904 C CA . ILE A 1 230 ? 19.686 -20.284 2.551 1.00 86.44 230 ILE A CA 1
ATOM 1905 C C . ILE A 1 230 ? 18.632 -20.663 3.593 1.00 86.44 230 ILE A C 1
ATOM 1907 O O . ILE A 1 230 ? 17.842 -19.803 3.978 1.00 86.44 230 ILE A O 1
ATOM 1911 N N . ASP A 1 231 ? 18.630 -21.900 4.087 1.00 87.62 231 ASP A N 1
ATOM 1912 C CA . ASP A 1 231 ? 17.640 -22.343 5.069 1.00 87.62 231 ASP A CA 1
ATOM 1913 C C . ASP A 1 231 ? 17.801 -21.609 6.400 1.00 87.62 231 ASP A C 1
ATOM 1915 O O . ASP A 1 231 ? 16.818 -21.106 6.937 1.00 87.62 231 ASP A O 1
ATOM 1919 N N . ASP A 1 232 ? 19.032 -21.429 6.884 1.00 88.81 232 ASP A N 1
ATOM 1920 C CA . ASP A 1 232 ? 19.314 -20.578 8.047 1.00 88.81 232 ASP A CA 1
ATOM 1921 C C . ASP A 1 232 ? 18.850 -19.131 7.810 1.00 88.81 232 ASP A C 1
ATOM 1923 O O . ASP A 1 232 ? 18.201 -18.518 8.662 1.00 88.81 232 ASP A O 1
ATOM 1927 N N . PHE A 1 233 ? 19.139 -18.581 6.628 1.00 87.94 233 PHE A N 1
ATOM 1928 C CA . PHE A 1 233 ? 18.748 -17.221 6.270 1.00 87.94 233 PHE A CA 1
ATOM 1929 C C . PHE A 1 233 ? 17.227 -17.018 6.282 1.00 87.94 233 PHE A C 1
ATOM 1931 O O . PHE A 1 233 ? 16.743 -15.955 6.700 1.00 87.94 233 PHE A O 1
ATOM 1938 N N . ILE A 1 234 ? 16.469 -18.027 5.849 1.00 90.19 234 ILE A N 1
ATOM 1939 C CA . ILE A 1 234 ? 15.012 -17.965 5.803 1.00 90.19 234 ILE A CA 1
ATOM 1940 C C . ILE A 1 234 ? 14.402 -18.268 7.177 1.00 90.19 234 ILE A C 1
ATOM 1942 O O . ILE A 1 234 ? 13.639 -17.437 7.676 1.00 90.19 234 ILE A O 1
ATOM 1946 N N . LYS A 1 235 ? 14.788 -19.380 7.818 1.00 87.50 235 LYS A N 1
ATOM 1947 C CA . LYS A 1 235 ? 14.282 -19.832 9.128 1.00 87.50 235 LYS A CA 1
ATOM 1948 C C . LYS A 1 235 ? 14.511 -18.795 10.225 1.00 87.50 235 LYS A C 1
ATOM 1950 O O . LYS A 1 235 ? 13.633 -18.545 11.045 1.00 87.50 235 LYS A O 1
ATOM 1955 N N . ASN A 1 236 ? 15.655 -18.112 10.196 1.00 87.81 236 ASN A N 1
ATOM 1956 C CA . ASN A 1 236 ? 15.964 -17.038 11.142 1.00 87.81 236 ASN A CA 1
ATOM 1957 C C . ASN A 1 236 ? 15.487 -15.651 10.679 1.00 87.81 236 ASN A C 1
ATOM 1959 O O . ASN A 1 236 ? 15.912 -14.631 11.221 1.00 87.81 236 ASN A O 1
ATOM 1963 N N . HIS A 1 237 ? 14.599 -15.586 9.680 1.00 90.12 237 HIS A N 1
ATOM 1964 C CA . HIS A 1 237 ? 13.967 -14.361 9.182 1.00 90.12 237 HIS A CA 1
ATOM 1965 C C . HIS A 1 237 ? 14.957 -13.250 8.768 1.00 90.12 237 HIS A C 1
ATOM 1967 O O . HIS A 1 237 ? 14.600 -12.063 8.732 1.00 90.12 237 HIS A O 1
ATOM 1973 N N . LYS A 1 238 ? 16.204 -13.602 8.414 1.00 88.12 238 LYS A N 1
ATOM 1974 C CA . LYS A 1 238 ? 17.256 -12.648 8.003 1.00 88.12 238 LYS A CA 1
ATOM 1975 C C . LYS A 1 238 ? 16.876 -11.934 6.700 1.00 88.12 238 LYS A C 1
ATOM 1977 O O . LYS A 1 238 ? 17.179 -10.751 6.515 1.00 88.12 238 LYS A O 1
ATOM 1982 N N . TRP A 1 239 ? 16.077 -12.594 5.862 1.00 87.94 239 TRP A N 1
ATOM 1983 C CA . TRP A 1 239 ? 15.433 -12.009 4.685 1.00 87.94 239 TRP A CA 1
ATOM 1984 C C . TRP A 1 239 ? 14.533 -10.801 4.995 1.00 87.94 239 TRP A C 1
ATOM 1986 O O . TRP A 1 239 ? 14.231 -10.025 4.104 1.00 87.94 239 TRP A O 1
ATOM 1996 N N . THR A 1 240 ? 14.102 -10.551 6.231 1.00 90.00 240 THR A N 1
ATOM 1997 C CA . THR A 1 240 ? 13.307 -9.341 6.531 1.00 90.00 240 THR A CA 1
ATOM 1998 C C . THR A 1 240 ? 14.157 -8.066 6.546 1.00 90.00 240 THR A C 1
ATOM 2000 O O . THR A 1 240 ? 13.634 -6.956 6.394 1.00 90.00 240 THR A O 1
ATOM 2003 N N . ALA A 1 241 ? 15.467 -8.209 6.765 1.00 85.25 241 ALA A N 1
ATOM 2004 C CA . ALA A 1 241 ? 16.427 -7.117 6.908 1.00 85.25 241 ALA A CA 1
ATOM 2005 C C . ALA A 1 241 ? 17.219 -6.841 5.627 1.00 85.25 241 ALA A C 1
ATOM 2007 O O . ALA A 1 241 ? 17.866 -5.799 5.529 1.00 85.25 241 ALA A O 1
ATOM 2008 N N . TYR A 1 242 ? 17.189 -7.765 4.663 1.00 80.31 242 TYR A N 1
ATOM 2009 C CA . TYR A 1 242 ? 18.120 -7.719 3.546 1.00 80.31 242 TYR A CA 1
ATOM 2010 C C . TYR A 1 242 ? 17.984 -6.451 2.705 1.00 80.31 242 TYR A C 1
ATOM 2012 O O . TYR A 1 242 ? 16.920 -5.825 2.578 1.00 80.31 242 TYR A O 1
ATOM 2020 N N . ARG A 1 243 ? 19.102 -6.112 2.075 1.00 71.38 243 ARG A N 1
ATOM 2021 C CA . ARG A 1 243 ? 19.197 -5.075 1.064 1.00 71.38 243 ARG A CA 1
ATOM 2022 C C . ARG A 1 243 ? 20.020 -5.648 -0.078 1.00 71.38 243 ARG A C 1
ATOM 2024 O O . ARG A 1 243 ? 21.134 -6.100 0.151 1.00 71.38 243 ARG A O 1
ATOM 2031 N N . ARG A 1 244 ? 19.461 -5.677 -1.287 1.00 65.56 244 ARG A N 1
ATOM 2032 C CA . ARG A 1 244 ? 20.232 -6.067 -2.474 1.00 65.56 244 ARG A CA 1
ATOM 2033 C C . ARG A 1 244 ? 21.121 -4.909 -2.938 1.00 65.56 244 ARG A C 1
ATOM 2035 O O . ARG A 1 244 ? 20.683 -3.757 -2.822 1.00 65.56 244 ARG A O 1
ATOM 2042 N N . PRO A 1 245 ? 22.327 -5.192 -3.463 1.00 54.81 245 PRO A N 1
ATOM 2043 C CA . PRO A 1 245 ? 23.091 -4.198 -4.203 1.00 54.81 245 PRO A CA 1
ATOM 2044 C C . PRO A 1 245 ? 22.264 -3.717 -5.403 1.00 54.81 245 PRO A C 1
ATOM 2046 O O . PRO A 1 245 ? 21.607 -4.512 -6.075 1.00 54.81 245 PRO A O 1
ATOM 2049 N N . GLN A 1 246 ? 22.236 -2.404 -5.639 1.00 54.25 246 GLN A N 1
ATOM 2050 C CA . GLN A 1 246 ? 21.621 -1.841 -6.841 1.00 54.25 246 GLN A CA 1
ATOM 2051 C C . GLN A 1 246 ? 22.659 -1.868 -7.964 1.00 54.25 246 GLN A C 1
ATOM 2053 O O . GLN A 1 246 ? 23.445 -0.931 -8.067 1.00 54.25 246 GLN A O 1
ATOM 2058 N N . ASN A 1 247 ? 22.649 -2.892 -8.818 1.00 49.53 247 ASN A N 1
ATOM 2059 C CA . ASN A 1 247 ? 23.402 -2.814 -10.069 1.00 49.53 247 ASN A CA 1
ATOM 2060 C C . ASN A 1 247 ? 22.609 -1.954 -11.060 1.00 49.53 247 ASN A C 1
ATOM 2062 O O . ASN A 1 247 ? 21.442 -2.218 -11.358 1.00 49.53 247 ASN A O 1
ATOM 2066 N N . SER A 1 248 ? 23.219 -0.861 -11.515 1.00 49.62 248 SER A N 1
ATOM 2067 C CA . SER A 1 248 ? 22.621 0.069 -12.470 1.00 49.62 248 SER A CA 1
ATOM 2068 C C . SER A 1 248 ? 23.313 -0.042 -13.822 1.00 49.62 248 SER A C 1
ATOM 2070 O O . SER A 1 248 ? 24.012 0.883 -14.230 1.00 49.62 248 SER A O 1
ATOM 2072 N N . GLU A 1 249 ? 23.118 -1.150 -14.524 1.00 50.22 249 GLU A N 1
ATOM 2073 C CA . GLU A 1 249 ? 23.532 -1.223 -15.924 1.00 50.22 249 GLU A CA 1
ATOM 2074 C C . GLU A 1 249 ? 22.369 -0.794 -16.816 1.00 50.22 249 GLU A C 1
ATOM 2076 O O . GLU A 1 249 ? 21.262 -1.332 -16.760 1.00 50.22 249 GLU A O 1
ATOM 2081 N N . LEU A 1 250 ? 22.605 0.270 -17.583 1.00 54.94 250 LEU A N 1
ATOM 2082 C CA . LEU A 1 250 ? 21.735 0.669 -18.679 1.00 54.94 250 LEU A CA 1
ATOM 2083 C C . LEU A 1 250 ? 22.184 -0.137 -19.899 1.00 54.94 250 LEU A C 1
ATOM 2085 O O . LEU A 1 250 ? 23.324 0.019 -20.325 1.00 54.94 250 LEU A O 1
ATOM 2089 N N . LYS A 1 251 ? 21.299 -0.961 -20.460 1.00 57.62 251 LYS A N 1
ATOM 2090 C CA . LYS A 1 251 ? 21.513 -1.562 -21.779 1.00 57.62 251 LYS A CA 1
ATOM 2091 C C . LYS A 1 251 ? 21.074 -0.570 -22.858 1.00 57.62 251 LYS A C 1
ATOM 2093 O O . LYS A 1 251 ? 19.979 -0.013 -22.761 1.00 57.62 251 LYS A O 1
ATOM 2098 N N . GLY A 1 252 ? 21.954 -0.303 -23.823 1.00 59.00 252 GLY A N 1
ATOM 2099 C CA . GLY A 1 252 ? 21.797 0.741 -24.845 1.00 59.00 252 GLY A CA 1
ATOM 2100 C C . GLY A 1 252 ? 22.639 2.004 -24.598 1.00 59.00 252 GLY A C 1
ATOM 2101 O O . GLY A 1 252 ? 23.056 2.302 -23.476 1.00 59.00 252 GLY A O 1
ATOM 2102 N N . LYS A 1 253 ? 22.895 2.769 -25.668 1.00 73.94 253 LYS A N 1
ATOM 2103 C CA . LYS A 1 253 ? 23.735 3.982 -25.649 1.00 73.94 253 LYS A CA 1
ATOM 2104 C C . LYS A 1 253 ? 22.862 5.219 -25.873 1.00 73.94 253 LYS A C 1
ATOM 2106 O O . LYS A 1 253 ? 22.155 5.309 -26.871 1.00 73.94 253 LYS A O 1
ATOM 2111 N N . ILE A 1 254 ? 22.907 6.165 -24.932 1.00 82.38 254 ILE A N 1
ATOM 2112 C CA . ILE A 1 254 ? 22.254 7.478 -25.066 1.00 82.38 254 ILE A CA 1
ATOM 2113 C C . ILE A 1 254 ? 23.325 8.498 -25.437 1.00 82.38 254 ILE A C 1
ATOM 2115 O O . ILE A 1 254 ? 24.214 8.771 -24.622 1.00 82.38 254 ILE A O 1
ATOM 2119 N N . GLU A 1 255 ? 23.200 9.084 -26.622 1.00 82.50 255 GLU A N 1
ATOM 2120 C CA . GLU A 1 255 ? 24.070 10.151 -27.115 1.00 82.50 255 GLU A CA 1
ATOM 2121 C C . GLU A 1 255 ? 23.258 11.442 -27.223 1.00 82.50 255 GLU A C 1
ATOM 2123 O O . GLU A 1 255 ? 22.165 11.466 -27.783 1.00 82.50 255 GLU A O 1
ATOM 2128 N N . VAL A 1 256 ? 23.763 12.519 -26.624 1.00 83.06 256 VAL A N 1
ATOM 2129 C CA . VAL A 1 256 ? 23.112 13.833 -26.651 1.00 83.06 256 VAL A CA 1
ATOM 2130 C C . VAL A 1 256 ? 24.079 14.807 -27.302 1.00 83.06 256 VAL A C 1
ATOM 2132 O O . VAL A 1 256 ? 25.107 15.135 -26.710 1.00 83.06 256 VAL A O 1
ATOM 2135 N N . MET A 1 257 ? 23.736 15.260 -28.501 1.00 82.38 257 MET A N 1
ATOM 2136 C CA . MET A 1 257 ? 24.454 16.265 -29.282 1.00 82.38 257 MET A CA 1
ATOM 2137 C C . MET A 1 257 ? 23.755 17.637 -29.149 1.00 82.38 257 MET A C 1
ATOM 2139 O O . MET A 1 257 ? 22.664 17.714 -28.572 1.00 82.38 257 MET A O 1
ATOM 2143 N N . PRO A 1 258 ? 24.365 18.745 -29.618 1.00 80.50 258 PRO A N 1
ATOM 2144 C CA . PRO A 1 258 ? 23.783 20.086 -29.507 1.00 80.50 258 PRO A CA 1
ATOM 2145 C C . PRO A 1 258 ? 22.383 20.233 -30.116 1.00 80.50 258 PRO A C 1
ATOM 2147 O O . PRO A 1 258 ? 21.575 20.972 -29.562 1.00 80.50 258 PRO A O 1
ATOM 2150 N N . GLU A 1 259 ? 22.082 19.492 -31.184 1.00 87.56 259 GLU A N 1
ATOM 2151 C CA . GLU A 1 259 ? 20.812 19.598 -31.919 1.00 87.56 259 GLU A CA 1
ATOM 2152 C C . GLU A 1 259 ? 20.027 18.285 -31.974 1.00 87.56 259 GLU A C 1
ATOM 2154 O O . GLU A 1 259 ? 18.838 18.288 -32.274 1.00 87.56 259 GLU A O 1
ATOM 2159 N N . ILE A 1 260 ? 20.655 17.154 -31.641 1.00 91.00 260 ILE A N 1
ATOM 2160 C CA . ILE A 1 260 ? 20.059 15.825 -31.809 1.00 91.00 260 ILE A CA 1
ATOM 2161 C C . ILE A 1 260 ? 20.283 14.977 -30.557 1.00 91.00 260 ILE A C 1
ATOM 2163 O O . ILE A 1 260 ? 21.351 14.992 -29.948 1.00 91.00 260 ILE A O 1
ATOM 2167 N N . THR A 1 261 ? 19.269 14.209 -30.166 1.00 91.19 261 THR A N 1
ATOM 2168 C CA . THR A 1 261 ? 19.381 13.156 -29.152 1.00 91.19 261 THR A CA 1
ATOM 2169 C C . THR A 1 261 ? 19.158 11.793 -29.801 1.00 91.19 261 THR A C 1
ATOM 2171 O O . THR A 1 261 ? 18.104 11.570 -30.395 1.00 91.19 261 THR A O 1
ATOM 2174 N N . PHE A 1 262 ? 20.110 10.875 -29.627 1.00 90.62 262 PHE A N 1
ATOM 2175 C CA . PHE A 1 262 ? 20.028 9.486 -30.076 1.00 90.62 262 PHE A CA 1
ATOM 2176 C C . PHE A 1 262 ? 19.825 8.541 -28.892 1.00 90.62 262 PHE A C 1
ATOM 2178 O O . PHE A 1 262 ? 20.535 8.605 -27.880 1.00 90.62 262 PHE A O 1
ATOM 2185 N N . ILE A 1 263 ? 18.866 7.630 -29.032 1.00 91.06 263 ILE A N 1
ATOM 2186 C CA . ILE A 1 263 ? 18.630 6.529 -28.096 1.00 91.06 263 ILE A CA 1
ATOM 2187 C C . ILE A 1 263 ? 18.821 5.227 -28.867 1.00 91.06 263 ILE A C 1
ATOM 2189 O O . ILE A 1 263 ? 17.920 4.801 -29.585 1.00 91.06 263 ILE A O 1
ATOM 2193 N N . ASN A 1 264 ? 19.992 4.609 -28.715 1.00 87.69 264 ASN A N 1
ATOM 2194 C CA . ASN A 1 264 ? 20.335 3.351 -29.374 1.00 87.69 264 ASN A CA 1
ATOM 2195 C C . ASN A 1 264 ? 19.904 2.164 -28.506 1.00 87.69 264 ASN A C 1
ATOM 2197 O O . ASN A 1 264 ? 20.333 2.051 -27.351 1.00 87.69 264 ASN A O 1
ATOM 2201 N N . LEU A 1 265 ? 19.069 1.295 -29.071 1.00 88.38 265 LEU A N 1
ATOM 2202 C CA . LEU A 1 265 ? 18.478 0.122 -28.428 1.00 88.38 265 LEU A CA 1
ATOM 2203 C C . LEU A 1 265 ? 18.961 -1.165 -29.119 1.00 88.38 265 LEU A C 1
ATOM 2205 O O . LEU A 1 265 ? 19.516 -1.130 -30.212 1.00 88.38 265 LEU A O 1
ATOM 2209 N N . GLU A 1 266 ? 18.790 -2.314 -28.472 1.00 85.62 266 GLU A N 1
ATOM 2210 C CA . GLU A 1 266 ? 19.328 -3.593 -28.965 1.00 85.62 266 GLU A CA 1
ATOM 2211 C C . GLU A 1 266 ? 18.396 -4.284 -29.972 1.00 85.62 266 GLU A C 1
ATOM 2213 O O . GLU A 1 266 ? 18.862 -5.013 -30.842 1.00 85.62 266 GLU A O 1
ATOM 2218 N N . ASN A 1 267 ? 17.077 -4.100 -29.846 1.00 85.19 267 ASN A N 1
ATOM 2219 C CA . ASN A 1 267 ? 16.082 -4.797 -30.665 1.00 85.19 267 ASN A CA 1
ATOM 2220 C C . ASN A 1 267 ? 14.747 -4.039 -30.761 1.00 85.19 267 ASN A C 1
ATOM 2222 O O . ASN A 1 267 ? 14.454 -3.145 -29.963 1.00 85.19 267 ASN A O 1
ATOM 2226 N N . SER A 1 268 ? 13.900 -4.457 -31.705 1.00 86.88 268 SER A N 1
ATOM 2227 C CA . SER A 1 268 ? 12.573 -3.876 -31.965 1.00 86.88 268 SER A CA 1
ATOM 2228 C C . SER A 1 268 ? 11.635 -3.904 -30.753 1.00 86.88 268 SER A C 1
ATOM 2230 O O . SER A 1 268 ? 10.841 -2.983 -30.558 1.00 86.88 268 SER A O 1
ATOM 2232 N N . HIS A 1 269 ? 11.754 -4.909 -29.879 1.00 87.44 269 HIS A N 1
ATOM 2233 C CA . HIS A 1 269 ? 10.962 -4.977 -28.651 1.00 87.44 269 HIS A CA 1
ATOM 2234 C C . HIS A 1 269 ? 11.305 -3.832 -27.686 1.00 87.44 269 HIS A C 1
ATOM 2236 O O . HIS A 1 269 ? 10.407 -3.221 -27.106 1.00 87.44 269 HIS A O 1
ATOM 2242 N N . GLN A 1 270 ? 12.590 -3.499 -27.526 1.00 87.75 270 GLN A N 1
ATOM 2243 C CA . GLN A 1 270 ? 13.012 -2.348 -26.727 1.00 87.75 270 GLN A CA 1
ATOM 2244 C C . GLN A 1 270 ? 12.510 -1.029 -27.327 1.00 87.75 270 GLN A C 1
ATOM 2246 O O . GLN A 1 270 ? 12.038 -0.177 -26.571 1.00 87.75 270 GLN A O 1
ATOM 2251 N N . ILE A 1 271 ? 12.557 -0.883 -28.658 1.00 90.25 271 ILE A N 1
ATOM 2252 C CA . ILE A 1 271 ? 12.047 0.306 -29.364 1.00 90.25 271 ILE A CA 1
ATOM 2253 C C . ILE A 1 271 ? 10.576 0.513 -29.030 1.00 90.25 271 ILE A C 1
ATOM 2255 O O . ILE A 1 271 ? 10.245 1.547 -28.458 1.00 90.25 271 ILE A O 1
ATOM 2259 N N . LYS A 1 272 ? 9.728 -0.503 -29.244 1.00 89.94 272 LYS A N 1
ATOM 2260 C CA . LYS A 1 272 ? 8.285 -0.434 -28.955 1.00 89.94 272 LYS A CA 1
ATOM 2261 C C . LYS A 1 272 ? 8.002 -0.014 -27.508 1.00 89.94 272 LYS A C 1
ATOM 2263 O O . LYS A 1 272 ? 7.102 0.774 -27.227 1.00 89.94 272 LYS A O 1
ATOM 2268 N N . ARG A 1 273 ? 8.792 -0.509 -26.547 1.00 91.06 273 ARG A N 1
ATOM 2269 C CA . ARG A 1 273 ? 8.637 -0.131 -25.131 1.00 91.06 273 ARG A CA 1
ATOM 2270 C C . ARG A 1 273 ? 8.981 1.331 -24.872 1.00 91.06 273 ARG A C 1
ATOM 2272 O O . ARG A 1 273 ? 8.282 1.969 -24.090 1.00 91.06 273 ARG A O 1
ATOM 2279 N N . VAL A 1 274 ? 10.060 1.848 -25.463 1.00 91.56 274 VAL A N 1
ATOM 2280 C CA . VAL A 1 274 ? 10.454 3.258 -25.305 1.00 91.56 274 VAL A CA 1
ATOM 2281 C C . VAL A 1 274 ? 9.497 4.174 -26.066 1.00 91.56 274 VAL A C 1
ATOM 2283 O O . VAL A 1 274 ? 9.109 5.209 -25.530 1.00 91.56 274 VAL A O 1
ATOM 2286 N N . GLU A 1 275 ? 9.053 3.768 -27.251 1.00 92.62 275 GLU A N 1
ATOM 2287 C CA . GLU A 1 275 ? 8.067 4.458 -28.085 1.00 92.62 275 GLU A CA 1
ATOM 2288 C C . GLU A 1 275 ? 6.767 4.746 -27.316 1.00 92.62 275 GLU A C 1
ATOM 2290 O O . GLU A 1 275 ? 6.306 5.889 -27.263 1.00 92.62 275 GLU A O 1
ATOM 2295 N N . ASN A 1 276 ? 6.269 3.757 -26.562 1.00 92.44 276 ASN A N 1
ATOM 2296 C CA . ASN A 1 276 ? 5.093 3.891 -25.693 1.00 92.44 276 ASN A CA 1
ATOM 2297 C C . ASN A 1 276 ? 5.181 5.019 -24.654 1.00 92.44 276 ASN A C 1
ATOM 2299 O O . ASN A 1 276 ? 4.179 5.314 -24.005 1.00 92.44 276 ASN A O 1
ATOM 2303 N N . VAL A 1 277 ? 6.361 5.606 -24.416 1.00 92.19 277 VAL A N 1
ATOM 2304 C CA . VAL A 1 277 ? 6.561 6.664 -23.416 1.00 92.19 277 VAL A CA 1
ATOM 2305 C C . VAL A 1 277 ? 7.394 7.855 -23.901 1.00 92.19 277 VAL A C 1
ATOM 2307 O O . VAL A 1 277 ? 7.411 8.880 -23.213 1.00 92.19 277 VAL A O 1
ATOM 2310 N N . ILE A 1 278 ? 8.068 7.768 -25.056 1.00 92.56 278 ILE A N 1
ATOM 2311 C CA . ILE A 1 278 ? 8.957 8.819 -25.579 1.00 92.56 278 ILE A CA 1
ATOM 2312 C C . ILE A 1 278 ? 8.288 10.192 -25.750 1.00 92.56 278 ILE A C 1
ATOM 2314 O O . ILE A 1 278 ? 8.938 11.199 -25.445 1.00 92.56 278 ILE A O 1
ATOM 2318 N N . PRO A 1 279 ? 6.978 10.285 -26.050 1.00 91.62 279 PRO A N 1
ATOM 2319 C CA . PRO A 1 279 ? 6.278 11.565 -26.144 1.00 91.62 279 PRO A CA 1
ATOM 2320 C C . PRO A 1 279 ? 6.168 12.361 -24.847 1.00 91.62 279 PRO A C 1
ATOM 2322 O O . PRO A 1 279 ? 5.825 13.540 -24.888 1.00 91.62 279 PRO A O 1
ATOM 2325 N N . ILE A 1 280 ? 6.539 11.783 -23.698 1.00 91.31 280 ILE A N 1
ATOM 2326 C CA . ILE A 1 280 ? 6.778 12.557 -22.469 1.00 91.31 280 ILE A CA 1
ATOM 2327 C C . ILE A 1 280 ? 7.910 13.581 -22.672 1.00 91.31 280 ILE A C 1
ATOM 2329 O O . ILE A 1 280 ? 7.897 14.640 -22.046 1.00 91.31 280 ILE A O 1
ATOM 2333 N N . LEU A 1 281 ? 8.897 13.268 -23.519 1.00 91.56 281 LEU A N 1
ATOM 2334 C CA . LEU A 1 281 ? 10.042 14.127 -23.832 1.00 91.56 281 LEU A CA 1
ATOM 2335 C C . LEU A 1 281 ? 9.890 14.843 -25.179 1.00 91.56 281 LEU A C 1
ATOM 2337 O O . LEU A 1 281 ? 10.234 16.025 -25.285 1.00 91.56 281 LEU A O 1
ATOM 2341 N N . SER A 1 282 ? 9.404 14.155 -26.214 1.00 90.81 282 SER A N 1
ATOM 2342 C CA . SER A 1 282 ? 9.187 14.746 -27.540 1.00 90.81 282 SER A CA 1
ATOM 2343 C C . SER A 1 282 ? 8.150 13.978 -28.346 1.00 90.81 282 SER A C 1
ATOM 2345 O O . SER A 1 282 ? 8.271 12.764 -28.467 1.00 90.81 282 SER A O 1
ATOM 2347 N N . LYS A 1 283 ? 7.171 14.689 -28.920 1.00 88.44 283 LYS A N 1
ATOM 2348 C CA . LYS A 1 283 ? 6.246 14.128 -29.921 1.00 88.44 283 LYS A CA 1
ATOM 2349 C C . LYS A 1 283 ? 6.897 14.005 -31.301 1.00 88.44 283 LYS A C 1
ATOM 2351 O O . LYS A 1 283 ? 6.536 13.115 -32.051 1.00 88.44 283 LYS A O 1
ATOM 2356 N N . ASP A 1 284 ? 7.860 14.876 -31.585 1.00 90.88 284 ASP A N 1
ATOM 2357 C CA . ASP A 1 284 ? 8.671 14.846 -32.797 1.00 90.88 284 ASP A CA 1
ATOM 2358 C C . ASP A 1 284 ? 9.897 13.952 -32.562 1.00 90.88 284 ASP A C 1
ATOM 2360 O O . ASP A 1 284 ? 10.782 14.305 -31.766 1.00 90.88 284 ASP A O 1
ATOM 2364 N N . TYR A 1 285 ? 9.865 12.755 -33.146 1.00 93.94 285 TYR A N 1
ATOM 2365 C CA . TYR A 1 285 ? 10.941 11.769 -33.150 1.00 93.94 285 TYR A CA 1
ATOM 2366 C C . TYR A 1 285 ? 10.818 10.865 -34.381 1.00 93.94 285 TYR A C 1
ATOM 2368 O O . TYR A 1 285 ? 9.720 10.606 -34.867 1.00 93.94 285 TYR A O 1
ATOM 2376 N N . GLU A 1 286 ? 11.945 10.343 -34.847 1.00 94.50 286 GLU A N 1
ATOM 2377 C CA . GLU A 1 286 ? 12.025 9.389 -35.952 1.00 94.50 286 GLU A CA 1
ATOM 2378 C C . GLU A 1 286 ? 12.625 8.074 -35.444 1.00 94.50 286 GLU A C 1
ATOM 2380 O O . GLU A 1 286 ? 13.498 8.068 -34.569 1.00 94.50 286 GLU A O 1
ATOM 2385 N N . ILE A 1 287 ? 12.161 6.945 -35.981 1.00 93.56 287 ILE A N 1
ATOM 2386 C CA . ILE A 1 287 ? 12.748 5.629 -35.714 1.00 93.56 287 ILE A CA 1
ATOM 2387 C C . ILE A 1 287 ? 13.605 5.254 -36.920 1.00 93.56 287 ILE A C 1
ATOM 2389 O O . ILE A 1 287 ? 13.090 5.054 -38.017 1.00 93.56 287 ILE A O 1
ATOM 2393 N N . ILE A 1 288 ? 14.916 5.140 -36.713 1.00 91.31 288 ILE A N 1
ATOM 2394 C CA . ILE A 1 288 ? 15.879 4.747 -37.744 1.00 91.31 288 ILE A CA 1
ATOM 2395 C C . ILE A 1 288 ? 16.592 3.486 -37.260 1.00 91.31 288 ILE A C 1
ATOM 2397 O O . ILE A 1 288 ? 17.370 3.529 -36.307 1.00 91.31 288 ILE A O 1
ATOM 2401 N N . ARG A 1 289 ? 16.339 2.346 -37.916 1.00 87.88 289 ARG A N 1
ATOM 2402 C CA . ARG A 1 289 ? 16.854 1.024 -37.504 1.00 87.88 289 ARG A CA 1
ATOM 2403 C C . ARG A 1 289 ? 16.507 0.726 -36.035 1.00 87.88 289 ARG A C 1
ATOM 2405 O O . ARG A 1 289 ? 15.332 0.621 -35.703 1.00 87.88 289 ARG A O 1
ATOM 2412 N N . ASN A 1 290 ? 17.515 0.618 -35.165 1.00 87.38 290 ASN A N 1
ATOM 2413 C CA . ASN A 1 290 ? 17.358 0.364 -33.732 1.00 87.38 290 ASN A CA 1
ATOM 2414 C C . ASN A 1 290 ? 17.482 1.631 -32.866 1.00 87.38 290 ASN A C 1
ATOM 2416 O O . ASN A 1 290 ? 17.765 1.544 -31.667 1.00 87.38 290 ASN A O 1
ATOM 2420 N N . SER A 1 291 ? 17.281 2.806 -33.462 1.00 89.38 291 SER A N 1
ATOM 2421 C CA . SER A 1 291 ? 17.520 4.088 -32.810 1.00 89.38 291 SER A CA 1
ATOM 2422 C C . SER A 1 291 ? 16.294 4.987 -32.872 1.00 89.38 291 SER A C 1
ATOM 2424 O O . SER A 1 291 ? 15.678 5.149 -33.922 1.00 89.38 291 SER A O 1
ATOM 2426 N N . ILE A 1 292 ? 15.968 5.609 -31.740 1.00 93.19 292 ILE A N 1
ATOM 2427 C CA . ILE A 1 292 ? 15.013 6.720 -31.683 1.00 93.19 292 ILE A CA 1
ATOM 2428 C C . ILE A 1 292 ? 15.823 8.014 -31.760 1.00 93.19 292 ILE A C 1
ATOM 2430 O O . ILE A 1 292 ? 16.692 8.259 -30.914 1.00 93.19 292 ILE A O 1
ATOM 2434 N N . VAL A 1 293 ? 15.530 8.828 -32.771 1.00 93.94 293 VAL A N 1
ATOM 2435 C CA . VAL A 1 293 ? 16.206 10.091 -33.073 1.00 93.94 293 VAL A CA 1
ATOM 2436 C C . VAL A 1 293 ? 15.262 11.245 -32.779 1.00 93.94 293 VAL A C 1
ATOM 2438 O O . VAL A 1 293 ? 14.122 11.260 -33.228 1.00 93.94 293 VAL A O 1
ATOM 2441 N N . ILE A 1 294 ? 15.729 12.224 -32.009 1.00 94.38 294 ILE A N 1
ATOM 2442 C CA . ILE A 1 294 ? 14.953 13.416 -31.659 1.00 94.38 294 ILE A CA 1
ATOM 2443 C C . ILE A 1 294 ? 15.761 14.636 -32.085 1.00 94.38 294 ILE A C 1
ATOM 2445 O O . ILE A 1 294 ? 16.851 14.845 -31.551 1.00 94.38 294 ILE A O 1
ATOM 2449 N N . LYS A 1 295 ? 15.214 15.462 -32.988 1.00 91.62 295 LYS A N 1
ATOM 2450 C CA . LYS A 1 295 ? 15.836 16.694 -33.521 1.00 91.62 295 LYS A CA 1
ATOM 2451 C C . LYS A 1 295 ? 15.816 17.856 -32.513 1.00 91.62 295 LYS A C 1
ATOM 2453 O O . LYS A 1 295 ? 15.412 18.971 -32.819 1.00 91.62 295 LYS A O 1
ATOM 2458 N N . LYS A 1 296 ? 16.171 17.570 -31.256 1.00 91.56 296 LYS A N 1
ATOM 2459 C CA . LYS A 1 296 ? 16.456 18.573 -30.224 1.00 91.56 296 LYS A CA 1
ATOM 2460 C C . LYS A 1 296 ? 17.362 18.007 -29.135 1.00 91.56 296 LYS A C 1
ATOM 2462 O O . LYS A 1 296 ? 17.345 16.810 -28.824 1.00 91.56 296 LYS A O 1
ATOM 2467 N N . LYS A 1 297 ? 18.078 18.894 -28.447 1.00 90.44 297 LYS A N 1
ATOM 2468 C CA . LYS A 1 297 ? 18.858 18.547 -27.254 1.00 90.44 297 LYS A CA 1
ATOM 2469 C C . LYS A 1 297 ? 17.955 18.261 -26.059 1.00 90.44 297 LYS A C 1
ATOM 2471 O O . LYS A 1 297 ? 17.260 19.141 -25.551 1.00 90.44 297 LYS A O 1
ATOM 2476 N N . LEU A 1 298 ? 18.005 17.031 -25.553 1.00 90.69 298 LEU A N 1
ATOM 2477 C CA . LEU A 1 298 ? 17.320 16.636 -24.324 1.00 90.69 298 LEU A CA 1
ATOM 2478 C C . LEU A 1 298 ? 18.285 16.531 -23.142 1.00 90.69 298 LEU A C 1
ATOM 2480 O O . LEU A 1 298 ? 19.469 16.239 -23.275 1.00 90.69 298 LEU A O 1
ATOM 2484 N N . GLN A 1 299 ? 17.763 16.705 -21.927 1.00 89.62 299 GLN A N 1
ATOM 2485 C CA . GLN A 1 299 ? 18.551 16.461 -20.720 1.00 89.62 299 GLN A CA 1
ATOM 2486 C C . GLN A 1 299 ? 18.836 14.960 -20.576 1.00 89.62 299 GLN A C 1
ATOM 2488 O O . GLN A 1 299 ? 17.928 14.187 -20.258 1.00 89.62 299 GLN A O 1
ATOM 2493 N N . ARG A 1 300 ? 20.105 14.559 -20.732 1.00 86.88 300 ARG A N 1
ATOM 2494 C CA . ARG A 1 300 ? 20.566 13.155 -20.687 1.00 86.88 300 ARG A CA 1
ATOM 2495 C C . ARG A 1 300 ? 19.993 12.363 -19.510 1.00 86.88 300 ARG A C 1
ATOM 2497 O O . ARG A 1 300 ? 19.539 11.237 -19.683 1.00 86.88 300 ARG A O 1
ATOM 2504 N N . GLN A 1 301 ? 19.943 12.966 -18.321 1.00 84.88 301 GLN A N 1
ATOM 2505 C CA . GLN A 1 301 ? 19.417 12.309 -17.123 1.00 84.88 301 GLN A CA 1
ATOM 2506 C C . GLN A 1 301 ? 17.914 11.993 -17.215 1.00 84.88 301 GLN A C 1
ATOM 2508 O O . GLN A 1 301 ? 17.476 10.948 -16.738 1.00 84.88 301 GLN A O 1
ATOM 2513 N N . LYS A 1 302 ? 17.114 12.869 -17.835 1.00 88.06 302 LYS A N 1
ATOM 2514 C CA . LYS A 1 302 ? 15.673 12.646 -18.034 1.00 88.06 302 LYS A CA 1
ATOM 2515 C C . LYS A 1 302 ? 15.418 11.552 -19.064 1.00 88.06 302 LYS A C 1
ATOM 2517 O O . LYS A 1 302 ? 14.578 10.690 -18.817 1.00 88.06 302 LYS A O 1
ATOM 2522 N N . VAL A 1 303 ? 16.185 11.559 -20.157 1.00 88.69 303 VAL A N 1
ATOM 2523 C CA . VAL A 1 303 ? 16.168 10.496 -21.174 1.00 88.69 303 VAL A CA 1
ATOM 2524 C C . VAL A 1 303 ? 16.500 9.158 -20.522 1.00 88.69 303 VAL A C 1
ATOM 2526 O O . VAL A 1 303 ? 15.716 8.220 -20.618 1.00 88.69 303 VAL A O 1
ATOM 2529 N N . LYS A 1 304 ? 17.592 9.100 -19.747 1.00 84.75 304 LYS A N 1
ATOM 2530 C CA . LYS A 1 304 ? 17.999 7.897 -19.015 1.00 84.75 304 LYS A CA 1
ATOM 2531 C C . LYS A 1 304 ? 16.889 7.371 -18.107 1.00 84.75 304 LYS A C 1
ATOM 2533 O O . LYS A 1 304 ? 16.566 6.193 -18.176 1.00 84.75 304 LYS A O 1
ATOM 2538 N N . ILE A 1 305 ? 16.276 8.225 -17.283 1.00 84.81 305 ILE A N 1
ATOM 2539 C CA . ILE A 1 305 ? 15.196 7.801 -16.374 1.00 84.81 305 ILE A CA 1
ATOM 2540 C C . ILE A 1 305 ? 13.995 7.256 -17.150 1.00 84.81 305 ILE A C 1
ATOM 2542 O O . ILE A 1 305 ? 13.404 6.263 -16.723 1.00 84.81 305 ILE A O 1
ATOM 2546 N N . LEU A 1 306 ? 13.617 7.901 -18.257 1.00 88.44 306 LEU A N 1
ATOM 2547 C CA . LEU A 1 306 ? 12.493 7.464 -19.076 1.00 88.44 306 LEU A CA 1
ATOM 2548 C C . LEU A 1 306 ? 12.767 6.095 -19.709 1.00 88.44 306 LEU A C 1
ATOM 2550 O O . LEU A 1 306 ? 11.952 5.187 -19.550 1.00 88.44 306 LEU A O 1
ATOM 2554 N N . VAL A 1 307 ? 13.924 5.943 -20.359 1.00 87.00 307 VAL A N 1
ATOM 2555 C CA . VAL A 1 307 ? 14.354 4.692 -20.997 1.00 87.00 307 VAL A CA 1
ATOM 2556 C C . VAL A 1 307 ? 14.452 3.575 -19.957 1.00 87.00 307 VAL A C 1
ATOM 2558 O O . VAL A 1 307 ? 13.855 2.518 -20.141 1.00 87.00 307 VAL A O 1
ATOM 2561 N N . GLU A 1 308 ? 15.078 3.828 -18.799 1.00 82.44 308 GLU A N 1
ATOM 2562 C CA . GLU A 1 308 ? 15.110 2.873 -17.683 1.00 82.44 308 GLU A CA 1
ATOM 2563 C C . GLU A 1 308 ? 13.697 2.454 -17.253 1.00 82.44 308 GLU A C 1
ATOM 2565 O O . GLU A 1 308 ? 13.466 1.276 -16.993 1.00 82.44 308 GLU A O 1
ATOM 2570 N N . LYS A 1 309 ? 12.741 3.388 -17.169 1.00 85.19 309 LYS A N 1
ATOM 2571 C CA . LYS A 1 309 ? 11.346 3.084 -16.806 1.00 85.19 309 LYS A CA 1
ATOM 2572 C C . LYS A 1 309 ? 10.662 2.196 -17.839 1.00 85.19 309 LYS A C 1
ATOM 2574 O O . LYS A 1 309 ? 9.939 1.285 -17.449 1.00 85.19 309 LYS A O 1
ATOM 2579 N N . ALA A 1 310 ? 10.848 2.507 -19.117 1.00 87.69 310 ALA A N 1
ATOM 2580 C CA . ALA A 1 310 ? 10.190 1.841 -20.231 1.00 87.69 310 ALA A CA 1
ATOM 2581 C C . ALA A 1 310 ? 10.681 0.398 -20.368 1.00 87.69 310 ALA A C 1
ATOM 2583 O O . ALA A 1 310 ? 9.910 -0.564 -20.306 1.00 87.69 310 ALA A O 1
ATOM 2584 N N . LEU A 1 311 ? 12.001 0.252 -20.451 1.00 84.75 311 LEU A N 1
ATOM 2585 C CA . LEU A 1 311 ? 12.666 -1.029 -20.601 1.00 84.75 311 LEU A CA 1
ATOM 2586 C C . LEU A 1 311 ? 12.402 -1.919 -19.382 1.00 84.75 311 LEU A C 1
ATOM 2588 O O . LEU A 1 311 ? 11.992 -3.062 -19.526 1.00 84.75 311 LEU A O 1
ATOM 2592 N N . ASN A 1 312 ? 12.489 -1.377 -18.169 1.00 81.50 312 ASN A N 1
ATOM 2593 C CA . ASN A 1 312 ? 12.311 -2.173 -16.955 1.00 81.50 312 ASN A CA 1
ATOM 2594 C C . ASN A 1 312 ? 10.861 -2.246 -16.454 1.00 81.50 312 ASN A C 1
ATOM 2596 O O . ASN A 1 312 ? 10.640 -2.657 -15.323 1.00 81.50 312 ASN A O 1
ATOM 2600 N N . CYS A 1 313 ? 9.854 -1.800 -17.208 1.00 85.94 313 CYS A N 1
ATOM 2601 C CA . CYS A 1 313 ? 8.472 -1.905 -16.729 1.00 85.94 313 CYS A CA 1
ATOM 2602 C C . CYS A 1 313 ? 8.061 -3.378 -16.507 1.00 85.94 313 CYS A C 1
ATOM 2604 O O . CYS A 1 313 ? 8.318 -4.235 -17.347 1.00 85.94 313 CYS A O 1
ATOM 2606 N N . VAL A 1 314 ? 7.410 -3.649 -15.376 1.00 85.81 314 VAL A N 1
ATOM 2607 C CA . VAL A 1 314 ? 6.906 -4.980 -14.974 1.00 85.81 314 VAL A CA 1
ATOM 2608 C C . VAL A 1 314 ? 5.392 -4.963 -14.734 1.00 85.81 314 VAL A C 1
ATOM 2610 O O . VAL A 1 314 ? 4.876 -5.739 -13.937 1.00 85.81 314 VAL A O 1
ATOM 2613 N N . GLY A 1 315 ? 4.691 -3.978 -15.297 1.00 88.56 315 GLY A N 1
ATOM 2614 C CA . GLY A 1 315 ? 3.242 -3.837 -15.139 1.00 88.56 315 GLY A CA 1
ATOM 2615 C C . GLY A 1 315 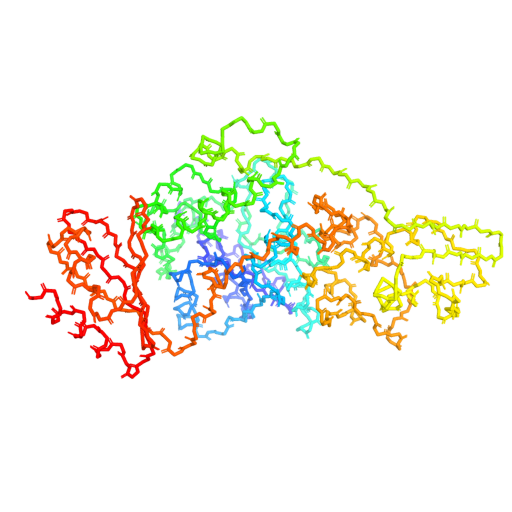? 2.741 -3.411 -13.751 1.00 88.56 315 GLY A C 1
ATOM 2616 O O . GLY A 1 315 ? 1.544 -3.294 -13.551 1.00 88.56 315 GLY A O 1
ATOM 2617 N N . CYS A 1 316 ? 3.613 -3.097 -12.783 1.00 88.94 316 CYS A N 1
ATOM 2618 C CA . CYS A 1 316 ? 3.207 -2.876 -11.379 1.00 88.94 316 CYS A CA 1
ATOM 2619 C C . CYS A 1 316 ? 2.207 -1.730 -11.099 1.00 88.94 316 CYS A C 1
ATOM 2621 O O . CYS A 1 316 ? 1.785 -1.561 -9.960 1.00 88.94 316 CYS A O 1
ATOM 2623 N N . GLY A 1 317 ? 1.911 -0.853 -12.061 1.00 89.31 317 GLY A N 1
ATOM 2624 C CA . GLY A 1 317 ? 0.934 0.233 -11.896 1.00 89.31 317 GLY A CA 1
ATOM 2625 C C . GLY A 1 317 ? 1.330 1.399 -10.975 1.00 89.31 317 GLY A C 1
ATOM 2626 O O . GLY A 1 317 ? 0.693 2.444 -11.035 1.00 89.31 317 GLY A O 1
ATOM 2627 N N . ALA A 1 318 ? 2.417 1.314 -10.197 1.00 88.88 318 ALA A N 1
ATOM 2628 C CA . ALA A 1 318 ? 2.771 2.328 -9.186 1.00 88.88 318 ALA A CA 1
ATOM 2629 C C . ALA A 1 318 ? 2.900 3.774 -9.714 1.00 88.88 318 ALA A C 1
ATOM 2631 O O . ALA A 1 318 ? 2.753 4.739 -8.963 1.00 88.88 318 ALA A O 1
ATOM 2632 N N . CYS A 1 319 ? 3.214 3.940 -11.000 1.00 86.25 319 CYS A N 1
ATOM 2633 C CA . CYS A 1 319 ? 3.354 5.251 -11.631 1.00 86.25 319 CYS A CA 1
ATOM 2634 C C . CYS A 1 319 ? 2.046 5.841 -12.185 1.00 86.25 319 CYS A C 1
ATOM 2636 O O . CYS A 1 319 ? 1.987 7.056 -12.366 1.00 86.25 319 CYS A O 1
ATOM 2638 N N . VAL A 1 320 ? 0.994 5.035 -12.361 1.00 88.19 320 VAL A N 1
ATOM 2639 C CA . VAL A 1 320 ? -0.345 5.474 -12.813 1.00 88.19 320 VAL A CA 1
ATOM 2640 C C . VAL A 1 320 ? -1.009 6.402 -11.785 1.00 88.19 320 VAL A C 1
ATOM 2642 O O . VAL A 1 320 ? -1.746 7.334 -12.118 1.00 88.19 320 VAL A O 1
ATOM 2645 N N . ALA A 1 321 ? -0.658 6.242 -10.509 1.00 84.06 321 ALA A N 1
ATOM 2646 C CA . ALA A 1 321 ? -1.049 7.161 -9.445 1.00 84.06 321 ALA A CA 1
ATOM 2647 C C . ALA A 1 321 ? -0.658 8.627 -9.709 1.00 84.06 321 ALA A C 1
ATOM 2649 O O . ALA A 1 321 ? -1.353 9.540 -9.270 1.00 84.06 321 ALA A O 1
ATOM 2650 N N . PHE A 1 322 ? 0.430 8.872 -10.447 1.00 80.62 322 PHE A N 1
ATOM 2651 C CA . PHE A 1 322 ? 0.990 10.215 -10.630 1.00 80.62 322 PHE A CA 1
ATOM 2652 C C . PHE A 1 322 ? 0.474 10.959 -11.854 1.00 80.62 322 PHE A C 1
ATOM 2654 O O . PHE A 1 322 ? 0.587 12.184 -11.910 1.00 80.62 322 PHE A O 1
ATOM 2661 N N . CYS A 1 323 ? -0.026 10.242 -12.853 1.00 86.62 323 CYS A N 1
ATOM 2662 C CA . CYS A 1 323 ? -0.363 10.820 -14.142 1.00 86.62 323 CYS A CA 1
ATOM 2663 C C . CYS A 1 323 ? -1.599 10.124 -14.702 1.00 86.62 323 CYS A C 1
ATOM 2665 O O . CYS A 1 323 ? -1.582 8.912 -14.888 1.00 86.62 323 CYS A O 1
ATOM 2667 N N . LYS A 1 324 ? -2.654 10.901 -14.977 1.00 88.12 324 LYS A N 1
ATOM 2668 C CA . LYS A 1 324 ? -3.901 10.396 -15.576 1.00 88.12 324 LYS A CA 1
ATOM 2669 C C . LYS A 1 324 ? -3.690 9.840 -16.985 1.00 88.12 324 LYS A C 1
ATOM 2671 O O . LYS A 1 324 ? -4.402 8.939 -17.388 1.00 88.12 324 LYS A O 1
ATOM 2676 N N . SER A 1 325 ? -2.688 10.352 -17.692 1.00 91.56 325 SER A N 1
ATOM 2677 C CA . SER A 1 325 ? -2.328 9.906 -19.034 1.00 91.56 325 SER A CA 1
ATOM 2678 C C . SER A 1 325 ? -1.572 8.577 -19.036 1.00 91.56 325 SER A C 1
ATOM 2680 O O . SER A 1 325 ? -1.358 8.012 -20.099 1.00 91.56 325 SER A O 1
ATOM 2682 N N . MET A 1 326 ? -1.109 8.078 -17.881 1.00 91.00 326 MET A N 1
ATOM 2683 C CA . MET A 1 326 ? -0.381 6.809 -17.801 1.00 91.00 326 MET A CA 1
ATOM 2684 C C . MET A 1 326 ? -1.330 5.640 -17.567 1.00 91.00 326 MET A C 1
ATOM 2686 O O . MET A 1 326 ? -2.194 5.701 -16.701 1.00 91.00 326 MET A O 1
ATOM 2690 N N . SER A 1 327 ? -1.085 4.537 -18.264 1.00 91.12 327 SER A N 1
ATOM 2691 C CA . SER A 1 327 ? -1.767 3.257 -18.067 1.00 91.12 327 SER A CA 1
ATOM 2692 C C . SER A 1 327 ? -0.784 2.094 -18.205 1.00 91.12 327 SER A C 1
ATOM 2694 O O . SER A 1 327 ? 0.352 2.272 -18.650 1.00 91.12 327 SER A O 1
ATOM 2696 N N . ILE A 1 328 ? -1.200 0.904 -17.776 1.00 89.50 328 ILE A N 1
ATOM 2697 C CA . ILE A 1 328 ? -0.467 -0.340 -18.020 1.00 89.50 328 ILE A CA 1
ATOM 2698 C C . ILE A 1 328 ? -1.217 -1.117 -19.103 1.00 89.50 328 ILE A C 1
ATOM 2700 O O . ILE A 1 328 ? -2.423 -1.312 -18.978 1.00 89.50 328 ILE A O 1
ATOM 2704 N N . LYS A 1 329 ? -0.507 -1.545 -20.149 1.00 85.62 329 LYS A N 1
ATOM 2705 C CA . LYS A 1 329 ? -1.012 -2.409 -21.227 1.00 85.62 329 LYS A CA 1
ATOM 2706 C C . LYS A 1 329 ? 0.030 -3.493 -21.482 1.00 85.62 329 LYS A C 1
ATOM 2708 O O . LYS A 1 329 ? 1.201 -3.146 -21.566 1.00 85.62 329 LYS A O 1
ATOM 2713 N N . GLU A 1 330 ? -0.363 -4.765 -21.574 1.00 78.75 330 GLU A N 1
ATOM 2714 C CA . GLU A 1 330 ? 0.557 -5.888 -21.868 1.00 78.75 330 GLU A CA 1
ATOM 2715 C C . GLU A 1 330 ? 1.850 -5.860 -21.015 1.00 78.75 330 GLU A C 1
ATOM 2717 O O . GLU A 1 330 ? 2.963 -5.888 -21.537 1.00 78.75 330 GLU A O 1
ATOM 2722 N N . ASP A 1 331 ? 1.725 -5.699 -19.691 1.00 75.31 331 ASP A N 1
ATOM 2723 C CA . ASP A 1 331 ? 2.855 -5.566 -18.748 1.00 75.31 331 ASP A CA 1
ATOM 2724 C C . ASP A 1 331 ? 3.813 -4.377 -18.976 1.00 75.31 331 ASP A C 1
ATOM 2726 O O . ASP A 1 331 ? 4.817 -4.220 -18.266 1.00 75.31 331 ASP A O 1
ATOM 2730 N N . THR A 1 332 ? 3.501 -3.477 -19.907 1.00 84.00 332 THR A N 1
ATOM 2731 C CA . THR A 1 332 ? 4.304 -2.293 -20.205 1.00 84.00 332 THR A CA 1
ATOM 2732 C C . THR A 1 332 ? 3.578 -0.990 -19.880 1.00 84.00 332 THR A C 1
ATOM 2734 O O . THR A 1 332 ? 2.359 -0.924 -19.731 1.00 84.00 332 THR A O 1
ATOM 2737 N N . LEU A 1 333 ? 4.367 0.066 -19.683 1.00 89.19 333 LEU A N 1
ATOM 2738 C CA . LEU A 1 333 ? 3.857 1.404 -19.418 1.00 89.19 333 LEU A CA 1
ATOM 2739 C C . LEU A 1 333 ? 3.476 2.056 -20.742 1.00 89.19 333 LEU A C 1
ATOM 2741 O O . LEU A 1 333 ? 4.292 2.100 -21.657 1.00 89.19 333 LEU A O 1
ATOM 2745 N N . PHE A 1 334 ? 2.274 2.610 -20.796 1.00 91.81 334 PHE A N 1
ATOM 2746 C CA . PHE A 1 334 ? 1.765 3.368 -21.928 1.00 91.81 334 PHE A CA 1
ATOM 2747 C C . PHE A 1 334 ? 1.395 4.781 -21.471 1.00 91.81 334 PHE A C 1
ATOM 2749 O O . PHE A 1 334 ? 0.862 4.958 -20.370 1.00 91.81 334 PHE A O 1
ATOM 2756 N N . ILE A 1 335 ? 1.683 5.788 -22.294 1.00 92.12 335 ILE A N 1
ATOM 2757 C CA . ILE A 1 335 ? 1.210 7.161 -22.093 1.00 92.12 335 ILE A CA 1
ATOM 2758 C C . ILE A 1 335 ? 0.256 7.535 -23.228 1.00 92.12 335 ILE A C 1
ATOM 2760 O O . ILE A 1 335 ? 0.589 7.408 -24.399 1.00 92.12 335 ILE A O 1
ATOM 2764 N N . ASP A 1 336 ? -0.927 8.022 -22.876 1.00 92.12 336 ASP A N 1
ATOM 2765 C CA . ASP A 1 336 ? -1.821 8.671 -23.824 1.00 92.12 336 ASP A CA 1
ATOM 2766 C C . ASP A 1 336 ? -1.283 10.068 -24.173 1.00 92.12 336 ASP A C 1
ATOM 2768 O O . ASP A 1 336 ? -1.192 10.967 -23.330 1.00 92.12 336 ASP A O 1
ATOM 2772 N N . TYR A 1 337 ? -0.899 10.237 -25.435 1.00 86.38 337 TYR A N 1
ATOM 2773 C CA . TYR A 1 337 ? -0.262 11.445 -25.952 1.00 86.38 337 TYR A CA 1
ATOM 2774 C C . TYR A 1 337 ? -1.211 12.635 -26.089 1.00 86.38 337 TYR A C 1
ATOM 2776 O O . TYR A 1 337 ? -0.741 13.779 -26.115 1.00 86.38 337 TYR A O 1
ATOM 2784 N N . ASN A 1 338 ? -2.518 12.380 -26.169 1.00 89.56 338 ASN A N 1
ATOM 2785 C CA . ASN A 1 338 ? -3.526 13.427 -26.302 1.00 89.56 338 ASN A CA 1
ATOM 2786 C C . ASN A 1 338 ? -3.775 14.114 -24.958 1.00 89.56 338 ASN A C 1
ATOM 2788 O O . ASN A 1 338 ? -3.931 15.330 -24.906 1.00 89.56 338 ASN A O 1
ATOM 2792 N N . SER A 1 339 ? -3.718 13.362 -23.857 1.00 90.62 339 SER A N 1
ATOM 2793 C CA . SER A 1 339 ? -3.878 13.916 -22.507 1.00 90.62 339 SER A CA 1
ATOM 2794 C C . SER A 1 339 ? -2.562 14.317 -21.826 1.00 90.62 339 SER A C 1
ATOM 2796 O O . SER A 1 339 ? -2.580 15.030 -20.818 1.00 90.62 339 SER A O 1
ATOM 2798 N N . CYS A 1 340 ? -1.406 13.871 -22.331 1.00 90.94 340 CYS A N 1
ATOM 2799 C CA . CYS A 1 340 ? -0.106 14.201 -21.748 1.00 90.94 340 CYS A CA 1
ATOM 2800 C C . CYS A 1 340 ? 0.325 15.642 -22.073 1.00 90.94 340 CYS A C 1
ATOM 2802 O O . CYS A 1 340 ? 0.535 15.997 -23.229 1.00 90.94 340 CYS A O 1
ATOM 2804 N N . ASN A 1 341 ? 0.569 16.445 -21.032 1.00 90.88 341 ASN A N 1
ATOM 2805 C CA . ASN A 1 341 ? 1.068 17.823 -21.144 1.00 90.88 341 ASN A CA 1
ATOM 2806 C C . ASN A 1 341 ? 2.584 17.971 -20.906 1.00 90.88 341 ASN A C 1
ATOM 2808 O O . ASN A 1 341 ? 3.067 19.072 -20.650 1.00 90.88 341 ASN A O 1
ATOM 2812 N N . SER A 1 342 ? 3.331 16.864 -20.884 1.00 89.69 342 SER A N 1
ATOM 2813 C CA . SER A 1 342 ? 4.790 16.848 -20.702 1.00 89.69 342 SER A CA 1
ATOM 2814 C C . SER A 1 342 ? 5.312 17.630 -19.483 1.00 89.69 342 SER A C 1
ATOM 2816 O O . SER A 1 342 ? 6.422 18.147 -19.499 1.00 89.69 342 SER A O 1
ATOM 2818 N N . CYS A 1 343 ? 4.574 17.657 -18.362 1.00 89.50 343 CYS A N 1
ATOM 2819 C CA . CYS A 1 343 ? 5.022 18.317 -17.120 1.00 89.50 343 CYS A CA 1
ATOM 2820 C C . CYS A 1 343 ? 6.215 17.637 -16.404 1.00 89.50 343 CYS A C 1
ATOM 2822 O O . CYS A 1 343 ? 6.680 18.112 -15.366 1.00 89.50 343 CYS A O 1
ATOM 2824 N N . LEU A 1 344 ? 6.678 16.482 -16.903 1.00 88.12 344 LEU A N 1
ATOM 2825 C CA . LEU A 1 344 ? 7.851 15.714 -16.445 1.00 88.12 344 LEU A CA 1
ATOM 2826 C C . LEU A 1 344 ? 7.817 15.212 -14.986 1.00 88.12 344 LEU A C 1
ATOM 2828 O O . LEU A 1 344 ? 8.794 14.633 -14.502 1.00 88.12 344 LEU A O 1
ATOM 2832 N N . LYS A 1 345 ? 6.695 15.359 -14.268 1.00 84.31 345 LYS A N 1
ATOM 2833 C CA . LYS A 1 345 ? 6.549 14.874 -12.879 1.00 84.31 345 LYS A CA 1
ATOM 2834 C C . LYS A 1 345 ? 6.781 13.364 -12.756 1.00 84.31 345 LYS A C 1
ATOM 2836 O O . LYS A 1 345 ? 7.344 12.912 -11.762 1.00 84.31 345 LYS A O 1
ATOM 2841 N N . CYS A 1 346 ? 6.396 12.593 -13.772 1.00 83.50 346 CYS A N 1
ATOM 2842 C CA . CYS A 1 346 ? 6.508 11.133 -13.816 1.00 83.50 346 CYS A CA 1
ATOM 2843 C C . CYS A 1 346 ? 7.947 10.599 -13.972 1.00 83.50 346 CYS A C 1
ATOM 2845 O O . CYS A 1 346 ? 8.178 9.408 -13.761 1.00 83.50 346 CYS A O 1
ATOM 2847 N N . ILE A 1 347 ? 8.905 11.469 -14.307 1.00 84.44 347 ILE A N 1
ATOM 2848 C CA . ILE A 1 347 ? 10.340 11.159 -14.393 1.00 84.44 347 ILE A CA 1
ATOM 2849 C C . ILE A 1 347 ? 11.169 11.963 -13.375 1.00 84.44 347 ILE A C 1
ATOM 2851 O O . ILE A 1 347 ? 12.398 11.945 -13.408 1.00 84.44 347 ILE A O 1
ATOM 2855 N N . ASN A 1 348 ? 10.512 12.653 -12.436 1.00 79.56 348 ASN A N 1
ATOM 2856 C CA . ASN A 1 348 ? 11.165 13.402 -11.364 1.00 79.56 348 ASN A CA 1
ATOM 2857 C C . ASN A 1 348 ? 11.499 12.481 -10.175 1.00 79.56 348 ASN A C 1
ATOM 2859 O O . ASN A 1 348 ? 10.642 11.769 -9.654 1.00 79.56 348 ASN A O 1
ATOM 2863 N N . THR A 1 349 ? 12.743 12.514 -9.696 1.00 66.88 349 THR A N 1
ATOM 2864 C CA . THR A 1 349 ? 13.239 11.643 -8.618 1.00 66.88 349 THR A CA 1
ATOM 2865 C C . THR A 1 349 ? 12.838 12.077 -7.203 1.00 66.88 349 THR A C 1
ATOM 2867 O O . THR A 1 349 ? 13.100 11.330 -6.261 1.00 66.88 349 THR A O 1
ATOM 2870 N N . ARG A 1 350 ? 12.181 13.231 -7.016 1.00 68.25 350 ARG A N 1
ATOM 2871 C CA . ARG A 1 350 ? 11.805 13.738 -5.680 1.00 68.25 350 ARG A CA 1
ATOM 2872 C C . ARG A 1 350 ? 10.582 13.028 -5.084 1.00 68.25 350 ARG A C 1
ATOM 2874 O O . ARG A 1 350 ? 10.648 12.523 -3.967 1.00 68.25 350 ARG A O 1
ATOM 2881 N N . LEU A 1 351 ? 9.467 12.945 -5.816 1.00 61.41 351 LEU A N 1
ATOM 2882 C CA . LEU A 1 351 ? 8.220 12.336 -5.319 1.00 61.41 351 LEU A CA 1
ATOM 2883 C C . LEU A 1 351 ? 8.200 10.832 -5.593 1.00 61.41 351 LEU A C 1
ATOM 2885 O O . LEU A 1 351 ? 8.415 10.399 -6.723 1.00 61.41 351 LEU A O 1
ATOM 2889 N N . MET A 1 352 ? 7.990 10.024 -4.546 1.00 61.66 352 MET A N 1
ATOM 2890 C CA . MET A 1 352 ? 7.992 8.549 -4.606 1.00 61.66 352 MET A CA 1
ATOM 2891 C C . MET A 1 352 ? 9.226 7.916 -5.278 1.00 61.66 352 MET A C 1
ATOM 2893 O O . MET A 1 352 ? 9.228 6.712 -5.555 1.00 61.66 352 MET A O 1
ATOM 2897 N N . ARG A 1 353 ? 10.299 8.699 -5.468 1.00 66.25 353 ARG A N 1
ATOM 2898 C CA . ARG A 1 353 ? 11.484 8.371 -6.274 1.00 66.25 353 ARG A CA 1
ATOM 2899 C C . ARG A 1 353 ? 11.155 8.086 -7.750 1.00 66.25 353 ARG A C 1
ATOM 2901 O O . ARG A 1 353 ? 11.608 7.087 -8.304 1.00 66.25 353 ARG A O 1
ATOM 2908 N N . GLY A 1 354 ? 10.322 8.920 -8.378 1.00 65.38 354 GLY A N 1
ATOM 2909 C CA . GLY A 1 354 ? 9.865 8.740 -9.767 1.00 65.38 354 GLY A CA 1
ATOM 2910 C C . GLY A 1 354 ? 8.863 7.598 -9.946 1.00 65.38 354 GLY A C 1
ATOM 2911 O O . GLY A 1 354 ? 8.638 7.140 -11.063 1.00 65.38 354 GLY A O 1
ATOM 2912 N N . ALA A 1 355 ? 8.313 7.092 -8.833 1.00 69.75 355 ALA A N 1
ATOM 2913 C CA . ALA A 1 355 ? 7.286 6.048 -8.760 1.00 69.75 355 ALA A CA 1
ATOM 2914 C C . ALA A 1 355 ? 7.580 4.744 -9.529 1.00 69.75 355 ALA A C 1
ATOM 2916 O O . ALA A 1 355 ? 6.710 3.892 -9.670 1.00 69.75 355 ALA A O 1
ATOM 2917 N N . CYS A 1 356 ? 8.811 4.553 -10.006 1.00 82.88 356 CYS A N 1
ATOM 2918 C CA . CYS A 1 356 ? 9.240 3.327 -10.659 1.00 82.88 356 CYS A CA 1
ATOM 2919 C C . CYS A 1 356 ? 9.868 2.409 -9.617 1.00 82.88 356 CYS A C 1
ATOM 2921 O O . CYS A 1 356 ? 10.985 2.652 -9.155 1.00 82.88 356 CYS A O 1
ATOM 2923 N N . ILE A 1 357 ? 9.150 1.365 -9.209 1.00 82.56 357 ILE A N 1
ATOM 2924 C CA . ILE A 1 357 ? 9.696 0.407 -8.244 1.00 82.56 357 ILE A CA 1
ATOM 2925 C C . ILE A 1 357 ? 10.884 -0.354 -8.827 1.00 82.56 357 ILE A C 1
ATOM 2927 O O . ILE A 1 357 ? 11.832 -0.608 -8.102 1.00 82.56 357 ILE A O 1
ATOM 2931 N N . VAL A 1 358 ? 10.879 -0.632 -10.131 1.00 78.62 358 VAL A N 1
ATOM 2932 C CA . VAL A 1 358 ? 11.918 -1.445 -10.768 1.00 78.62 358 VAL A CA 1
ATOM 2933 C C . VAL A 1 358 ? 13.237 -0.687 -10.783 1.00 78.62 358 VAL A C 1
ATOM 2935 O O . VAL A 1 358 ? 14.231 -1.146 -10.238 1.00 78.62 358 VAL A O 1
ATOM 2938 N N . ARG A 1 359 ? 13.218 0.572 -11.224 1.00 77.75 359 ARG A N 1
ATOM 2939 C CA . ARG A 1 359 ? 14.374 1.466 -11.107 1.00 77.75 359 ARG A CA 1
ATOM 2940 C C . ARG A 1 359 ? 14.871 1.603 -9.661 1.00 77.75 359 ARG A C 1
ATOM 2942 O O . ARG A 1 359 ? 16.067 1.692 -9.431 1.00 77.75 359 ARG A O 1
ATOM 2949 N N . ASN A 1 360 ? 13.981 1.650 -8.672 1.00 75.88 360 ASN A N 1
ATOM 2950 C CA . ASN A 1 360 ? 14.379 1.914 -7.285 1.00 75.88 360 ASN A CA 1
ATOM 2951 C C . ASN A 1 360 ? 14.765 0.667 -6.478 1.00 75.88 360 ASN A C 1
ATOM 2953 O O . ASN A 1 360 ? 15.441 0.810 -5.460 1.00 75.88 360 ASN A O 1
ATOM 2957 N N . TYR A 1 361 ? 14.294 -0.514 -6.867 1.00 74.69 361 TYR A N 1
ATOM 2958 C CA . TYR A 1 361 ? 14.353 -1.719 -6.037 1.00 74.69 361 TYR A CA 1
ATOM 2959 C C . TYR A 1 361 ? 14.639 -2.998 -6.818 1.00 74.69 361 TYR A C 1
ATOM 2961 O O . TYR A 1 361 ? 15.009 -3.980 -6.183 1.00 74.69 361 TYR A O 1
ATOM 2969 N N . SER A 1 362 ? 14.477 -3.008 -8.146 1.00 66.69 362 SER A N 1
ATOM 2970 C CA . SER A 1 362 ? 14.776 -4.210 -8.918 1.00 66.69 362 SER A CA 1
ATOM 2971 C C . SER A 1 362 ? 16.276 -4.467 -8.941 1.00 66.69 362 SER A C 1
ATOM 2973 O O . SER A 1 362 ? 17.043 -3.539 -9.224 1.00 66.69 362 SER A O 1
ATOM 2975 N N . PRO A 1 363 ? 16.683 -5.712 -8.666 1.00 52.69 363 PRO A N 1
ATOM 2976 C CA . PRO A 1 363 ? 18.070 -6.146 -8.760 1.00 52.69 363 PRO A CA 1
ATOM 2977 C C . PRO A 1 363 ? 18.524 -6.329 -10.210 1.00 52.69 363 PRO A C 1
ATOM 2979 O O . PRO A 1 363 ? 19.702 -6.162 -10.498 1.00 52.69 363 PRO A O 1
ATOM 2982 N N . PHE A 1 364 ? 17.592 -6.636 -11.113 1.00 54.38 364 PHE A N 1
ATOM 2983 C CA . PHE A 1 364 ? 17.861 -6.822 -12.531 1.00 54.38 364 PHE A CA 1
ATOM 2984 C C . PHE A 1 364 ? 17.244 -5.646 -13.277 1.00 54.38 364 PHE A C 1
ATOM 2986 O O . PHE A 1 364 ? 16.021 -5.457 -13.284 1.00 54.38 364 PHE A O 1
ATOM 2993 N N . ARG A 1 365 ? 18.106 -4.807 -13.851 1.00 57.78 365 ARG A N 1
ATOM 2994 C CA . ARG A 1 365 ? 17.701 -3.832 -14.858 1.00 57.78 365 ARG A CA 1
ATOM 2995 C C . ARG A 1 365 ? 18.051 -4.451 -16.211 1.00 57.78 365 ARG A C 1
ATOM 2997 O O . ARG A 1 365 ? 19.213 -4.632 -16.532 1.00 57.78 365 ARG A O 1
ATOM 3004 N N . PHE A 1 366 ? 17.016 -4.861 -16.931 1.00 46.34 366 PHE A N 1
ATOM 3005 C CA . PHE A 1 366 ? 17.034 -5.497 -18.243 1.00 46.34 366 PHE A CA 1
ATOM 3006 C C . PHE A 1 366 ? 17.903 -6.764 -18.378 1.00 46.34 366 PHE A C 1
ATOM 3008 O O . PHE A 1 366 ? 18.844 -6.849 -19.166 1.00 46.34 366 PHE A O 1
ATOM 3015 N N . GLU A 1 367 ? 17.468 -7.823 -17.697 1.00 42.47 367 GLU A N 1
ATOM 3016 C CA . GLU A 1 367 ? 17.519 -9.181 -18.240 1.00 42.47 367 GLU A CA 1
ATOM 3017 C C . GLU A 1 367 ? 16.090 -9.722 -18.286 1.00 42.47 367 GLU A C 1
ATOM 3019 O O . GLU A 1 367 ? 15.582 -10.289 -17.325 1.00 42.47 367 GLU A O 1
ATOM 3024 N N . VAL A 1 368 ? 15.427 -9.577 -19.434 1.00 36.97 368 VAL A N 1
ATOM 3025 C CA . VAL A 1 368 ? 14.182 -10.319 -19.703 1.00 36.97 368 VAL A CA 1
ATOM 3026 C C . VAL A 1 368 ? 14.467 -11.837 -19.775 1.00 36.97 368 VAL A C 1
ATOM 3028 O O . VAL A 1 368 ? 13.538 -12.637 -19.766 1.00 36.97 368 VAL A O 1
ATOM 3031 N N . ASN A 1 369 ? 15.745 -12.253 -19.765 1.00 33.94 369 ASN A N 1
ATOM 3032 C CA . ASN A 1 369 ? 16.154 -13.652 -19.863 1.00 33.94 369 ASN A CA 1
ATOM 3033 C C . ASN A 1 369 ? 16.527 -14.357 -18.549 1.00 33.94 369 ASN A C 1
ATOM 3035 O O . ASN A 1 369 ? 16.448 -15.583 -18.523 1.00 33.94 369 ASN A O 1
ATOM 3039 N N . THR A 1 370 ? 16.830 -13.677 -17.436 1.00 34.00 370 THR A N 1
ATOM 3040 C CA . THR A 1 370 ? 17.105 -14.415 -16.181 1.00 34.00 370 THR A CA 1
ATOM 3041 C C . THR A 1 370 ? 15.853 -14.938 -15.491 1.00 34.00 370 THR A C 1
ATOM 3043 O O . THR A 1 370 ? 15.953 -15.885 -14.719 1.00 34.00 370 THR A O 1
ATOM 3046 N N . CYS A 1 371 ? 14.667 -14.432 -15.851 1.00 35.75 371 CYS A N 1
ATOM 3047 C CA . CYS A 1 371 ? 13.399 -15.097 -15.533 1.00 35.75 371 CYS A CA 1
ATOM 3048 C C . CYS A 1 371 ? 12.840 -15.956 -16.683 1.00 35.75 371 CYS A C 1
ATOM 3050 O O . CYS A 1 371 ? 11.939 -16.744 -16.438 1.00 35.75 371 CYS A O 1
ATOM 3052 N N . LYS A 1 372 ? 13.369 -15.889 -17.916 1.00 32.22 372 LYS A N 1
ATOM 3053 C CA . LYS A 1 372 ? 13.002 -16.874 -18.959 1.00 32.22 372 LYS A CA 1
ATOM 3054 C C . LYS A 1 372 ? 13.721 -18.212 -18.789 1.00 32.22 372 LYS A C 1
ATOM 3056 O O . LYS A 1 372 ? 13.161 -19.222 -19.174 1.00 32.22 372 LYS A O 1
ATOM 3061 N N . ASN A 1 373 ? 14.874 -18.248 -18.120 1.00 31.09 373 ASN A N 1
ATOM 3062 C CA . ASN A 1 373 ? 15.417 -19.505 -17.579 1.00 31.09 373 ASN A CA 1
ATOM 3063 C C . ASN A 1 373 ? 14.772 -19.896 -16.235 1.00 31.09 373 ASN A C 1
ATOM 3065 O O . ASN A 1 373 ? 15.032 -20.977 -15.719 1.00 31.09 373 ASN A O 1
ATOM 3069 N N . MET A 1 374 ? 13.890 -19.047 -15.692 1.00 36.62 374 MET A N 1
ATOM 3070 C CA . MET A 1 374 ? 12.857 -19.448 -14.736 1.00 36.62 374 MET A CA 1
ATOM 3071 C C . MET A 1 374 ? 11.577 -19.831 -15.498 1.00 36.62 374 MET A C 1
ATOM 3073 O O . MET A 1 374 ? 10.487 -19.363 -15.161 1.00 36.62 374 MET A O 1
ATOM 3077 N N . ILE A 1 375 ? 11.688 -20.699 -16.517 1.00 30.64 375 ILE A N 1
ATOM 3078 C CA . ILE A 1 375 ? 10.559 -21.571 -16.857 1.00 30.64 375 ILE A CA 1
ATOM 3079 C C . ILE A 1 375 ? 10.371 -22.447 -15.620 1.00 30.64 375 ILE A C 1
ATOM 3081 O O . ILE A 1 375 ? 10.980 -23.498 -15.461 1.00 30.64 375 ILE A O 1
ATOM 3085 N N . PHE A 1 376 ? 9.571 -21.946 -14.685 1.00 35.50 376 PHE A N 1
ATOM 3086 C CA . PHE A 1 376 ? 8.871 -22.811 -13.771 1.00 35.50 376 PHE A CA 1
ATOM 3087 C C . PHE A 1 376 ? 7.958 -23.649 -14.648 1.00 35.50 376 PHE A C 1
ATOM 3089 O O . PHE A 1 376 ? 7.073 -23.120 -15.329 1.00 35.50 376 PHE A O 1
ATOM 3096 N N . GLU A 1 377 ? 8.193 -24.958 -14.639 1.00 30.33 377 GLU A N 1
ATOM 3097 C CA . GLU A 1 377 ? 7.137 -25.914 -14.919 1.00 30.33 377 GLU A CA 1
ATOM 3098 C C . GLU A 1 377 ? 5.852 -25.406 -14.257 1.00 30.33 377 GLU A C 1
ATOM 3100 O O . GLU A 1 377 ? 5.867 -24.891 -13.134 1.00 30.33 377 GLU A O 1
ATOM 3105 N N . LYS A 1 378 ? 4.749 -25.501 -14.999 1.00 31.72 378 LYS A N 1
ATOM 3106 C CA . LYS A 1 378 ? 3.388 -25.031 -14.692 1.00 31.72 378 LYS A CA 1
ATOM 3107 C C . LYS A 1 378 ? 2.792 -25.535 -13.356 1.00 31.72 378 LYS A C 1
ATOM 3109 O O . LYS A 1 378 ? 1.581 -25.459 -13.162 1.00 31.72 378 LYS A O 1
ATOM 3114 N N . GLU A 1 379 ? 3.590 -26.026 -12.419 1.00 33.22 379 GLU A N 1
ATOM 3115 C CA . GLU A 1 379 ? 3.157 -26.731 -11.217 1.00 33.22 379 GLU A CA 1
ATOM 3116 C C . GLU A 1 379 ? 2.945 -25.852 -9.982 1.00 33.22 379 GLU A C 1
ATOM 3118 O O . GLU A 1 379 ? 2.230 -26.270 -9.079 1.00 33.22 379 GLU A O 1
ATOM 3123 N N . PHE A 1 380 ? 3.448 -24.615 -9.950 1.00 35.12 380 PHE A N 1
ATOM 3124 C CA . PHE A 1 380 ? 3.214 -23.697 -8.820 1.00 35.12 380 PHE A CA 1
ATOM 3125 C C . PHE A 1 380 ? 2.598 -22.360 -9.223 1.00 35.12 380 PHE A C 1
ATOM 3127 O O . PHE A 1 380 ? 2.628 -21.398 -8.452 1.00 35.12 380 PHE A O 1
ATOM 3134 N N . SER A 1 381 ? 1.957 -22.305 -10.398 1.00 30.94 381 SER A N 1
ATOM 3135 C CA . SER A 1 381 ? 0.923 -21.292 -10.576 1.00 30.94 381 SER A CA 1
ATOM 3136 C C . SER A 1 381 ? -0.107 -21.530 -9.474 1.00 30.94 381 SER A C 1
ATOM 3138 O O . SER A 1 381 ? -0.798 -22.552 -9.445 1.00 30.94 381 SER A O 1
ATOM 3140 N N . GLN A 1 382 ? -0.200 -20.581 -8.544 1.00 39.56 382 GLN A N 1
ATOM 3141 C CA . GLN A 1 382 ? -1.487 -20.248 -7.966 1.00 39.56 382 GLN A CA 1
ATOM 3142 C C . GLN A 1 382 ? -2.376 -19.945 -9.168 1.00 39.56 382 GLN A C 1
ATOM 3144 O O . GLN A 1 382 ? -2.450 -18.816 -9.644 1.00 39.56 382 GLN A O 1
ATOM 3149 N N . THR A 1 383 ? -2.987 -20.987 -9.731 1.00 32.09 383 THR A N 1
ATOM 3150 C CA . THR A 1 383 ? -4.205 -20.794 -10.487 1.00 32.09 383 THR A CA 1
ATOM 3151 C C . THR A 1 383 ? -5.085 -20.055 -9.488 1.00 32.09 383 THR A C 1
ATOM 3153 O O . THR A 1 383 ? -5.235 -20.578 -8.376 1.00 32.09 383 THR A O 1
ATOM 3156 N N . PRO A 1 384 ? -5.545 -18.826 -9.785 1.00 33.59 384 PRO A N 1
ATOM 3157 C CA . PRO A 1 384 ? -6.470 -18.141 -8.901 1.00 33.59 384 PRO A CA 1
ATOM 3158 C C . PRO A 1 384 ? -7.527 -19.172 -8.533 1.00 33.59 384 PRO A C 1
ATOM 3160 O O . PRO A 1 384 ? -8.050 -19.842 -9.429 1.00 33.59 384 PRO A O 1
ATOM 3163 N N . ILE A 1 385 ? -7.730 -19.392 -7.230 1.00 37.56 385 ILE A N 1
ATOM 3164 C CA . ILE A 1 385 ? -8.862 -20.184 -6.760 1.00 37.56 385 ILE A CA 1
ATOM 3165 C C . ILE A 1 385 ? -10.043 -19.517 -7.447 1.00 37.56 385 ILE A C 1
ATOM 3167 O O . ILE A 1 385 ? -10.334 -18.349 -7.174 1.00 37.56 385 ILE A O 1
ATOM 3171 N N . LYS A 1 386 ? -10.602 -20.187 -8.461 1.00 39.59 386 LYS A N 1
ATOM 3172 C CA . LYS A 1 386 ? -11.741 -19.640 -9.186 1.00 39.59 386 LYS A CA 1
ATOM 3173 C C . LYS A 1 386 ? -12.801 -19.357 -8.119 1.00 39.59 386 LYS A C 1
ATOM 3175 O O . LYS A 1 386 ? -12.895 -20.145 -7.179 1.00 39.59 386 LYS A O 1
ATOM 3180 N N . PRO A 1 387 ? -13.590 -18.280 -8.230 1.00 41.03 387 PRO A N 1
ATOM 3181 C CA . PRO A 1 387 ? -14.621 -17.944 -7.241 1.00 41.03 387 PRO A CA 1
ATOM 3182 C C . PRO A 1 387 ? -15.611 -19.093 -6.939 1.00 41.03 387 PRO A C 1
ATOM 3184 O O . PRO A 1 387 ? -16.327 -19.042 -5.947 1.00 41.03 387 PRO A O 1
ATOM 3187 N N . GLU A 1 388 ? -15.611 -20.152 -7.753 1.00 50.94 388 GLU A N 1
ATOM 3188 C CA . GLU A 1 388 ? -16.400 -21.377 -7.611 1.00 50.94 388 GLU A CA 1
ATOM 3189 C C . GLU A 1 388 ? -15.719 -22.520 -6.827 1.00 50.94 388 GLU A C 1
ATOM 3191 O O . GLU A 1 388 ? -16.367 -23.532 -6.568 1.00 50.94 388 GLU A O 1
ATOM 3196 N N . MET A 1 389 ? -14.433 -22.420 -6.466 1.00 52.91 389 MET A N 1
ATOM 3197 C CA . MET A 1 389 ? -13.700 -23.490 -5.775 1.00 52.91 389 MET A CA 1
ATOM 3198 C C . MET A 1 389 ? -13.884 -23.415 -4.253 1.00 52.91 389 MET A C 1
ATOM 3200 O O . MET A 1 389 ? -13.488 -22.436 -3.618 1.00 52.91 389 MET A O 1
ATOM 3204 N N . ARG A 1 390 ? -14.420 -24.482 -3.651 1.00 71.06 390 ARG A N 1
ATOM 3205 C CA . ARG A 1 390 ? -14.536 -24.654 -2.195 1.00 71.06 390 ARG A CA 1
ATOM 3206 C C . ARG A 1 390 ? -13.428 -25.550 -1.646 1.00 71.06 390 ARG A C 1
ATOM 3208 O O . ARG A 1 390 ? -12.820 -26.336 -2.374 1.00 71.06 390 ARG A O 1
ATOM 3215 N N . VAL A 1 391 ? -13.191 -25.420 -0.341 1.00 78.50 391 VAL A N 1
ATOM 3216 C CA . VAL A 1 391 ? -12.227 -26.232 0.409 1.00 78.50 391 VAL A CA 1
ATOM 3217 C C . VAL A 1 391 ? -12.972 -27.204 1.314 1.00 78.50 391 VAL A C 1
ATOM 3219 O O . VAL A 1 391 ? -13.808 -26.794 2.115 1.00 78.50 391 VAL A O 1
ATOM 3222 N N . GLY A 1 392 ? -12.643 -28.484 1.196 1.00 80.44 392 GLY A N 1
ATOM 3223 C CA . GLY A 1 392 ? -13.065 -29.552 2.092 1.00 80.44 392 GLY A CA 1
ATOM 3224 C C . GLY A 1 392 ? -11.904 -30.036 2.954 1.00 80.44 392 GLY A C 1
ATOM 3225 O O . GLY A 1 392 ? -10.752 -29.967 2.530 1.00 80.44 392 GLY A O 1
ATOM 3226 N N . LEU A 1 393 ? -12.191 -30.537 4.155 1.00 84.69 393 LEU A N 1
ATOM 3227 C CA . LEU A 1 393 ? -11.179 -31.092 5.057 1.00 84.69 393 LEU A CA 1
ATOM 3228 C C . LEU A 1 393 ? -11.521 -32.542 5.407 1.00 84.69 393 LEU A C 1
ATOM 3230 O O . LEU A 1 393 ? -12.638 -32.841 5.833 1.00 84.69 393 LEU A O 1
ATOM 3234 N N . ILE A 1 394 ? -10.545 -33.435 5.260 1.00 86.19 394 ILE A N 1
ATOM 3235 C CA . ILE A 1 394 ? -10.622 -34.831 5.695 1.00 86.19 394 ILE A CA 1
ATOM 3236 C C . ILE A 1 394 ? -9.515 -35.064 6.720 1.00 86.19 394 ILE A C 1
ATOM 3238 O O . ILE A 1 394 ? -8.364 -34.700 6.494 1.00 86.19 394 ILE A O 1
ATOM 3242 N N . ARG A 1 395 ? -9.863 -35.679 7.851 1.00 86.31 395 ARG A N 1
ATOM 3243 C CA . ARG A 1 395 ? -8.911 -36.132 8.869 1.00 86.31 395 ARG A CA 1
ATOM 3244 C C . ARG A 1 395 ? -8.872 -37.648 8.881 1.00 86.31 395 ARG A C 1
ATOM 3246 O O . ARG A 1 395 ? -9.921 -38.285 8.874 1.00 86.31 395 ARG A O 1
ATOM 3253 N N . THR A 1 396 ? -7.674 -38.212 8.927 1.00 83.44 396 THR A N 1
ATOM 3254 C CA . THR A 1 396 ? -7.466 -39.660 8.988 1.00 83.44 396 THR A CA 1
ATOM 3255 C C . THR A 1 396 ? -6.295 -40.008 9.900 1.00 83.44 396 THR A C 1
ATOM 3257 O O . THR A 1 396 ? -5.405 -39.190 10.119 1.00 83.44 396 THR A O 1
ATOM 3260 N N . ARG A 1 397 ? -6.314 -41.220 10.464 1.00 85.88 397 ARG A N 1
ATOM 3261 C CA . ARG A 1 397 ? -5.204 -41.775 11.258 1.00 85.88 397 ARG A CA 1
ATOM 3262 C C . ARG A 1 397 ? -4.097 -42.378 10.385 1.00 85.88 397 ARG A C 1
ATOM 3264 O O . ARG A 1 397 ? -3.062 -42.760 10.918 1.00 85.88 397 ARG A O 1
ATOM 3271 N N . ASN A 1 398 ? -4.311 -42.460 9.072 1.00 82.44 398 ASN A N 1
ATOM 3272 C CA . ASN A 1 398 ? -3.317 -42.977 8.134 1.00 82.44 398 ASN A CA 1
ATOM 3273 C C . ASN A 1 398 ? -2.073 -42.076 8.120 1.00 82.44 398 ASN A C 1
ATOM 3275 O O . ASN A 1 398 ? -2.192 -40.848 8.173 1.00 82.44 398 ASN A O 1
ATOM 3279 N N . SER A 1 399 ? -0.888 -42.686 8.037 1.00 84.06 399 SER A N 1
ATOM 3280 C CA . SER A 1 399 ? 0.362 -41.952 7.831 1.00 84.06 399 SER A CA 1
ATOM 3281 C C . SER A 1 399 ? 0.420 -41.373 6.415 1.00 84.06 399 SER A C 1
ATOM 3283 O O . SER A 1 399 ? -0.332 -41.803 5.541 1.00 84.06 399 SER A O 1
ATOM 3285 N N . LEU A 1 400 ? 1.300 -40.396 6.173 1.00 81.75 400 LEU A N 1
ATOM 3286 C CA . LEU A 1 400 ? 1.459 -39.820 4.834 1.00 81.75 400 LEU A CA 1
ATOM 3287 C C . LEU A 1 400 ? 1.882 -40.903 3.825 1.00 81.75 400 LEU A C 1
ATOM 3289 O O . LEU A 1 400 ? 1.324 -40.951 2.737 1.00 81.75 400 LEU A O 1
ATOM 3293 N N . GLU A 1 401 ? 2.750 -41.835 4.212 1.00 83.81 401 GLU A N 1
ATOM 3294 C CA . GLU A 1 401 ? 3.180 -42.954 3.362 1.00 83.81 401 GLU A CA 1
ATOM 3295 C C . GLU A 1 401 ? 1.989 -43.835 2.945 1.00 83.81 401 GLU A C 1
ATOM 3297 O O . GLU A 1 401 ? 1.784 -44.098 1.762 1.00 83.81 401 GLU A O 1
ATOM 3302 N N . LEU A 1 402 ? 1.117 -44.191 3.897 1.00 84.81 402 LEU A N 1
ATOM 3303 C CA . LEU A 1 402 ? -0.087 -44.979 3.616 1.00 84.81 402 LEU A CA 1
ATOM 3304 C C . LEU A 1 402 ? -1.104 -44.210 2.750 1.00 84.81 402 LEU A C 1
ATOM 3306 O O . LEU A 1 402 ? -1.891 -44.813 2.019 1.00 84.81 402 LEU A O 1
ATOM 3310 N N . LEU A 1 403 ? -1.109 -42.872 2.813 1.00 86.12 403 LEU A N 1
ATOM 3311 C CA . LEU A 1 403 ? -1.920 -42.045 1.915 1.00 86.12 403 LEU A CA 1
ATOM 3312 C C . LEU A 1 403 ? -1.421 -42.103 0.475 1.00 86.12 403 LEU A C 1
ATOM 3314 O O . LEU A 1 403 ? -2.255 -42.123 -0.428 1.00 86.12 403 LEU A O 1
ATOM 3318 N N . VAL A 1 404 ? -0.103 -42.135 0.256 1.00 85.69 404 VAL A N 1
ATOM 3319 C CA . VAL A 1 404 ? 0.472 -42.301 -1.086 1.00 85.69 404 VAL A CA 1
ATOM 3320 C C . VAL A 1 404 ? -0.001 -43.623 -1.681 1.00 85.69 404 VAL A C 1
ATOM 3322 O O . VAL A 1 404 ? -0.582 -43.632 -2.762 1.00 85.69 404 VAL A O 1
ATOM 3325 N N . GLU A 1 405 ? 0.145 -44.722 -0.939 1.00 86.94 405 GLU A N 1
ATOM 3326 C CA . GLU A 1 405 ? -0.276 -46.054 -1.387 1.00 86.94 405 GLU A CA 1
ATOM 3327 C C . GLU A 1 405 ? -1.766 -46.108 -1.742 1.00 86.94 405 GLU A C 1
ATOM 3329 O O . GLU A 1 405 ? -2.131 -46.518 -2.845 1.00 86.94 405 GLU A O 1
ATOM 3334 N N . LYS A 1 406 ? -2.633 -45.639 -0.835 1.00 86.56 406 LYS A N 1
ATOM 3335 C CA . LYS A 1 406 ? -4.090 -45.706 -1.014 1.00 86.56 406 LYS A CA 1
ATOM 3336 C C . LYS A 1 406 ? -4.613 -44.796 -2.129 1.00 86.56 406 LYS A C 1
ATOM 3338 O O . LYS A 1 406 ? -5.636 -45.102 -2.736 1.00 86.56 406 LYS A O 1
ATOM 3343 N N . LEU A 1 407 ? -3.946 -43.672 -2.402 1.00 86.06 407 LEU A N 1
ATOM 3344 C CA . LEU A 1 407 ? -4.436 -42.665 -3.349 1.00 86.06 407 LEU A CA 1
ATOM 3345 C C . LEU A 1 407 ? -3.749 -42.718 -4.723 1.00 86.06 407 LEU A C 1
ATOM 3347 O O . LEU A 1 407 ? -4.273 -42.123 -5.668 1.00 86.06 407 LEU A O 1
ATOM 3351 N N . ASN A 1 408 ? -2.642 -43.458 -4.869 1.00 82.81 408 ASN A N 1
ATOM 3352 C CA . ASN A 1 408 ? -1.897 -43.598 -6.130 1.00 82.81 408 ASN A CA 1
ATOM 3353 C C . ASN A 1 408 ? -2.756 -44.123 -7.296 1.00 82.81 408 ASN A C 1
ATOM 3355 O O . ASN A 1 408 ? -2.489 -43.804 -8.451 1.00 82.81 408 ASN A O 1
ATOM 3359 N N . GLY A 1 409 ? -3.804 -44.905 -7.010 1.00 77.25 409 GLY A N 1
ATOM 3360 C CA . GLY A 1 409 ? -4.717 -45.440 -8.028 1.00 77.25 409 GLY A CA 1
ATOM 3361 C C . GLY A 1 409 ? -5.790 -44.461 -8.519 1.00 77.25 409 GLY A C 1
ATOM 3362 O O . GLY A 1 409 ? -6.405 -44.710 -9.553 1.00 77.25 409 GLY A O 1
ATOM 3363 N N . ILE A 1 410 ? -6.031 -43.355 -7.804 1.00 80.06 410 ILE A N 1
ATOM 3364 C CA . ILE A 1 410 ? -7.132 -42.420 -8.105 1.00 80.06 410 ILE A CA 1
ATOM 3365 C C . ILE A 1 410 ? -6.674 -40.984 -8.370 1.00 80.06 410 ILE A C 1
ATOM 3367 O O . ILE A 1 410 ? -7.488 -40.147 -8.758 1.00 80.06 410 ILE A O 1
ATOM 3371 N N . ALA A 1 411 ? -5.402 -40.661 -8.147 1.00 83.56 411 ALA A N 1
ATOM 3372 C CA . ALA A 1 411 ? -4.856 -39.331 -8.370 1.00 83.56 411 ALA A CA 1
ATOM 3373 C C . ALA A 1 411 ? -3.343 -39.387 -8.606 1.00 83.56 411 ALA A C 1
ATOM 3375 O O . ALA A 1 411 ? -2.649 -40.250 -8.080 1.00 83.56 411 ALA A O 1
ATOM 3376 N N . ALA A 1 412 ? -2.821 -38.419 -9.357 1.00 84.62 412 ALA A N 1
ATOM 3377 C CA . ALA A 1 412 ? -1.388 -38.198 -9.452 1.00 84.62 412 ALA A CA 1
ATOM 3378 C C . ALA A 1 412 ? -0.871 -37.626 -8.127 1.00 84.62 412 ALA A C 1
ATOM 3380 O O . ALA A 1 412 ? -1.423 -36.645 -7.612 1.00 84.62 412 ALA A O 1
ATOM 3381 N N . ILE A 1 413 ? 0.196 -38.225 -7.603 1.00 85.88 413 ILE A N 1
ATOM 3382 C CA . ILE A 1 413 ? 0.773 -37.875 -6.309 1.00 85.88 413 ILE A CA 1
ATOM 3383 C C . ILE A 1 413 ? 2.195 -37.352 -6.481 1.00 85.88 413 ILE A C 1
ATOM 3385 O O . ILE A 1 413 ? 2.987 -37.887 -7.253 1.00 85.88 413 ILE A O 1
ATOM 3389 N N . LYS A 1 414 ? 2.514 -36.287 -5.744 1.00 77.88 414 LYS A N 1
ATOM 3390 C CA . LYS A 1 414 ? 3.866 -35.748 -5.620 1.00 77.88 414 LYS A CA 1
ATOM 3391 C C . LYS A 1 414 ? 4.200 -35.542 -4.149 1.00 77.88 414 LYS A C 1
ATOM 3393 O O . LYS A 1 414 ? 3.511 -34.796 -3.449 1.00 77.88 414 LYS A O 1
ATOM 3398 N N . GLU A 1 415 ? 5.250 -36.213 -3.702 1.00 78.69 415 GLU A N 1
ATOM 3399 C CA . GLU A 1 415 ? 5.713 -36.189 -2.319 1.00 78.69 415 GLU A CA 1
ATOM 3400 C C . GLU A 1 415 ? 6.704 -35.046 -2.079 1.00 78.69 415 GLU A C 1
ATOM 3402 O O . GLU A 1 415 ? 7.525 -34.707 -2.935 1.00 78.69 415 GLU A O 1
ATOM 3407 N N . TYR A 1 416 ? 6.612 -34.445 -0.896 1.00 66.19 416 TYR A N 1
ATOM 3408 C CA . TYR A 1 416 ? 7.529 -33.430 -0.391 1.00 66.19 416 TYR A CA 1
ATOM 3409 C C . TYR A 1 416 ? 7.846 -33.737 1.075 1.00 66.19 416 TYR A C 1
ATOM 3411 O O . TYR A 1 416 ? 7.051 -34.382 1.755 1.00 66.19 416 TYR A O 1
ATOM 3419 N N . ASP A 1 417 ? 8.943 -33.181 1.597 1.00 58.91 417 ASP A N 1
ATOM 3420 C CA . ASP A 1 417 ? 9.465 -33.469 2.947 1.00 58.91 417 ASP A CA 1
ATOM 3421 C C . ASP A 1 417 ? 8.429 -33.398 4.093 1.00 58.91 417 ASP A C 1
ATOM 3423 O O . ASP A 1 417 ? 8.613 -34.018 5.140 1.00 58.91 417 ASP A O 1
ATOM 3427 N N . HIS A 1 418 ? 7.352 -32.616 3.942 1.00 60.59 418 HIS A N 1
ATOM 3428 C CA . HIS A 1 418 ? 6.367 -32.365 5.006 1.00 60.59 418 HIS A CA 1
ATOM 3429 C C . HIS A 1 418 ? 4.898 -32.487 4.577 1.00 60.59 418 HIS A C 1
ATOM 3431 O O . HIS A 1 418 ? 4.004 -32.278 5.401 1.00 60.59 418 HIS A O 1
ATOM 3437 N N . TYR A 1 419 ? 4.624 -32.772 3.304 1.00 75.56 419 TYR A N 1
ATOM 3438 C CA . TYR A 1 419 ? 3.260 -32.881 2.793 1.00 75.56 419 TYR A CA 1
ATOM 3439 C C . TYR A 1 419 ? 3.230 -33.627 1.460 1.00 75.56 419 TYR A C 1
ATOM 3441 O O . TYR A 1 419 ? 4.235 -33.731 0.761 1.00 75.56 419 TYR A O 1
ATOM 3449 N N . ILE A 1 420 ? 2.045 -34.083 1.075 1.00 79.44 420 ILE A N 1
ATOM 3450 C CA . ILE A 1 420 ? 1.793 -34.734 -0.205 1.00 79.44 420 ILE A CA 1
ATOM 3451 C C . ILE A 1 420 ? 0.827 -33.872 -1.008 1.00 79.44 420 ILE A C 1
ATOM 3453 O O . ILE A 1 420 ? -0.200 -33.423 -0.494 1.00 79.44 420 ILE A O 1
ATOM 3457 N N . SER A 1 421 ? 1.162 -33.633 -2.272 1.00 72.88 421 SER A N 1
ATOM 3458 C CA . SER A 1 421 ? 0.263 -33.024 -3.249 1.00 72.88 421 SER A CA 1
ATOM 3459 C C . SER A 1 421 ? -0.442 -34.121 -4.033 1.00 72.88 421 SER A C 1
ATOM 3461 O O . SER A 1 421 ? 0.202 -35.016 -4.573 1.00 72.88 421 SER A O 1
ATOM 3463 N N . ILE A 1 422 ? -1.764 -34.036 -4.100 1.00 85.12 422 ILE A N 1
ATOM 3464 C CA . ILE A 1 422 ? -2.643 -35.004 -4.748 1.00 85.12 422 ILE A CA 1
ATOM 3465 C C . ILE A 1 422 ? -3.427 -34.249 -5.817 1.00 85.12 422 ILE A C 1
ATOM 3467 O O . ILE A 1 422 ? -3.999 -33.188 -5.554 1.00 85.12 422 ILE A O 1
ATOM 3471 N N . LYS A 1 423 ? -3.477 -34.764 -7.041 1.00 82.38 423 LYS A N 1
ATOM 3472 C CA . LYS A 1 423 ? -4.212 -34.114 -8.124 1.00 82.38 423 LYS A CA 1
ATOM 3473 C C . LYS A 1 423 ? -4.867 -35.129 -9.043 1.00 82.38 423 LYS A C 1
ATOM 3475 O O . LYS A 1 423 ? -4.206 -35.997 -9.597 1.00 82.38 423 LYS A O 1
ATOM 3480 N N . ASN A 1 424 ? -6.153 -34.936 -9.292 1.00 78.19 424 ASN A N 1
ATOM 3481 C CA . ASN A 1 424 ? -6.888 -35.584 -10.370 1.00 78.19 424 ASN A CA 1
ATOM 3482 C C . ASN A 1 424 ? -7.504 -34.482 -11.262 1.00 78.19 424 ASN A C 1
ATOM 3484 O O . ASN A 1 424 ? -7.535 -33.311 -10.880 1.00 78.19 424 ASN A O 1
ATOM 3488 N N . GLY A 1 425 ? -7.966 -34.810 -12.468 1.00 76.62 425 GLY A N 1
ATOM 3489 C CA . GLY A 1 425 ? -8.620 -33.871 -13.385 1.00 76.62 425 GLY A CA 1
ATOM 3490 C C . GLY A 1 425 ? -9.807 -33.108 -12.773 1.00 76.62 425 GLY A C 1
ATOM 3491 O O . GLY A 1 425 ? -10.128 -32.028 -13.259 1.00 76.62 425 GLY A O 1
ATOM 3492 N N . THR A 1 426 ? -10.398 -33.620 -11.687 1.00 74.06 426 THR A N 1
ATOM 3493 C CA . THR A 1 426 ? -11.588 -33.082 -10.998 1.00 74.06 426 THR A CA 1
ATOM 3494 C C . THR A 1 426 ? -11.297 -32.388 -9.654 1.00 74.06 426 THR A C 1
ATOM 3496 O O . THR A 1 426 ? -12.118 -31.617 -9.155 1.00 74.06 426 THR A O 1
ATOM 3499 N N . PHE A 1 427 ? -10.135 -32.617 -9.029 1.00 80.00 427 PHE A N 1
ATOM 3500 C CA . PHE A 1 427 ? -9.794 -31.990 -7.745 1.00 80.00 427 PHE A CA 1
ATOM 3501 C C . PHE A 1 427 ? -8.285 -31.899 -7.499 1.00 80.00 427 PHE A C 1
ATOM 3503 O O . PHE A 1 427 ? -7.478 -32.652 -8.044 1.00 80.00 427 PHE A O 1
ATOM 3510 N N . LYS A 1 428 ? -7.899 -30.975 -6.618 1.00 82.25 428 LYS A N 1
ATOM 3511 C CA . LYS A 1 428 ? -6.554 -30.899 -6.031 1.00 82.25 428 LYS A CA 1
ATOM 3512 C C . LYS A 1 428 ? -6.669 -31.147 -4.537 1.00 82.25 428 LYS A C 1
ATOM 3514 O O . LYS A 1 428 ? -7.636 -30.699 -3.938 1.00 82.25 428 LYS A O 1
ATOM 3519 N N . ALA A 1 429 ? -5.706 -31.803 -3.915 1.00 82.81 429 ALA A N 1
ATOM 3520 C CA . ALA A 1 429 ? -5.659 -31.926 -2.472 1.00 82.81 429 ALA A CA 1
ATOM 3521 C C . ALA A 1 429 ? -4.230 -31.851 -1.934 1.00 82.81 429 ALA A C 1
ATOM 3523 O O . ALA A 1 429 ? -3.272 -32.187 -2.625 1.00 82.81 429 ALA A O 1
ATOM 3524 N N . THR A 1 430 ? -4.102 -31.405 -0.690 1.00 80.75 430 THR A N 1
ATOM 3525 C CA . THR A 1 430 ? -2.831 -31.335 0.030 1.00 80.75 430 THR A CA 1
ATOM 3526 C C . THR A 1 430 ? -2.986 -32.076 1.345 1.00 80.75 430 THR A C 1
ATOM 3528 O O . THR A 1 430 ? -3.848 -31.709 2.143 1.00 80.75 430 THR A O 1
ATOM 3531 N N . ALA A 1 431 ? -2.163 -33.096 1.576 1.00 81.00 431 ALA A N 1
ATOM 3532 C CA . ALA A 1 431 ? -2.144 -33.856 2.820 1.00 81.00 431 ALA A CA 1
ATOM 3533 C C . ALA A 1 431 ? -0.907 -33.504 3.650 1.00 81.00 431 ALA A C 1
ATOM 3535 O O . ALA A 1 431 ? 0.204 -33.567 3.136 1.00 81.00 431 ALA A O 1
ATOM 3536 N N . TYR A 1 432 ? -1.073 -33.154 4.922 1.00 80.06 432 TYR A N 1
ATOM 3537 C CA . TYR A 1 432 ? 0.036 -32.881 5.841 1.00 80.06 432 TYR A CA 1
ATOM 3538 C C . TYR A 1 432 ? -0.211 -33.523 7.206 1.00 80.06 432 TYR A C 1
ATOM 3540 O O . TYR A 1 432 ? -1.348 -33.797 7.598 1.00 80.06 432 TYR A O 1
ATOM 3548 N N . LYS A 1 433 ? 0.870 -33.770 7.946 1.00 79.81 433 LYS A N 1
ATOM 3549 C CA . LYS A 1 433 ? 0.799 -34.326 9.300 1.00 79.81 433 LYS A CA 1
ATOM 3550 C C . LYS A 1 433 ? 0.364 -33.240 10.288 1.00 79.81 433 LYS A C 1
ATOM 3552 O O . LYS A 1 433 ? 0.959 -32.167 10.327 1.00 79.81 433 LYS A O 1
ATOM 3557 N N . SER A 1 434 ? -0.649 -33.526 11.100 1.00 63.84 434 SER A N 1
ATOM 3558 C CA . SER A 1 434 ? -1.206 -32.617 12.106 1.00 63.84 434 SER A CA 1
ATOM 3559 C C . SER A 1 434 ? -1.648 -33.405 13.344 1.00 63.84 434 SER A C 1
ATOM 3561 O O . SER A 1 434 ? -2.557 -34.228 13.269 1.00 63.84 434 SER A O 1
ATOM 3563 N N . ASN A 1 435 ? -0.990 -33.186 14.490 1.00 62.91 435 ASN A N 1
ATOM 3564 C CA . ASN A 1 435 ? -1.358 -33.746 15.805 1.00 62.91 435 ASN A CA 1
ATOM 3565 C C . ASN A 1 435 ? -1.651 -35.263 15.831 1.00 62.91 435 ASN A C 1
ATOM 3567 O O . ASN A 1 435 ? -2.629 -35.703 16.429 1.00 62.91 435 ASN A O 1
ATOM 3571 N N . GLY A 1 436 ? -0.808 -36.073 15.181 1.00 66.62 436 GLY A N 1
ATOM 3572 C CA . GLY A 1 436 ? -0.964 -37.538 15.139 1.00 66.62 436 GLY A CA 1
ATOM 3573 C C . GLY A 1 436 ? -1.967 -38.050 14.097 1.00 66.62 436 GLY A C 1
ATOM 3574 O O . GLY A 1 436 ? -2.159 -39.255 13.982 1.00 66.62 436 GLY A O 1
ATOM 3575 N N . PHE A 1 437 ? -2.556 -37.150 13.309 1.00 76.38 437 PHE A N 1
ATOM 3576 C CA . PHE A 1 437 ? -3.418 -37.445 12.168 1.00 76.38 437 PHE A CA 1
ATOM 3577 C C . PHE A 1 437 ? -2.787 -36.899 10.882 1.00 76.38 437 PHE A C 1
ATOM 3579 O O . PHE A 1 437 ? -1.909 -36.031 10.919 1.00 76.38 437 PHE A O 1
ATOM 3586 N N . ALA A 1 438 ? -3.259 -37.368 9.734 1.00 79.81 438 ALA A N 1
ATOM 3587 C CA . ALA A 1 438 ? -3.084 -36.667 8.472 1.00 79.81 438 ALA A CA 1
ATOM 3588 C C . ALA A 1 438 ? -4.328 -35.814 8.184 1.00 79.81 438 ALA A C 1
ATOM 3590 O O . ALA A 1 438 ? -5.464 -36.297 8.233 1.00 79.81 438 ALA A O 1
ATOM 3591 N N . GLU A 1 439 ? -4.105 -34.534 7.891 1.00 83.38 439 GLU A N 1
ATOM 3592 C CA . GLU A 1 439 ? -5.124 -33.601 7.415 1.00 83.38 439 GLU A CA 1
ATOM 3593 C C . GLU A 1 439 ? -4.996 -33.435 5.906 1.00 83.38 439 GLU A C 1
ATOM 3595 O O . GLU A 1 439 ? -3.952 -33.019 5.411 1.00 83.38 439 GLU A O 1
ATOM 3600 N N . ILE A 1 440 ? -6.073 -33.736 5.184 1.00 86.00 440 ILE A N 1
ATOM 3601 C CA . ILE A 1 440 ? -6.168 -33.619 3.731 1.00 86.00 440 ILE A CA 1
ATOM 3602 C C . ILE A 1 440 ? -7.113 -32.464 3.405 1.00 86.00 440 ILE A C 1
ATOM 3604 O O . ILE A 1 440 ? -8.318 -32.540 3.659 1.00 86.00 440 ILE A O 1
ATOM 3608 N N . LYS A 1 441 ? -6.571 -31.390 2.833 1.00 82.50 441 LYS A N 1
ATOM 3609 C CA . LYS A 1 441 ? -7.338 -30.259 2.299 1.00 82.50 441 LYS A CA 1
ATOM 3610 C C . LYS A 1 441 ? -7.654 -30.509 0.837 1.00 82.50 441 LYS A C 1
ATOM 3612 O O . LYS A 1 441 ? -6.732 -30.594 0.038 1.00 82.50 441 LYS A O 1
ATOM 3617 N N . VAL A 1 442 ? -8.931 -30.610 0.493 1.00 84.19 442 VAL A N 1
ATOM 3618 C CA . VAL A 1 442 ? -9.430 -30.882 -0.860 1.00 84.19 442 VAL A CA 1
ATOM 3619 C C . VAL A 1 442 ? -9.965 -29.591 -1.465 1.00 84.19 442 VAL A C 1
ATOM 3621 O O . VAL A 1 442 ? -10.720 -28.870 -0.826 1.00 84.19 442 VAL A O 1
ATOM 3624 N N . TYR A 1 443 ? -9.593 -29.312 -2.704 1.00 80.62 443 TYR A N 1
ATOM 3625 C CA . TYR A 1 443 ? -9.959 -28.134 -3.472 1.00 80.62 443 TYR A CA 1
ATOM 3626 C C . TYR A 1 443 ? -10.647 -28.588 -4.762 1.00 80.62 443 TYR A C 1
ATOM 3628 O O . TYR A 1 443 ? -10.020 -29.219 -5.618 1.00 80.62 443 TYR A O 1
ATOM 3636 N N . SER A 1 444 ? -11.926 -28.257 -4.914 1.00 82.44 444 SER A N 1
ATOM 3637 C CA . SER A 1 444 ? -12.712 -28.566 -6.114 1.00 82.44 444 SER A CA 1
ATOM 3638 C C . SER A 1 444 ? -13.834 -27.537 -6.297 1.00 82.44 444 SER A C 1
ATOM 3640 O O . SER A 1 444 ? -14.098 -26.738 -5.395 1.00 82.44 444 SER A O 1
ATOM 3642 N N . ASN A 1 445 ? -14.465 -27.513 -7.469 1.00 79.31 445 ASN A N 1
ATOM 3643 C CA . ASN A 1 445 ? -15.587 -26.619 -7.757 1.00 79.31 445 ASN A CA 1
ATOM 3644 C C . ASN A 1 445 ? -16.811 -26.976 -6.887 1.00 79.31 445 ASN A C 1
ATOM 3646 O O . ASN A 1 445 ? -16.951 -28.121 -6.459 1.00 79.31 445 ASN A O 1
ATOM 3650 N N . ASN A 1 446 ? -17.719 -26.017 -6.652 1.00 71.69 446 ASN A N 1
ATOM 3651 C CA . ASN A 1 446 ? -18.936 -26.171 -5.829 1.00 71.69 446 ASN A CA 1
ATOM 3652 C C . ASN A 1 446 ? -19.674 -27.507 -6.042 1.00 71.69 446 ASN A C 1
ATOM 3654 O O . ASN A 1 446 ? -20.043 -28.152 -5.065 1.00 71.69 446 ASN A O 1
ATOM 3658 N N . ASN A 1 447 ? -19.857 -27.923 -7.299 1.00 75.50 447 ASN A N 1
ATOM 3659 C CA . ASN A 1 447 ? -20.645 -29.109 -7.659 1.00 75.50 447 ASN A CA 1
ATOM 3660 C C . ASN A 1 447 ? -19.875 -30.435 -7.522 1.00 75.50 447 ASN A C 1
ATOM 3662 O O . ASN A 1 447 ? -20.477 -31.502 -7.591 1.00 75.50 447 ASN A O 1
ATOM 3666 N N . GLU A 1 448 ? -18.553 -30.388 -7.351 1.00 81.38 448 GLU A N 1
ATOM 3667 C CA . GLU A 1 448 ? -17.683 -31.571 -7.359 1.00 81.38 448 GLU A CA 1
ATOM 3668 C C . GLU A 1 448 ? -16.971 -31.805 -6.021 1.00 81.38 448 GLU A C 1
ATOM 3670 O O . GLU A 1 448 ? -16.404 -32.878 -5.817 1.00 81.38 448 GLU A O 1
ATOM 3675 N N . LEU A 1 449 ? -17.031 -30.856 -5.075 1.00 82.69 449 LEU A N 1
ATOM 3676 C CA . LEU A 1 449 ? -16.318 -30.970 -3.800 1.00 82.69 449 LEU A CA 1
ATOM 3677 C C . LEU A 1 449 ? -16.762 -32.175 -2.963 1.00 82.69 449 LEU A C 1
ATOM 3679 O O . LEU A 1 449 ? -15.909 -32.912 -2.471 1.00 82.69 449 LEU A O 1
ATOM 3683 N N . GLU A 1 450 ? -18.068 -32.399 -2.797 1.00 85.75 450 GLU A N 1
ATOM 3684 C CA . GLU A 1 450 ? -18.548 -33.552 -2.022 1.00 85.75 450 GLU A CA 1
ATOM 3685 C C . GLU A 1 450 ? -18.172 -34.876 -2.682 1.00 85.75 450 GLU A C 1
ATOM 3687 O O . GLU A 1 450 ? -17.747 -35.807 -1.999 1.00 85.75 450 GLU A O 1
ATOM 3692 N N . LYS A 1 451 ? -18.259 -34.938 -4.015 1.00 87.56 451 LYS A N 1
ATOM 3693 C CA . LYS A 1 451 ? -17.837 -36.104 -4.793 1.00 87.56 451 LYS A CA 1
ATOM 3694 C C . LYS A 1 451 ? -16.347 -36.383 -4.587 1.00 87.56 451 LYS A C 1
ATOM 3696 O O . LYS A 1 451 ? -15.996 -37.482 -4.175 1.00 87.56 451 LYS A O 1
ATOM 3701 N N . ALA A 1 452 ? -15.493 -35.373 -4.754 1.00 87.12 452 ALA A N 1
ATOM 3702 C CA . ALA A 1 452 ? -14.051 -35.484 -4.541 1.00 87.12 452 ALA A CA 1
ATOM 3703 C C . ALA A 1 452 ? -13.703 -35.922 -3.109 1.00 87.12 452 ALA A C 1
ATOM 3705 O O . ALA A 1 452 ? -12.847 -36.780 -2.899 1.00 87.12 452 ALA A O 1
ATOM 3706 N N . MET A 1 453 ? -14.387 -35.367 -2.105 1.00 89.25 453 MET A N 1
ATOM 3707 C CA . MET A 1 453 ? -14.192 -35.772 -0.715 1.00 89.25 453 MET A CA 1
ATOM 3708 C C . MET A 1 453 ? -14.631 -37.216 -0.455 1.00 89.25 453 MET A C 1
ATOM 3710 O O . MET A 1 453 ? -13.977 -37.915 0.318 1.00 89.25 453 MET A O 1
ATOM 3714 N N . ASN A 1 454 ? -15.721 -37.668 -1.075 1.00 88.06 454 ASN A N 1
ATOM 3715 C CA . ASN A 1 454 ? -16.205 -39.039 -0.941 1.00 88.06 454 ASN A CA 1
ATOM 3716 C C . ASN A 1 454 ? -15.295 -40.043 -1.653 1.00 88.06 454 ASN A C 1
ATOM 3718 O O . ASN A 1 454 ? -15.037 -41.102 -1.088 1.00 88.06 454 ASN A O 1
ATOM 3722 N N . ASP A 1 455 ? -14.763 -39.703 -2.826 1.00 88.19 455 ASP A N 1
ATOM 3723 C CA . ASP A 1 455 ? -13.796 -40.537 -3.547 1.00 88.19 455 ASP A CA 1
ATOM 3724 C C . ASP A 1 455 ? -12.517 -40.724 -2.719 1.00 88.19 455 ASP A C 1
ATOM 3726 O O . ASP A 1 455 ? -12.049 -41.849 -2.539 1.00 88.19 455 ASP A O 1
ATOM 3730 N N . ILE A 1 456 ? -12.010 -39.642 -2.113 1.00 88.25 456 ILE A N 1
ATOM 3731 C CA . ILE A 1 456 ? -10.876 -39.725 -1.185 1.00 88.25 456 ILE A CA 1
ATOM 3732 C C . ILE A 1 456 ? -11.250 -40.572 0.035 1.00 88.25 456 ILE A C 1
ATOM 3734 O O . ILE A 1 456 ? -10.520 -41.493 0.370 1.00 88.25 456 ILE A O 1
ATOM 3738 N N . ARG A 1 457 ? -12.390 -40.328 0.696 1.00 89.50 457 ARG A N 1
ATOM 3739 C CA . ARG A 1 457 ? -12.804 -41.125 1.868 1.00 89.50 457 ARG A CA 1
ATOM 3740 C C . ARG A 1 457 ? -12.918 -42.617 1.557 1.00 89.50 457 ARG A C 1
ATOM 3742 O O . ARG A 1 457 ? -12.455 -43.407 2.369 1.00 89.50 457 ARG A O 1
ATOM 3749 N N . LYS A 1 458 ? -13.474 -42.984 0.398 1.00 88.69 458 LYS A N 1
ATOM 3750 C CA . LYS A 1 458 ? -13.591 -44.377 -0.061 1.00 88.69 458 LYS A CA 1
ATOM 3751 C C . LYS A 1 458 ? -12.239 -45.040 -0.292 1.00 88.69 458 LYS A C 1
ATOM 3753 O O . LYS A 1 458 ? -12.101 -46.215 -0.001 1.00 88.69 458 LYS A O 1
ATOM 3758 N N . ALA A 1 459 ? -11.256 -44.307 -0.806 1.00 85.81 459 ALA A N 1
ATOM 3759 C CA . ALA A 1 459 ? -9.902 -44.837 -0.943 1.00 85.81 459 ALA A CA 1
ATOM 3760 C C . ALA A 1 459 ? -9.186 -44.965 0.415 1.00 85.81 459 ALA A C 1
ATOM 3762 O O . ALA A 1 459 ? -8.269 -45.767 0.565 1.00 85.81 459 ALA A O 1
ATOM 3763 N N . LEU A 1 460 ? -9.586 -44.167 1.414 1.00 85.12 460 LEU A N 1
ATOM 3764 C CA . LEU A 1 460 ? -8.984 -44.170 2.749 1.00 85.12 460 LEU A CA 1
ATOM 3765 C C . LEU A 1 460 ? -9.531 -45.238 3.693 1.00 85.12 460 LEU A C 1
ATOM 3767 O O . LEU A 1 460 ? -8.770 -45.671 4.565 1.00 85.12 460 LEU A O 1
ATOM 3771 N N . THR A 1 461 ? -10.795 -45.633 3.533 1.00 79.62 461 THR A N 1
ATOM 3772 C CA . THR A 1 461 ? -11.365 -46.856 4.121 1.00 79.62 461 THR A CA 1
ATOM 3773 C C . THR A 1 461 ? -10.740 -48.055 3.439 1.00 79.62 461 THR A C 1
ATOM 3775 O O . THR A 1 461 ? -10.019 -48.809 4.128 1.00 79.62 461 THR A O 1
#

Foldseek 3Di:
DVVVLVVLLVQLLVLLLVPLPLEEEAAAQALLSLSLQVSNVVNVHQHYEYQCLLQADVLSVVSVVVQCVVSVGDYHYFFWPDHPLLVCLQFNDDAPVQPLSCLQRPQLRVLVVCVVSVRQEYEYSAEQPPDPVSVPDDCWDADQFRRHIYHHSCHDPDPVSSVVVCVVVVPDHRCVVVLVDPTHHGLLQLPDDPSSLVSCCVVPVVVNVVVLVSQCVRVVPQPPQPPPDSNCCVVVSVVNVDAHDADDDDAFDWDFDQFKTKTAHDDPVLVVLLVQQVVLFNPDWDDDPRIIMHRGGDDSLLSSLSSLLSQSQQSSSSLCSPDVQWDGDPSGIGGNNVRRPSPSCCSDCSHCGSRRSCNRRGNDRDDPPVCVVVPPDPPPPPPPLPPQKDKDKDKALDDQVVLCVLCVVPFDWDDDPFWIWTDDPFWTWIWGDDPNIIMIIIIGGNVCRVVVVVVSVVSRD

pLDDT: mean 83.92, std 14.98, range [30.33, 98.44]

Sequence (461 aa):
MKKDFELKEQTSINFLKKYNKNACVCFSGGKDSLVALDLAIKTGIDSVVFCDTTMEFQETIDYIRRVEEFYDIKVESVTAPVPFFELVHKIGFPSRSMRWCCKVYKFSPLAIFAREKKIVSYVTGLRGEEHARRKNYKKNDMNKHIKIKQINPILDWSNQEVWAYIHTNKLPTNPLYKLGFKRVGCWPCPFKTKTDWNIIEEHFPDKYIFLQNTLRIIFKYCKGLGIKNIDDFIKNHKWTAYRRPQNSELKGKIEVMPEITFINLENSHQIKRVENVIPILSKDYEIIRNSIVIKKKLQRQKVKILVEKALNCVGCGACVAFCKSMSIKEDTLFIDYNSCNSCLKCINTRLMRGACIVRNYSPFRFEVNTCKNMIFEKEFSQTPIKPEMRVGLIRTRNSLELLVEKLNGIAAIKEYDHYISIKNGTFKATAYKSNGFAEIKVYSNNNELEKAMNDIRKALT

Radius of gyration: 25.57 Å; chains: 1; bounding box: 52×67×72 Å